Protein AF-B3Y993-F1 (afdb_monomer_lite)

pLDDT: mean 79.66, std 13.38, range [29.56, 96.12]

Foldseek 3Di:
DWQKKWFDFAQLHPHTDIDGAADDPLFLEGEAEDDPPNCQLVVLLLVCCQQVVVPVDAGRGNPVDPDQLQGKMKTKDKDQLVLLLVLLVPDPLDPDSVLLNVLQVLVQVVLVPPDQDPDPDPDDPPDPAERDYNRDPDDDPRMGMDMAMAGRVRDTQRDPPHSYPSVVSVVSCVVVVHDDDPRSSSSNNVSVSVLEAEDEAADADGPPCLQLVALPNQVQLAAPVLLVVQLCQQQVPDDPNHGVQVVVLVVVVVVQVVVQVVCCPDPDRDHDADPPPDDRGDHSNNVSSVVSRVVSNPDGDFDQDPPPRDTHGLVPDHSLSVLVSSLVVSLVSLVPYDQPRRGYQYEYEYEANPPPDDPVVVVVSSVSQSCSSNHHSYRYHYYHD

Secondary structure (DSSP, 8-state):
-EEEEEEESBTTB-S-EEEE--S-SSS-EEEEE--TTSSHHHHHHHHHHHH-GGGTPPP-B-TT-S--TT-EEEEEEEEEHHHHHHHHHH-SS-S-HHHHHHHHHHHHHHHHHS--S-----S----TT-------S---TTEEEEEEEEETT--BS--TT--SHHHHHHHHHHHTTPPP-HHHHHHHHHHHHHTEEEEEE-SS---HHHHTT-HHHHHHHS-HHHHHHHHHHHHHSEETTEEHHHHHHHHHHHHHHHHHHHHTTSSS-----PPTTS-SSPPHHHHHHHHHHHHHTT---EEEPTTT--EEEGGGS-HHHHHHHHHHHHHHHHTTS-S---S-EEEEEEE-TTTT--HHHHHHHHHHHHHHHHHSSEEEEEEE-

InterPro domains:
  IPR027417 P-loop containing nucleoside triphosphate hydrolase [G3DSA:3.40.50.300] (2-385)
  IPR027417 P-loop containing nucleoside triphosphate hydrolase [SSF52540] (28-385)
  IPR041685 Endonuclease GajA/Old nuclease/RecF-like, AAA domain [PF13175] (1-385)
  IPR051396 Bacterial Antiviral Defense Nuclease [PTHR43581] (7-385)

Organism: Lactiplantibacillus plantarum (NCBI:txid1590)

Structure (mmCIF, N/CA/C/O backbone):
data_AF-B3Y993-F1
#
_entry.id   AF-B3Y993-F1
#
loop_
_atom_site.group_PDB
_atom_site.id
_atom_site.type_symbol
_atom_site.label_atom_id
_atom_site.label_alt_id
_atom_site.label_comp_id
_atom_site.label_asym_id
_atom_site.label_entity_id
_atom_site.label_seq_id
_atom_site.pdbx_PDB_ins_code
_atom_site.Cartn_x
_atom_site.Cartn_y
_atom_site.Cartn_z
_atom_site.occupancy
_atom_site.B_iso_or_equiv
_atom_site.auth_seq_id
_atom_site.auth_comp_id
_atom_site.auth_asym_id
_atom_site.auth_atom_id
_atom_site.pdbx_PDB_model_num
ATOM 1 N N . MET A 1 1 ? 1.270 8.395 4.894 1.00 89.81 1 MET A N 1
ATOM 2 C CA . MET A 1 1 ? 2.356 7.556 5.466 1.00 89.81 1 MET A CA 1
ATOM 3 C C . MET A 1 1 ? 1.839 6.769 6.656 1.00 89.81 1 MET A C 1
ATOM 5 O O . MET A 1 1 ? 0.940 7.258 7.330 1.00 89.81 1 MET A O 1
ATOM 9 N N . ILE A 1 2 ? 2.399 5.593 6.927 1.00 93.69 2 ILE A N 1
ATOM 10 C CA . ILE A 1 2 ? 2.141 4.806 8.139 1.00 93.69 2 ILE A CA 1
ATOM 11 C C . ILE A 1 2 ? 3.005 5.354 9.276 1.00 93.69 2 ILE A C 1
ATOM 13 O O . ILE A 1 2 ? 4.205 5.515 9.104 1.00 93.69 2 ILE A O 1
ATOM 17 N N . ILE A 1 3 ? 2.409 5.621 10.430 1.00 91.88 3 ILE A N 1
ATOM 18 C CA . ILE A 1 3 ? 3.124 6.029 11.646 1.00 91.88 3 ILE A CA 1
ATOM 19 C C . ILE A 1 3 ? 3.395 4.812 12.529 1.00 91.88 3 ILE A C 1
ATOM 21 O O . ILE A 1 3 ? 4.499 4.636 13.031 1.00 91.88 3 ILE A O 1
ATOM 25 N N . ASP A 1 4 ? 2.384 3.966 12.709 1.00 92.31 4 ASP A N 1
ATOM 26 C CA . ASP A 1 4 ? 2.405 2.844 13.644 1.00 92.31 4 ASP A CA 1
ATOM 27 C C . ASP A 1 4 ? 1.617 1.672 13.060 1.00 92.31 4 ASP A C 1
ATOM 29 O O . ASP A 1 4 ? 0.693 1.861 12.261 1.00 92.31 4 ASP A O 1
ATOM 33 N N . THR A 1 5 ? 1.965 0.461 13.471 1.00 93.69 5 THR A N 1
ATOM 34 C CA . THR A 1 5 ? 1.214 -0.749 13.159 1.00 93.69 5 THR A CA 1
ATOM 35 C C . THR A 1 5 ? 1.014 -1.586 14.412 1.00 93.69 5 THR A C 1
ATOM 37 O O . THR A 1 5 ? 1.926 -1.770 15.215 1.00 93.69 5 THR A O 1
ATOM 40 N N . VAL A 1 6 ? -0.193 -2.119 14.577 1.00 91.06 6 VAL A N 1
ATOM 41 C CA . VAL A 1 6 ? -0.526 -3.046 15.653 1.00 91.06 6 VAL A CA 1
ATOM 42 C C . VAL A 1 6 ? -0.785 -4.409 15.053 1.00 91.06 6 VAL A C 1
ATOM 44 O O . VAL A 1 6 ? -1.695 -4.594 14.242 1.00 91.06 6 VAL A O 1
ATOM 47 N N . ILE A 1 7 ? 0.002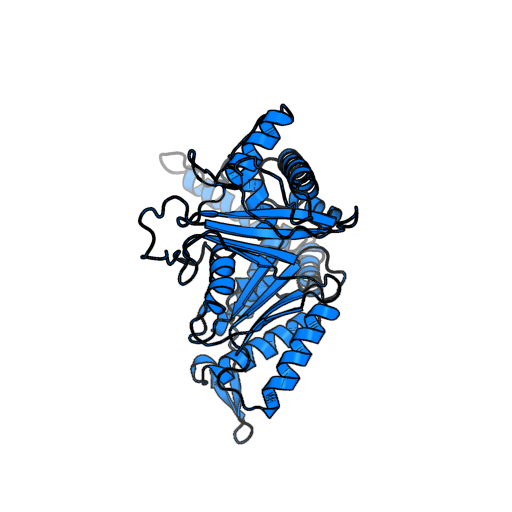 -5.379 15.500 1.00 90.62 7 ILE A N 1
ATOM 48 C CA . ILE A 1 7 ? -0.087 -6.760 15.043 1.00 90.62 7 ILE A CA 1
ATOM 49 C C . ILE A 1 7 ? -0.523 -7.623 16.215 1.00 90.62 7 ILE A C 1
ATOM 51 O O . ILE A 1 7 ? 0.086 -7.600 17.287 1.00 90.62 7 ILE A O 1
ATOM 55 N N . ASN A 1 8 ? -1.579 -8.407 16.012 1.00 87.31 8 ASN A N 1
ATOM 56 C CA . ASN A 1 8 ? -2.104 -9.297 17.031 1.00 87.31 8 ASN A CA 1
ATOM 57 C C . ASN A 1 8 ? -2.260 -10.716 16.482 1.00 87.31 8 ASN A C 1
ATOM 59 O O . ASN A 1 8 ? -3.066 -10.961 15.587 1.00 87.31 8 ASN A O 1
ATOM 63 N N . SER A 1 9 ? -1.527 -11.666 17.069 1.00 87.44 9 SER A N 1
ATOM 64 C CA . SER A 1 9 ? -1.581 -13.091 16.705 1.00 87.44 9 SER A CA 1
ATOM 65 C C . SER A 1 9 ? -1.177 -13.397 15.266 1.00 87.44 9 SER A C 1
ATOM 67 O O . SER A 1 9 ? -1.850 -14.152 14.567 1.00 87.44 9 SER A O 1
ATOM 69 N N . TYR A 1 10 ? -0.023 -12.878 14.857 1.00 89.38 10 TYR A N 1
ATOM 70 C CA . TYR A 1 10 ? 0.597 -13.143 13.559 1.00 89.38 10 TYR A CA 1
ATOM 71 C C . TYR A 1 10 ? 2.016 -13.666 13.741 1.00 89.38 10 TYR A C 1
ATOM 73 O O . TYR A 1 10 ? 2.821 -12.997 14.387 1.00 89.38 10 TYR A O 1
ATOM 81 N N . LYS A 1 11 ? 2.350 -14.831 13.171 1.00 90.62 11 LYS A N 1
ATOM 82 C CA . LYS A 1 11 ? 3.702 -15.421 13.235 1.00 90.62 11 LYS A CA 1
ATOM 83 C C . LYS A 1 11 ? 4.328 -15.306 14.636 1.00 90.62 11 LYS A C 1
ATOM 85 O O . LYS A 1 11 ? 3.815 -15.921 15.564 1.00 90.62 11 LYS A O 1
ATOM 90 N N . SER A 1 12 ? 5.391 -14.516 14.812 1.00 89.50 12 SER A N 1
ATOM 91 C CA . SER A 1 12 ? 6.102 -14.327 16.087 1.00 89.50 12 SER A CA 1
ATOM 92 C C . SER A 1 12 ? 5.346 -13.458 17.107 1.00 89.50 12 SER A C 1
ATOM 94 O O . SER A 1 12 ? 5.600 -13.560 18.305 1.00 89.50 12 SER A O 1
ATOM 96 N N . TYR A 1 13 ? 4.365 -12.662 16.676 1.00 88.88 13 TYR A N 1
ATOM 97 C CA . TYR A 1 13 ? 3.578 -11.761 17.522 1.00 88.88 13 TYR A CA 1
ATOM 98 C C . TYR A 1 13 ? 2.391 -12.487 18.160 1.00 88.88 13 TYR A C 1
ATOM 100 O O . TYR A 1 13 ? 1.354 -12.696 17.528 1.00 88.88 13 TYR A O 1
ATOM 108 N N . GLN A 1 14 ? 2.520 -12.883 19.430 1.00 85.31 14 GLN A N 1
ATOM 109 C CA . GLN A 1 14 ? 1.460 -13.603 20.152 1.00 85.31 14 GLN A CA 1
ATOM 110 C C . GLN A 1 14 ? 0.313 -12.683 20.602 1.00 85.31 14 GLN A C 1
ATOM 112 O O . GLN A 1 14 ? -0.860 -13.035 20.439 1.00 85.31 14 GLN A O 1
ATOM 117 N N . LYS A 1 15 ? 0.653 -11.530 21.186 1.00 83.69 15 LYS A N 1
ATOM 118 C CA . LYS A 1 15 ? -0.279 -10.525 21.721 1.00 83.69 15 LYS A CA 1
ATOM 119 C C . LYS A 1 15 ? -0.232 -9.255 20.868 1.00 83.69 15 LYS A C 1
ATOM 121 O O . LYS A 1 15 ? 0.710 -9.077 20.098 1.00 83.69 15 LYS A O 1
ATOM 126 N N . ALA A 1 16 ? -1.235 -8.395 21.039 1.00 84.38 16 ALA A N 1
ATOM 127 C CA . ALA A 1 16 ? -1.302 -7.097 20.383 1.00 84.38 16 ALA A CA 1
ATOM 128 C C . ALA A 1 16 ? -0.049 -6.294 20.735 1.00 84.38 16 ALA A C 1
ATOM 130 O O . ALA A 1 16 ? 0.201 -6.008 21.905 1.00 84.38 16 ALA A O 1
ATOM 131 N N . THR A 1 17 ? 0.751 -6.008 19.716 1.00 87.69 17 THR A N 1
ATOM 132 C CA . THR A 1 17 ? 2.032 -5.319 19.842 1.00 87.69 17 THR A CA 1
ATOM 133 C C . THR A 1 17 ? 2.008 -4.127 18.901 1.00 87.69 17 THR A C 1
ATOM 135 O O . THR A 1 17 ? 1.803 -4.322 17.705 1.00 87.69 17 THR A O 1
ATOM 138 N N . SER A 1 18 ? 2.191 -2.923 19.443 1.00 89.19 18 SER A N 1
ATOM 139 C CA . SER A 1 18 ? 2.358 -1.697 18.657 1.00 89.19 18 SER A CA 1
ATOM 140 C C . SER A 1 18 ? 3.811 -1.549 18.238 1.00 89.19 18 SER A C 1
ATOM 142 O O . SER A 1 18 ? 4.713 -1.781 19.047 1.00 89.19 18 SER A O 1
ATOM 144 N N . ILE A 1 19 ? 4.040 -1.156 16.994 1.00 90.56 19 ILE A N 1
ATOM 145 C CA . ILE A 1 19 ? 5.360 -0.980 16.405 1.00 90.56 19 ILE A CA 1
ATOM 146 C C . ILE A 1 19 ? 5.382 0.395 15.751 1.00 90.56 19 ILE A C 1
ATOM 148 O O . ILE A 1 19 ? 4.836 0.592 14.665 1.00 90.56 19 ILE A O 1
ATOM 152 N N . ASN A 1 20 ? 6.051 1.335 16.413 1.00 89.25 20 ASN A N 1
ATOM 153 C CA . ASN A 1 20 ? 6.283 2.658 15.857 1.00 89.25 20 ASN A CA 1
ATOM 154 C C . ASN A 1 20 ? 7.200 2.533 14.634 1.00 89.25 20 ASN A C 1
ATOM 156 O O . ASN A 1 20 ? 8.345 2.099 14.759 1.00 89.25 20 ASN A O 1
ATOM 160 N N . LEU A 1 21 ? 6.677 2.881 13.461 1.00 89.94 21 LEU A N 1
ATOM 161 C CA . LEU A 1 21 ? 7.394 2.783 12.198 1.00 89.94 21 LEU A CA 1
ATOM 162 C C . LEU A 1 21 ? 8.043 4.110 11.836 1.00 89.94 21 LEU A C 1
ATOM 164 O O . LEU A 1 21 ? 9.188 4.101 11.405 1.00 89.94 21 LEU A O 1
ATOM 168 N N . THR A 1 22 ? 7.370 5.246 12.020 1.00 85.94 22 THR A N 1
ATOM 169 C CA . THR A 1 22 ? 7.879 6.536 11.532 1.00 85.94 22 THR A CA 1
ATOM 170 C C . THR A 1 22 ? 7.847 7.606 12.610 1.00 85.94 22 THR A C 1
ATOM 172 O O . THR A 1 22 ? 6.785 8.020 13.075 1.00 85.94 22 THR A O 1
ATOM 175 N N . GLN A 1 23 ? 9.043 8.085 12.954 1.00 75.75 23 GLN A N 1
ATOM 176 C CA . GLN A 1 23 ? 9.260 9.169 13.911 1.00 75.75 23 GLN A CA 1
ATOM 177 C C . GLN A 1 23 ? 9.558 10.501 13.216 1.00 75.75 23 GLN A C 1
ATOM 179 O O . GLN A 1 23 ? 9.047 11.529 13.652 1.00 75.75 23 GLN A O 1
ATOM 184 N N . ASP A 1 24 ? 10.329 10.480 12.124 1.00 81.06 24 ASP A N 1
ATOM 185 C CA . ASP A 1 24 ? 10.568 11.655 11.286 1.00 81.06 24 ASP A CA 1
ATOM 186 C C . ASP A 1 24 ? 9.611 11.676 10.083 1.00 81.06 24 ASP A C 1
ATOM 188 O O . ASP A 1 24 ? 9.571 10.758 9.265 1.00 81.06 24 ASP A O 1
ATOM 192 N N . TYR A 1 25 ? 8.818 12.743 9.975 1.00 79.25 25 TYR A N 1
ATOM 193 C CA . TYR A 1 25 ? 7.876 12.943 8.871 1.00 79.25 25 TYR A CA 1
ATOM 194 C C . TYR A 1 25 ? 8.484 13.669 7.672 1.00 79.25 25 TYR A C 1
ATOM 196 O O . TYR A 1 25 ? 7.874 13.652 6.602 1.00 79.25 25 TYR A O 1
ATOM 204 N N . GLN A 1 26 ? 9.643 14.312 7.833 1.00 79.44 26 GLN A N 1
ATOM 205 C CA . GLN A 1 26 ? 10.376 14.922 6.723 1.00 79.44 26 GLN A CA 1
ATOM 206 C C . GLN A 1 26 ? 11.128 13.856 5.930 1.00 79.44 26 GLN A C 1
ATOM 208 O O . GLN A 1 26 ? 11.144 13.907 4.700 1.00 79.44 26 GLN A O 1
ATOM 213 N N . THR A 1 27 ? 11.683 12.869 6.637 1.00 83.69 27 THR A N 1
ATOM 214 C CA . THR A 1 27 ? 12.344 11.702 6.050 1.00 83.69 27 THR A CA 1
ATOM 215 C C . THR A 1 27 ? 11.668 10.414 6.543 1.00 83.69 27 THR A C 1
ATOM 217 O O . THR A 1 27 ? 12.092 9.810 7.524 1.00 83.69 27 THR A O 1
ATOM 220 N N . PRO A 1 28 ? 10.566 9.968 5.903 1.00 89.81 28 PRO A N 1
ATOM 221 C CA . PRO A 1 28 ? 9.854 8.747 6.287 1.00 89.81 28 PRO A CA 1
ATOM 222 C C . PRO A 1 28 ? 10.635 7.489 5.853 1.00 89.81 28 PRO A C 1
ATOM 224 O O . PRO A 1 28 ? 10.180 6.710 5.013 1.00 89.81 28 PRO A O 1
ATOM 227 N N . TYR A 1 29 ? 11.830 7.327 6.416 1.00 92.69 29 TYR A N 1
ATOM 228 C CA . TYR A 1 29 ? 12.788 6.256 6.186 1.00 92.69 29 TYR A CA 1
ATOM 229 C C . TYR A 1 29 ? 12.973 5.461 7.475 1.00 92.69 29 TYR A C 1
ATOM 231 O O . TYR A 1 29 ? 13.490 5.974 8.468 1.00 92.69 29 TYR A O 1
ATOM 239 N N . SER A 1 30 ? 12.535 4.207 7.475 1.00 94.06 30 SER A N 1
ATOM 240 C CA . SER A 1 30 ? 12.503 3.392 8.686 1.00 94.06 30 SER A CA 1
ATOM 241 C C . SER A 1 30 ? 13.279 2.105 8.486 1.00 94.06 30 SER A C 1
ATOM 243 O O . SER A 1 30 ? 12.923 1.298 7.629 1.00 94.06 30 SER A O 1
ATOM 245 N N . ILE A 1 31 ? 14.297 1.883 9.316 1.00 93.50 31 ILE A N 1
ATOM 246 C CA . ILE A 1 31 ? 15.065 0.636 9.344 1.00 93.50 31 ILE A CA 1
ATOM 247 C C . ILE A 1 31 ? 14.704 -0.148 10.610 1.00 93.50 31 ILE A C 1
ATOM 249 O O . ILE A 1 31 ? 14.925 0.300 11.733 1.00 93.50 31 ILE A O 1
ATOM 253 N N . ILE A 1 32 ? 14.163 -1.346 10.418 1.00 94.00 32 ILE A N 1
ATOM 254 C CA . ILE A 1 32 ? 13.837 -2.319 11.457 1.00 94.00 32 ILE A CA 1
ATOM 255 C C . ILE A 1 32 ? 15.014 -3.290 11.564 1.00 94.00 32 ILE A C 1
ATOM 257 O O . ILE A 1 32 ? 15.142 -4.231 10.780 1.00 94.00 32 ILE A O 1
ATOM 261 N N . TYR A 1 33 ? 15.870 -3.052 12.549 1.00 92.19 33 TYR A N 1
ATOM 262 C CA . TYR A 1 33 ? 17.086 -3.822 12.796 1.00 92.19 33 TYR A CA 1
ATOM 263 C C . TYR A 1 33 ? 16.877 -4.907 13.862 1.00 92.19 33 TYR A C 1
ATOM 265 O O . TYR A 1 33 ? 16.136 -4.715 14.831 1.00 92.19 33 TYR A O 1
ATOM 273 N N . GLY A 1 34 ? 17.553 -6.047 13.720 1.00 89.81 34 GLY A N 1
ATOM 274 C CA . GLY A 1 34 ? 17.609 -7.076 14.760 1.00 89.81 34 GLY A CA 1
ATOM 275 C C . GLY A 1 34 ? 18.060 -8.433 14.234 1.00 89.81 34 GLY A C 1
ATOM 276 O O . GLY A 1 34 ? 18.247 -8.617 13.042 1.00 89.81 34 GLY A O 1
ATOM 277 N N . MET A 1 35 ? 18.173 -9.431 15.108 1.00 88.50 35 MET A N 1
ATOM 278 C CA . MET A 1 35 ? 18.630 -10.770 14.711 1.00 88.50 35 MET A CA 1
ATOM 279 C C . MET A 1 35 ? 17.628 -11.507 13.803 1.00 88.50 35 MET A C 1
ATOM 281 O O . MET A 1 35 ? 16.439 -11.178 13.719 1.00 88.50 35 MET A O 1
ATOM 285 N N . ASN A 1 36 ? 18.095 -12.568 13.148 1.00 85.50 36 ASN A N 1
ATOM 286 C CA . ASN A 1 36 ? 17.235 -13.526 12.459 1.00 85.50 36 ASN A CA 1
ATOM 287 C C . ASN A 1 36 ? 16.180 -14.139 13.402 1.00 85.50 36 ASN A C 1
ATOM 289 O O . ASN A 1 36 ? 16.467 -14.474 14.550 1.00 85.50 36 ASN A O 1
ATOM 293 N N . GLY A 1 37 ? 14.943 -14.292 12.917 1.00 82.38 37 GLY A N 1
ATOM 294 C CA . GLY A 1 37 ? 13.859 -14.971 13.644 1.00 82.38 37 GLY A CA 1
ATOM 295 C C . GLY A 1 37 ? 13.083 -14.134 14.674 1.00 82.38 37 GLY A C 1
ATOM 296 O O . GLY A 1 37 ? 12.053 -14.599 15.167 1.00 82.38 37 GLY A O 1
ATOM 297 N N . VAL A 1 38 ? 13.484 -12.888 14.961 1.00 87.44 38 VAL A N 1
ATOM 298 C CA . VAL A 1 38 ? 12.786 -12.026 15.947 1.00 87.44 38 VAL A CA 1
ATOM 299 C C . VAL A 1 38 ? 11.429 -11.494 15.465 1.00 87.44 38 VAL A C 1
ATOM 301 O O . VAL A 1 38 ? 10.649 -10.986 16.264 1.00 87.44 38 VAL A O 1
ATOM 304 N N . GLY A 1 39 ? 11.115 -11.649 14.174 1.00 89.38 39 GLY A N 1
ATOM 305 C CA . GLY A 1 39 ? 9.826 -11.260 13.593 1.00 89.38 39 GLY A CA 1
ATOM 306 C C . GLY A 1 39 ? 9.835 -9.985 12.746 1.00 89.38 39 GLY A C 1
ATOM 307 O O . GLY A 1 39 ? 8.757 -9.525 12.393 1.00 89.38 39 GLY A O 1
ATOM 308 N N . LYS A 1 40 ? 11.004 -9.446 12.365 1.00 92.75 40 LYS A N 1
ATOM 309 C CA . LYS A 1 40 ? 11.123 -8.225 11.536 1.00 92.75 40 LYS A CA 1
ATOM 310 C C . LYS A 1 40 ? 10.293 -8.308 10.246 1.00 92.75 40 LYS A C 1
ATOM 312 O O . LYS A 1 40 ? 9.400 -7.495 10.033 1.00 92.75 40 LYS A O 1
ATOM 317 N N . SER A 1 41 ? 10.509 -9.351 9.444 1.00 92.69 41 SER A N 1
ATOM 318 C CA . SER A 1 41 ? 9.783 -9.604 8.190 1.00 92.69 41 SER A CA 1
ATOM 319 C C . SER A 1 41 ? 8.279 -9.768 8.403 1.00 92.69 41 SER A C 1
ATOM 321 O O . SER A 1 41 ? 7.472 -9.322 7.593 1.00 92.69 41 SER A O 1
ATOM 323 N N . ALA A 1 42 ? 7.874 -10.333 9.548 1.00 93.44 42 ALA A N 1
ATOM 324 C CA . ALA A 1 42 ? 6.464 -10.509 9.877 1.00 93.44 42 ALA A CA 1
ATOM 325 C C . ALA A 1 42 ? 5.720 -9.168 10.036 1.00 93.44 42 ALA A C 1
ATOM 327 O O . ALA A 1 42 ? 4.504 -9.137 9.864 1.00 93.44 42 ALA A O 1
ATOM 328 N N . ILE A 1 43 ? 6.427 -8.065 10.308 1.00 95.50 43 ILE A N 1
ATOM 329 C CA . ILE A 1 43 ? 5.847 -6.716 10.332 1.00 95.50 43 ILE A CA 1
ATOM 330 C C . ILE A 1 43 ? 5.419 -6.298 8.925 1.00 95.50 43 ILE A C 1
ATOM 332 O O . ILE A 1 43 ? 4.263 -5.931 8.708 1.00 95.50 43 ILE A O 1
ATOM 336 N N . LEU A 1 44 ? 6.345 -6.389 7.966 1.00 94.81 44 LEU A N 1
ATOM 337 C CA . LEU A 1 44 ? 6.098 -6.002 6.577 1.00 94.81 44 LEU A CA 1
ATOM 338 C C . LEU A 1 44 ? 5.063 -6.922 5.924 1.00 94.81 44 LEU A C 1
ATOM 340 O O . LEU A 1 44 ? 4.167 -6.460 5.227 1.00 94.81 44 LEU A O 1
ATOM 344 N N . GLU A 1 45 ? 5.095 -8.218 6.219 1.00 92.69 45 GLU A N 1
ATOM 345 C CA . GLU A 1 45 ? 4.080 -9.143 5.719 1.00 92.69 45 GLU A CA 1
ATOM 346 C C . GLU A 1 45 ? 2.679 -8.889 6.292 1.00 92.69 45 GLU A C 1
ATOM 348 O O . GLU A 1 45 ? 1.694 -9.031 5.567 1.00 92.69 45 GLU A O 1
ATOM 353 N N . ALA A 1 46 ? 2.560 -8.522 7.574 1.00 94.06 46 ALA A N 1
ATOM 354 C CA . ALA A 1 46 ? 1.266 -8.182 8.164 1.00 94.06 46 ALA A CA 1
ATOM 355 C C . ALA A 1 46 ? 0.676 -6.931 7.498 1.00 94.06 46 ALA A C 1
ATOM 357 O O . ALA A 1 46 ? -0.518 -6.893 7.198 1.00 94.06 46 ALA A O 1
ATOM 358 N N . LEU A 1 47 ? 1.515 -5.933 7.201 1.00 94.81 47 LEU A N 1
ATOM 359 C CA . LEU A 1 47 ? 1.118 -4.784 6.387 1.00 94.81 47 LEU A CA 1
ATOM 360 C C . LEU A 1 47 ? 0.749 -5.217 4.962 1.00 94.81 47 LEU A C 1
ATOM 362 O O . LEU A 1 47 ? -0.292 -4.810 4.457 1.00 94.81 47 LEU A O 1
ATOM 366 N N . ASN A 1 48 ? 1.517 -6.110 4.337 1.00 92.31 48 ASN A N 1
ATOM 367 C CA . ASN A 1 48 ? 1.173 -6.644 3.021 1.00 92.31 48 ASN A CA 1
ATOM 368 C C . ASN A 1 48 ? -0.204 -7.332 3.017 1.00 92.31 48 ASN A C 1
ATOM 370 O O . ASN A 1 48 ? -0.979 -7.136 2.087 1.00 92.31 48 ASN A O 1
ATOM 374 N N . PHE A 1 49 ? -0.551 -8.070 4.076 1.00 91.94 49 PHE A N 1
ATOM 375 C CA . PHE A 1 49 ? -1.894 -8.628 4.258 1.00 91.94 49 PHE A CA 1
ATOM 376 C C . PHE A 1 49 ? -2.969 -7.538 4.413 1.00 91.94 49 PHE A C 1
ATOM 378 O O . PHE A 1 49 ? -4.068 -7.687 3.882 1.00 91.94 49 PHE A O 1
ATOM 385 N N . LEU A 1 50 ? -2.666 -6.434 5.106 1.00 93.06 50 LEU A N 1
ATOM 386 C CA . LEU A 1 50 ? -3.588 -5.304 5.258 1.00 93.06 50 LEU A CA 1
ATOM 387 C C . LEU A 1 50 ? -3.929 -4.651 3.906 1.00 93.06 50 LEU A C 1
ATOM 389 O O . LEU A 1 50 ? -5.108 -4.408 3.631 1.00 93.06 50 LEU A O 1
ATOM 393 N N . PHE A 1 51 ? -2.924 -4.383 3.067 1.00 90.38 51 PHE A N 1
ATOM 394 C CA . PHE A 1 51 ? -3.106 -3.676 1.791 1.00 90.38 51 PHE A CA 1
ATOM 395 C C . PHE A 1 51 ? -3.501 -4.587 0.628 1.00 90.38 51 PHE A C 1
ATOM 397 O O . PHE A 1 51 ? -4.416 -4.262 -0.122 1.00 90.38 51 PHE A O 1
ATOM 404 N N . ASN A 1 52 ? -2.829 -5.728 0.470 1.00 85.38 52 ASN A N 1
ATOM 405 C CA . ASN A 1 52 ? -2.888 -6.559 -0.735 1.00 85.38 52 ASN A CA 1
ATOM 406 C C . ASN A 1 52 ? -3.680 -7.865 -0.514 1.00 85.38 52 ASN A C 1
ATOM 408 O O . ASN A 1 52 ? -3.356 -8.905 -1.089 1.00 85.38 52 ASN A O 1
ATOM 412 N N . PHE A 1 53 ? -4.727 -7.820 0.321 1.00 82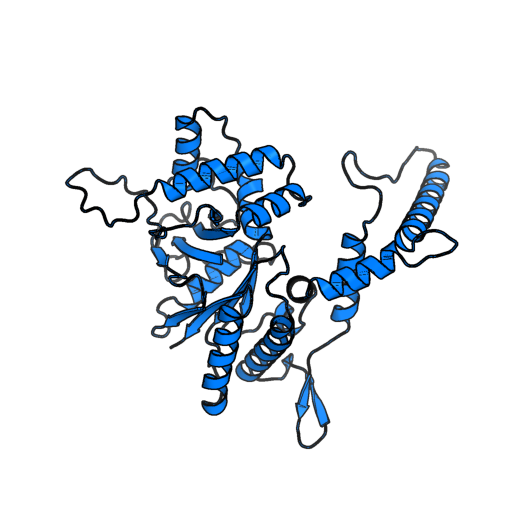.00 53 PHE A N 1
ATOM 413 C CA . PHE A 1 53 ? -5.536 -8.990 0.696 1.00 82.00 53 PHE A CA 1
ATOM 414 C C . PHE A 1 53 ? -6.100 -9.773 -0.507 1.00 82.00 53 PHE A C 1
ATOM 416 O O . PHE A 1 53 ? -6.101 -11.005 -0.490 1.00 82.00 53 PHE A O 1
ATOM 423 N N . ASP A 1 54 ? -6.501 -9.078 -1.577 1.00 69.00 54 ASP A N 1
ATOM 424 C CA . ASP A 1 54 ? -7.132 -9.672 -2.768 1.00 69.00 54 ASP A CA 1
ATOM 425 C C . ASP A 1 54 ? -6.213 -10.653 -3.540 1.00 69.00 54 ASP A C 1
ATOM 427 O O . ASP A 1 54 ? -6.666 -11.384 -4.421 1.00 69.00 54 ASP A O 1
ATOM 431 N N . CYS A 1 55 ? -4.927 -10.741 -3.180 1.00 59.00 55 CYS A N 1
ATOM 432 C CA . CYS A 1 55 ? -3.920 -11.606 -3.802 1.00 59.00 55 CYS A CA 1
ATOM 433 C C . CYS A 1 55 ? -3.806 -13.018 -3.176 1.00 59.00 55 CYS A C 1
ATOM 435 O O . CYS A 1 55 ? -2.725 -13.607 -3.196 1.00 59.00 55 CYS A O 1
ATOM 437 N N . ASN A 1 56 ? -4.885 -13.587 -2.616 1.00 63.16 56 ASN A N 1
ATOM 438 C CA . ASN A 1 56 ? -4.886 -14.892 -1.916 1.00 63.16 56 ASN A CA 1
ATOM 439 C C . ASN A 1 56 ? -3.927 -14.973 -0.706 1.00 63.16 56 ASN A C 1
ATOM 441 O O . ASN A 1 56 ? -3.477 -16.061 -0.325 1.00 63.16 56 ASN A O 1
ATOM 445 N N . ILE A 1 57 ? -3.613 -13.838 -0.078 1.00 75.88 57 ILE A N 1
ATOM 446 C CA . ILE A 1 57 ? -2.733 -13.801 1.093 1.00 75.88 57 ILE A CA 1
ATOM 447 C C . ILE A 1 57 ? -3.513 -14.316 2.304 1.00 75.88 57 ILE A C 1
ATOM 449 O O . ILE A 1 57 ? -4.582 -13.811 2.638 1.00 75.88 57 ILE A O 1
ATOM 453 N N . LYS A 1 58 ? -2.977 -15.332 2.985 1.00 82.75 58 LYS A N 1
ATOM 454 C CA . LYS A 1 58 ? -3.585 -15.892 4.198 1.00 82.75 58 LYS A CA 1
ATOM 455 C C . LYS A 1 58 ? -2.897 -15.357 5.442 1.00 82.75 58 LYS A C 1
ATOM 457 O O . LYS A 1 58 ? -1.671 -15.303 5.507 1.00 82.75 58 LYS A O 1
ATOM 462 N N . TRP A 1 59 ? -3.691 -15.048 6.462 1.00 86.31 59 TRP A N 1
ATOM 463 C CA . TRP A 1 59 ? -3.168 -14.704 7.776 1.00 86.31 59 TRP A CA 1
ATOM 464 C C . TRP A 1 59 ? -2.503 -15.925 8.423 1.00 86.31 59 TRP A C 1
ATOM 466 O O . TRP A 1 59 ? -3.152 -16.940 8.688 1.00 86.31 59 TRP A O 1
ATOM 476 N N . ASN A 1 60 ? -1.197 -15.843 8.680 1.00 86.44 60 ASN A N 1
ATOM 477 C CA . ASN A 1 60 ? -0.449 -16.898 9.354 1.00 86.44 60 ASN A CA 1
ATOM 478 C C . ASN A 1 60 ? -0.563 -16.738 10.875 1.00 86.44 60 ASN A C 1
ATOM 480 O O . ASN A 1 60 ? 0.297 -16.142 11.535 1.00 86.44 60 ASN A O 1
ATOM 484 N N . THR A 1 61 ? -1.668 -17.241 11.424 1.00 83.69 61 THR A N 1
ATOM 485 C CA . THR A 1 61 ? -1.987 -17.073 12.839 1.00 83.69 61 THR A CA 1
ATOM 486 C C . THR A 1 61 ? -0.950 -17.725 13.747 1.00 83.69 61 THR A C 1
ATOM 488 O O . THR A 1 61 ? -0.544 -18.874 13.547 1.00 83.69 61 THR A O 1
ATOM 491 N N . ASN A 1 62 ? -0.568 -17.020 14.812 1.00 82.19 62 ASN A N 1
ATOM 492 C CA . ASN A 1 62 ? 0.301 -17.585 15.840 1.00 82.19 62 ASN A CA 1
ATOM 493 C C . ASN A 1 62 ? -0.396 -18.769 16.546 1.00 82.19 62 ASN A C 1
ATOM 495 O O . ASN A 1 62 ? -1.346 -18.590 17.308 1.00 82.19 62 ASN A O 1
ATOM 499 N N . LYS A 1 63 ? 0.117 -19.988 16.337 1.00 78.75 63 LYS A N 1
ATOM 500 C CA . LYS A 1 63 ? -0.464 -21.236 16.870 1.00 78.75 63 LYS A CA 1
ATOM 501 C C . LYS A 1 63 ? -0.383 -21.388 18.394 1.00 78.75 63 LYS A C 1
ATOM 503 O O . LYS A 1 63 ? -1.009 -22.288 18.942 1.00 78.75 63 LYS A O 1
ATOM 508 N N . ARG A 1 64 ? 0.386 -20.549 19.098 1.00 75.94 64 ARG A N 1
ATOM 509 C CA . ARG A 1 64 ? 0.505 -20.603 20.567 1.00 75.94 64 ARG A CA 1
ATOM 510 C C . ARG A 1 64 ? -0.673 -19.929 21.277 1.00 75.94 64 ARG A C 1
ATOM 512 O O . ARG A 1 64 ? -0.777 -20.028 22.499 1.00 75.94 64 ARG A O 1
ATOM 519 N N . ARG A 1 65 ? -1.560 -19.230 20.558 1.00 67.94 65 ARG A N 1
ATOM 520 C CA . ARG A 1 65 ? -2.768 -18.632 21.139 1.00 67.94 65 ARG A CA 1
ATOM 521 C C . ARG A 1 65 ? -3.943 -19.611 21.059 1.00 67.94 65 ARG A C 1
ATOM 523 O O . ARG A 1 65 ? -4.185 -20.220 20.028 1.00 67.94 65 ARG A O 1
ATOM 530 N N . LYS A 1 66 ? -4.682 -19.746 22.167 1.00 63.38 66 LYS A N 1
ATOM 531 C CA . LYS A 1 66 ? -5.837 -20.659 22.280 1.00 63.38 66 LYS A CA 1
ATOM 532 C C . LYS A 1 66 ? -7.099 -20.155 21.569 1.00 63.38 66 LYS A C 1
ATOM 534 O O . LYS A 1 66 ? -7.945 -20.964 21.220 1.00 63.38 66 LYS A O 1
ATOM 539 N N . ASN A 1 67 ? -7.239 -18.839 21.387 1.00 66.06 67 ASN A N 1
ATOM 540 C CA . ASN A 1 67 ? -8.375 -18.228 20.702 1.00 66.06 67 ASN A CA 1
ATOM 541 C C . ASN A 1 67 ? -7.875 -17.204 19.672 1.00 66.06 67 ASN A C 1
ATOM 543 O O . ASN A 1 67 ? -7.251 -16.204 20.041 1.00 66.06 67 ASN A O 1
ATOM 547 N N . ASN A 1 68 ? -8.151 -17.486 18.400 1.00 64.44 68 ASN A N 1
ATOM 548 C CA . ASN A 1 68 ? -7.692 -16.711 17.252 1.00 64.44 68 ASN A CA 1
ATOM 549 C C . ASN A 1 68 ? -8.715 -15.677 16.772 1.00 64.44 68 ASN A C 1
ATOM 551 O O . ASN A 1 68 ? -8.374 -14.881 15.899 1.00 64.44 68 ASN A O 1
ATOM 555 N N . ASP A 1 69 ? -9.913 -15.633 17.362 1.00 65.75 69 ASP A N 1
ATOM 556 C CA . ASP A 1 69 ? -10.999 -14.749 16.916 1.00 65.75 69 ASP A CA 1
ATOM 557 C C . ASP A 1 69 ? -10.687 -13.255 17.075 1.00 65.75 69 ASP A C 1
ATOM 559 O O . ASP A 1 69 ? -11.320 -12.418 16.442 1.00 65.75 69 ASP A O 1
ATOM 563 N N . TYR A 1 70 ? -9.650 -12.921 17.846 1.00 71.44 70 TYR A N 1
ATOM 564 C CA . TYR A 1 70 ? -9.177 -11.552 18.064 1.00 71.44 70 TYR A CA 1
ATOM 565 C C . TYR A 1 70 ? -7.940 -11.191 17.231 1.00 71.44 70 TYR A C 1
ATOM 567 O O . TYR A 1 70 ? -7.283 -10.199 17.526 1.00 71.44 70 TYR A O 1
ATOM 575 N N . SER A 1 71 ? -7.558 -12.004 16.247 1.00 84.81 71 SER A N 1
ATOM 576 C CA . SER A 1 71 ? -6.362 -11.759 15.431 1.00 84.81 71 SER A CA 1
ATOM 577 C C . SER A 1 71 ? -6.627 -10.668 14.390 1.00 84.81 71 SER A C 1
ATOM 579 O O . SER A 1 71 ? -7.621 -10.739 13.661 1.00 84.81 71 SER A O 1
ATOM 581 N N . TYR A 1 72 ? -5.742 -9.676 14.315 1.00 86.62 72 TYR A N 1
ATOM 582 C CA . TYR A 1 72 ? -5.876 -8.541 13.402 1.00 86.62 72 TYR A CA 1
ATOM 583 C C . TYR A 1 72 ? -4.526 -7.886 13.098 1.00 86.62 72 TYR A C 1
ATOM 585 O O . TYR A 1 72 ? -3.549 -8.043 13.841 1.00 86.62 72 TYR A O 1
AT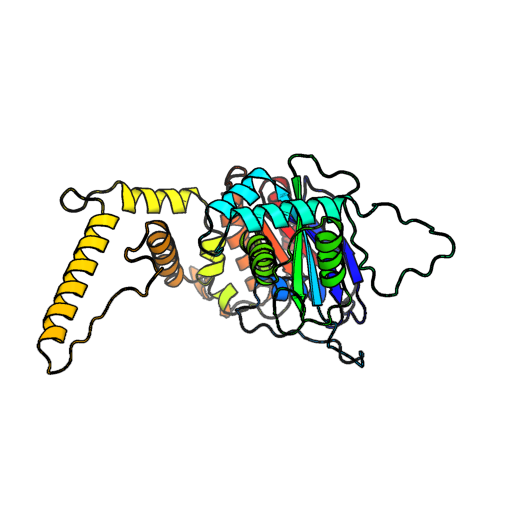OM 593 N N . VAL A 1 73 ? -4.522 -7.096 12.027 1.00 91.50 73 VAL A N 1
ATOM 594 C CA . VAL A 1 73 ? -3.526 -6.060 11.745 1.00 91.50 73 VAL A CA 1
ATOM 595 C C . VAL A 1 73 ? -4.233 -4.715 11.654 1.00 91.50 73 VAL A C 1
ATOM 597 O O . VAL A 1 73 ? -5.299 -4.608 11.048 1.00 91.50 73 VAL A O 1
ATOM 600 N N . LEU A 1 74 ? -3.639 -3.693 12.258 1.00 92.31 74 LEU A N 1
ATOM 601 C CA . LEU A 1 74 ? -4.069 -2.304 12.163 1.00 92.31 74 LEU A CA 1
ATOM 602 C C . LEU A 1 74 ? -2.875 -1.438 11.792 1.00 92.31 74 LEU A C 1
ATOM 604 O O . LEU A 1 74 ? -1.801 -1.628 12.345 1.00 92.31 74 LEU A O 1
ATOM 608 N N . ALA A 1 75 ? -3.082 -0.450 10.930 1.00 94.31 75 ALA A N 1
ATOM 609 C CA . ALA A 1 75 ? -2.116 0.608 10.679 1.00 94.31 75 ALA A CA 1
ATOM 610 C C . ALA A 1 75 ? -2.718 1.980 11.012 1.00 94.31 75 ALA A C 1
ATOM 612 O O . ALA A 1 75 ? -3.881 2.262 10.703 1.00 94.31 75 ALA A O 1
ATOM 613 N N . LEU A 1 76 ? -1.903 2.819 11.649 1.00 93.38 76 LEU A N 1
ATOM 614 C CA . LEU A 1 76 ? -2.141 4.238 11.886 1.00 93.38 76 LEU A CA 1
ATOM 615 C C . LEU A 1 76 ? -1.434 5.039 10.799 1.00 93.38 76 LEU A C 1
ATOM 617 O O . LEU A 1 76 ? -0.258 4.818 10.520 1.00 93.38 76 LEU A O 1
ATOM 621 N N . PHE A 1 77 ? -2.136 6.003 10.224 1.00 93.06 77 PHE A N 1
ATOM 622 C CA . PHE A 1 77 ? -1.682 6.793 9.095 1.00 93.06 77 PHE A CA 1
ATOM 623 C C . PHE A 1 77 ? -1.706 8.281 9.401 1.00 93.06 77 PHE A C 1
ATOM 625 O O . PHE A 1 77 ? -2.635 8.777 10.034 1.00 93.06 77 PHE A O 1
ATOM 632 N N . LYS A 1 78 ? -0.738 8.996 8.836 1.00 90.81 78 LYS A N 1
ATOM 633 C CA . LYS A 1 78 ? -0.760 10.446 8.661 1.00 90.81 78 LYS A CA 1
ATOM 634 C C . LYS A 1 78 ? -1.035 10.763 7.195 1.00 90.81 78 LYS A C 1
ATOM 636 O O . LYS A 1 78 ? -0.276 10.326 6.320 1.00 90.81 78 LYS A O 1
ATOM 641 N N . CYS A 1 79 ? -2.098 11.517 6.941 1.00 89.38 79 CYS A N 1
ATOM 642 C CA . CYS A 1 79 ? -2.518 11.935 5.605 1.00 89.38 79 CYS A CA 1
ATOM 643 C C . CYS A 1 79 ? -2.641 13.456 5.538 1.00 89.38 79 CYS A C 1
ATOM 645 O O . CYS A 1 79 ? -3.136 14.063 6.485 1.00 89.38 79 CYS A O 1
ATOM 647 N N . ASN A 1 80 ? -2.287 14.053 4.397 1.00 88.81 80 ASN A N 1
ATOM 648 C CA . ASN A 1 80 ? -2.703 15.423 4.110 1.00 88.81 80 ASN A CA 1
ATOM 649 C C . ASN A 1 80 ? -4.235 15.453 4.003 1.00 88.81 80 ASN A C 1
ATOM 651 O O . ASN A 1 80 ? -4.833 14.669 3.259 1.00 88.81 80 ASN A O 1
ATOM 655 N N . LYS A 1 81 ? -4.861 16.334 4.778 1.00 90.31 81 LYS A N 1
ATOM 656 C CA . LYS A 1 81 ? -6.313 16.382 4.949 1.00 90.31 81 LYS A CA 1
ATOM 657 C C . LYS A 1 81 ? -7.046 16.738 3.658 1.00 90.31 81 LYS A C 1
ATOM 659 O O . LYS A 1 81 ? -8.060 16.116 3.344 1.00 90.31 81 LYS A O 1
ATOM 664 N N . GLU A 1 82 ? -6.551 17.728 2.923 1.00 89.69 82 GLU A N 1
ATOM 665 C CA . GLU A 1 82 ? -7.199 18.223 1.706 1.00 89.69 82 GLU A CA 1
ATOM 666 C C . GLU A 1 82 ? -7.128 17.192 0.583 1.00 89.69 82 GLU A C 1
ATOM 668 O O . GLU A 1 82 ? -8.169 16.811 0.044 1.00 89.69 82 GLU A O 1
ATOM 673 N N . ALA A 1 83 ? -5.932 16.663 0.317 1.00 87.75 83 ALA A N 1
ATOM 674 C CA . ALA A 1 83 ? -5.712 15.641 -0.702 1.00 87.75 83 ALA A CA 1
ATOM 675 C C . ALA A 1 83 ? -6.525 14.368 -0.421 1.00 87.75 83 ALA A C 1
ATOM 677 O O . ALA A 1 83 ? -7.156 13.812 -1.319 1.00 87.75 83 ALA A O 1
ATOM 678 N N . PHE A 1 84 ? -6.598 13.933 0.843 1.00 90.06 84 PHE A N 1
ATOM 679 C CA . PHE A 1 84 ? -7.397 12.762 1.203 1.00 90.06 84 PHE A CA 1
ATOM 680 C C . PHE A 1 84 ? -8.906 12.996 1.027 1.00 90.06 84 PHE A C 1
ATOM 682 O O . PHE A 1 84 ? -9.629 12.113 0.565 1.00 90.06 84 PHE A O 1
ATOM 689 N N . PHE A 1 85 ? -9.415 14.190 1.344 1.00 91.75 85 PHE A N 1
ATOM 690 C CA . PHE A 1 85 ? -10.824 14.514 1.094 1.00 91.75 85 PHE A CA 1
ATOM 691 C C . PHE A 1 85 ? -11.139 14.659 -0.395 1.00 91.75 85 PHE A C 1
ATOM 693 O O . PHE A 1 85 ? -12.225 14.262 -0.821 1.00 91.75 85 PHE A O 1
ATOM 700 N N . GLU A 1 86 ? -10.221 15.202 -1.192 1.00 88.94 86 GLU A N 1
ATOM 701 C CA . GLU A 1 86 ? -10.345 15.234 -2.651 1.00 88.94 86 GLU A CA 1
ATOM 702 C C . GLU A 1 86 ? -10.371 13.813 -3.235 1.00 88.94 86 GLU A C 1
ATOM 704 O O . GLU A 1 86 ? -11.223 13.491 -4.071 1.00 88.94 86 GLU A O 1
ATOM 709 N N . TYR A 1 87 ? -9.523 12.922 -2.716 1.00 87.00 87 TYR A N 1
ATOM 710 C CA . TYR A 1 87 ? -9.543 11.504 -3.054 1.00 87.00 87 TYR A CA 1
ATOM 711 C C . TYR A 1 87 ? -10.901 10.854 -2.733 1.00 87.00 87 TYR A C 1
ATOM 713 O O . TYR A 1 87 ? -11.517 10.253 -3.612 1.00 87.00 87 TYR A O 1
ATOM 721 N N . ILE A 1 88 ? -11.436 11.038 -1.518 1.00 89.75 88 ILE A N 1
ATOM 722 C CA . ILE A 1 88 ? -12.746 10.473 -1.131 1.00 89.75 88 ILE A CA 1
ATOM 723 C C . ILE A 1 88 ? -13.886 10.998 -2.022 1.00 89.75 88 ILE A C 1
ATOM 725 O O . ILE A 1 88 ? -14.833 10.270 -2.314 1.00 89.75 88 ILE A O 1
ATOM 729 N N . LYS A 1 89 ? -13.824 12.260 -2.460 1.00 88.56 89 LYS A N 1
ATOM 730 C CA . LYS A 1 89 ? -14.840 12.843 -3.355 1.00 88.56 89 LYS A CA 1
ATOM 731 C C . LYS A 1 89 ? -14.740 12.323 -4.787 1.00 88.56 89 LYS A C 1
ATOM 733 O O . LYS A 1 89 ? -15.751 12.255 -5.479 1.00 88.56 89 LYS A O 1
ATOM 738 N N . SER A 1 90 ? -13.530 12.018 -5.247 1.00 81.31 90 SER A N 1
ATOM 739 C CA . SER A 1 90 ? -13.275 11.593 -6.627 1.00 81.31 90 SER A CA 1
ATOM 740 C C . SER A 1 90 ? -13.370 10.078 -6.819 1.00 81.31 90 SER A C 1
ATOM 742 O O . SER A 1 90 ? -13.656 9.620 -7.932 1.00 81.31 90 SER A O 1
ATOM 744 N N . THR A 1 91 ? -13.162 9.293 -5.759 1.00 78.31 91 THR A N 1
ATOM 745 C CA . THR A 1 91 ? -13.209 7.835 -5.848 1.00 78.31 91 THR A CA 1
ATOM 746 C C . TH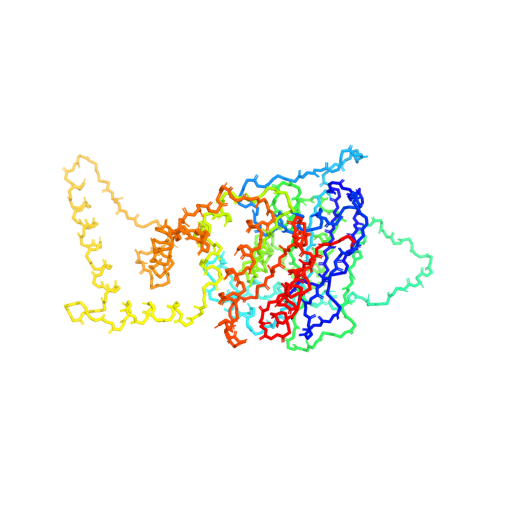R A 1 91 ? -14.616 7.320 -6.158 1.00 78.31 91 THR A C 1
ATOM 748 O O . THR A 1 91 ? -15.624 7.784 -5.630 1.00 78.31 91 THR A O 1
ATOM 751 N N . LYS A 1 92 ? -14.681 6.305 -7.026 1.00 68.12 92 LYS A N 1
ATOM 752 C CA . LYS A 1 92 ? -15.927 5.610 -7.391 1.00 68.12 92 LYS A CA 1
ATOM 753 C C . LYS A 1 92 ? -16.261 4.464 -6.424 1.00 68.12 92 LYS A C 1
ATOM 755 O O . LYS A 1 92 ? -17.284 3.813 -6.607 1.00 68.12 92 LYS A O 1
ATOM 760 N N . THR A 1 93 ? -15.385 4.163 -5.460 1.00 67.19 93 THR A N 1
ATOM 761 C CA . THR A 1 93 ? -15.526 3.005 -4.560 1.00 67.19 93 THR A CA 1
ATOM 762 C C . THR A 1 93 ? -16.498 3.242 -3.408 1.00 67.19 93 THR A C 1
ATOM 764 O O . THR A 1 93 ? -16.860 2.282 -2.735 1.00 67.19 93 THR A O 1
ATOM 767 N N . VAL A 1 94 ? -16.937 4.486 -3.203 1.00 75.94 94 VAL A N 1
ATOM 768 C CA . VAL A 1 94 ? -17.739 4.903 -2.050 1.00 75.94 94 VAL A CA 1
ATOM 769 C C . VAL A 1 94 ? -19.145 5.289 -2.480 1.00 75.94 94 VAL A C 1
ATOM 771 O O . VAL A 1 94 ? -19.333 6.046 -3.432 1.00 75.94 94 VAL A O 1
ATOM 774 N N . SER A 1 95 ? -20.141 4.817 -1.731 1.00 71.06 95 SER A N 1
ATOM 775 C CA . SER A 1 95 ? -21.552 5.111 -2.021 1.00 71.06 95 SER A CA 1
ATOM 776 C C . SER A 1 95 ? -21.987 6.503 -1.538 1.00 71.06 95 SER A C 1
ATOM 778 O O . SER A 1 95 ? -22.881 7.109 -2.124 1.00 71.06 95 SER A O 1
ATOM 780 N N . ASN A 1 96 ? -21.370 7.015 -0.465 1.00 86.31 96 ASN A N 1
ATOM 781 C CA . ASN A 1 96 ? -21.666 8.322 0.131 1.00 86.31 96 ASN A CA 1
ATOM 782 C C . ASN A 1 96 ? -20.383 9.008 0.645 1.00 86.31 96 ASN A C 1
ATOM 784 O O . ASN A 1 96 ? -19.966 8.811 1.790 1.00 86.31 96 ASN A O 1
ATOM 788 N N . SER A 1 97 ? -19.760 9.828 -0.205 1.00 89.62 97 SER A N 1
ATOM 789 C CA . SER A 1 97 ? -18.497 10.516 0.102 1.00 89.62 97 SER A CA 1
ATOM 790 C C . SER A 1 97 ? -18.601 11.474 1.293 1.00 89.62 97 SER A C 1
ATOM 792 O O . SER A 1 97 ? -17.660 11.583 2.076 1.00 89.62 97 SER A O 1
ATOM 794 N N . GLU A 1 98 ? -19.737 12.154 1.473 1.00 91.50 98 GLU A N 1
ATOM 795 C CA . GLU A 1 98 ? -19.944 13.091 2.587 1.00 91.50 98 GLU A CA 1
ATOM 796 C C . GLU A 1 98 ? -19.942 12.370 3.935 1.00 91.50 98 GLU A C 1
ATOM 798 O O . GLU A 1 98 ? -19.293 12.813 4.886 1.00 91.50 98 GLU A O 1
ATOM 803 N N . SER A 1 99 ? -20.607 11.215 3.994 1.00 90.94 99 SER A N 1
ATOM 804 C CA . SER A 1 99 ? -20.641 10.382 5.196 1.00 90.94 99 SER A CA 1
ATOM 805 C C . SER A 1 99 ? -19.266 9.812 5.526 1.00 90.94 99 SER A C 1
ATOM 807 O O . SER A 1 99 ? -18.860 9.829 6.687 1.00 90.94 99 SER A O 1
ATOM 809 N N . VAL A 1 100 ? -18.509 9.372 4.517 1.00 92.44 100 VAL A N 1
ATOM 810 C CA . VAL A 1 100 ? -17.136 8.886 4.723 1.00 92.44 100 VAL A CA 1
ATOM 811 C C . VAL A 1 100 ? -16.213 9.998 5.225 1.00 92.44 100 VAL A C 1
ATOM 813 O O . VAL A 1 100 ? -15.448 9.777 6.163 1.00 92.44 100 VAL A O 1
ATOM 816 N N . ILE A 1 101 ? -16.323 11.217 4.684 1.00 94.56 101 ILE A N 1
ATOM 817 C CA . ILE A 1 101 ? -15.580 12.383 5.194 1.00 94.56 101 ILE A CA 1
ATOM 818 C C . ILE A 1 101 ? -15.975 12.690 6.643 1.00 94.56 101 ILE A C 1
ATOM 820 O O . ILE A 1 101 ? -15.118 13.028 7.462 1.00 94.56 101 ILE A O 1
ATOM 824 N N . HIS A 1 102 ? -17.259 12.574 6.986 1.00 93.62 102 HIS A N 1
ATOM 825 C CA . HIS A 1 102 ? -17.720 12.766 8.358 1.00 93.62 102 HIS A CA 1
ATOM 826 C C . HIS A 1 102 ? -17.109 11.729 9.316 1.00 93.62 102 HIS A C 1
ATOM 828 O O . HIS A 1 102 ? -16.594 12.102 10.371 1.00 93.62 102 HIS A O 1
ATOM 834 N N . TYR A 1 103 ? -17.070 10.453 8.915 1.00 93.38 103 TYR A N 1
ATOM 835 C CA . TYR A 1 103 ? -16.411 9.385 9.676 1.00 93.38 103 TYR A CA 1
ATOM 836 C C . TYR A 1 103 ? -14.920 9.663 9.850 1.00 93.38 103 TYR A C 1
ATOM 838 O O . TYR A 1 103 ? -14.407 9.570 10.964 1.00 93.38 103 TYR A O 1
ATOM 846 N N . ALA A 1 104 ? -14.246 10.083 8.778 1.00 93.75 104 ALA A N 1
ATOM 847 C CA . ALA A 1 104 ? -12.833 10.430 8.809 1.00 93.75 104 ALA A CA 1
ATOM 848 C C . ALA A 1 104 ? -12.530 11.534 9.836 1.00 93.75 104 ALA A C 1
ATOM 850 O O . ALA A 1 104 ? -11.602 11.395 10.626 1.00 93.75 104 ALA A O 1
ATOM 851 N N . LYS A 1 105 ? -13.361 12.584 9.900 1.00 93.75 105 LYS A N 1
ATOM 852 C CA . LYS A 1 105 ? -13.231 13.668 10.893 1.00 93.75 105 LYS A CA 1
ATOM 853 C C . LYS A 1 105 ? -13.467 13.192 12.328 1.00 93.75 105 LYS A C 1
ATOM 855 O O . LYS A 1 105 ? -12.772 13.630 13.243 1.00 93.75 105 LYS A O 1
ATOM 860 N N . ILE A 1 106 ? -14.456 12.322 12.547 1.00 91.69 106 ILE A N 1
ATOM 861 C CA . ILE A 1 106 ? -14.736 11.770 13.882 1.00 91.69 106 ILE A CA 1
ATOM 862 C C . ILE A 1 106 ? -13.558 10.927 14.365 1.00 91.69 106 ILE A C 1
ATOM 864 O O . ILE A 1 106 ? -13.139 11.091 15.512 1.00 91.69 106 ILE A O 1
ATOM 868 N N . ILE A 1 107 ? -13.033 10.066 13.492 1.00 91.56 107 ILE A N 1
ATOM 869 C CA . ILE A 1 107 ? -11.911 9.174 13.787 1.00 91.56 107 ILE A CA 1
ATOM 870 C C . ILE A 1 107 ? -10.618 9.973 13.994 1.00 91.56 107 ILE A C 1
ATOM 872 O O . ILE A 1 107 ? -9.908 9.700 14.955 1.00 91.56 107 ILE A O 1
ATOM 876 N N . ASP A 1 108 ? -10.343 11.004 13.192 1.00 92.06 108 ASP A N 1
ATOM 877 C CA . ASP A 1 108 ? -9.207 11.912 13.421 1.00 92.06 108 ASP A CA 1
ATOM 878 C C . ASP A 1 108 ? -9.270 12.561 14.808 1.00 92.06 108 ASP A C 1
ATOM 880 O O . ASP A 1 108 ? -8.319 12.496 15.582 1.00 92.06 108 ASP A O 1
ATOM 884 N N . SER A 1 109 ? -10.431 13.124 15.158 1.00 89.19 109 SER A N 1
ATOM 885 C CA . SER A 1 109 ? -10.671 13.725 16.474 1.00 89.19 109 SER A CA 1
ATOM 886 C C . SER A 1 109 ? -10.481 12.716 17.612 1.00 89.19 109 SER A C 1
ATOM 888 O O . SER A 1 109 ? -9.888 13.059 18.632 1.00 89.19 109 SER A O 1
ATOM 890 N N . PHE A 1 110 ? -10.948 11.478 17.437 1.00 87.81 110 PHE A N 1
ATOM 891 C CA . PHE A 1 110 ? -10.740 10.394 18.396 1.00 87.81 110 PHE A CA 1
ATOM 892 C C . PHE A 1 110 ? -9.257 10.067 18.577 1.00 87.81 110 PHE A C 1
ATOM 894 O O . PHE A 1 110 ? -8.765 10.024 19.705 1.00 87.81 110 PHE A O 1
ATOM 901 N N . LEU A 1 111 ? -8.529 9.886 17.474 1.00 87.69 111 LEU A N 1
ATOM 902 C CA . LEU A 1 111 ? -7.108 9.553 17.499 1.00 87.69 111 LEU A CA 1
ATOM 903 C C . LEU A 1 111 ? -6.285 10.683 18.118 1.00 87.69 111 LEU A C 1
ATOM 905 O O . LEU A 1 111 ? -5.458 10.412 18.975 1.00 87.69 111 LEU A O 1
ATOM 909 N N . LYS A 1 112 ? -6.555 11.945 17.772 1.00 85.19 112 LYS A N 1
ATOM 910 C CA . LYS A 1 112 ? -5.877 13.109 18.370 1.00 85.19 112 LYS A CA 1
ATOM 911 C C . LYS A 1 112 ? -6.192 13.287 19.862 1.00 85.19 112 LYS A C 1
ATOM 913 O O . LYS A 1 112 ? -5.363 13.811 20.595 1.00 85.19 112 LYS A O 1
ATOM 918 N N . SER A 1 113 ? -7.365 12.844 20.324 1.00 80.12 113 SER A N 1
ATOM 919 C CA . SER A 1 113 ? -7.748 12.913 21.746 1.00 80.12 113 SER A CA 1
ATOM 920 C C . SER A 1 113 ? -7.096 11.842 22.626 1.00 80.12 113 SER A C 1
ATOM 922 O O . SER A 1 113 ? -7.097 11.961 23.852 1.00 80.12 113 SER A O 1
ATOM 924 N N . ARG A 1 114 ? -6.532 10.788 22.026 1.00 75.44 114 ARG A N 1
ATOM 925 C CA . ARG A 1 114 ? -5.785 9.768 22.764 1.00 75.44 114 ARG A CA 1
ATOM 926 C C . ARG A 1 114 ? -4.433 10.357 23.174 1.00 75.44 114 ARG A C 1
ATOM 928 O O . ARG A 1 114 ? -3.548 10.531 22.345 1.00 75.44 114 ARG A O 1
ATOM 935 N N . ASN A 1 115 ? -4.311 10.688 24.460 1.00 53.97 115 ASN A N 1
ATOM 936 C CA . ASN A 1 115 ? -3.113 11.273 25.068 1.00 53.97 115 ASN A CA 1
ATOM 937 C C . ASN A 1 115 ? -1.817 10.558 24.649 1.00 53.97 115 ASN A C 1
ATOM 939 O O . ASN A 1 115 ? -1.713 9.335 24.725 1.00 53.97 115 ASN A O 1
ATOM 943 N N . THR A 1 116 ? -0.806 11.353 24.301 1.00 48.44 116 THR A N 1
ATOM 944 C CA . THR A 1 116 ? 0.526 10.924 23.850 1.00 48.44 116 THR A CA 1
ATOM 945 C C . THR A 1 116 ? 1.538 10.720 24.986 1.00 48.44 116 THR A C 1
ATOM 947 O O . THR A 1 116 ? 2.716 10.459 24.747 1.00 48.44 116 THR A O 1
ATOM 950 N N . ALA A 1 117 ? 1.105 10.814 26.244 1.00 36.50 117 ALA A N 1
ATOM 951 C CA . ALA A 1 117 ? 1.962 10.561 27.396 1.00 36.50 117 ALA A CA 1
ATOM 952 C C . ALA A 1 117 ? 1.803 9.108 27.881 1.00 36.50 117 ALA A C 1
ATOM 954 O O . ALA A 1 117 ? 0.665 8.648 28.020 1.00 36.50 117 ALA A O 1
ATOM 955 N N . PRO A 1 118 ? 2.896 8.397 28.231 1.00 36.09 118 PRO A N 1
ATOM 956 C CA . PRO A 1 118 ? 2.823 7.179 29.027 1.00 36.09 118 PRO A CA 1
ATOM 957 C C . PRO A 1 118 ? 2.332 7.579 30.416 1.00 36.09 118 PRO A C 1
ATOM 959 O O . PRO A 1 118 ? 3.098 7.906 31.323 1.00 36.09 118 PRO A O 1
ATOM 962 N N . GLN A 1 119 ? 1.020 7.663 30.560 1.00 34.56 119 GLN A N 1
ATOM 963 C CA . GLN A 1 119 ? 0.404 8.089 31.790 1.00 34.56 119 GLN A CA 1
ATOM 964 C C . GLN A 1 119 ? 0.630 6.942 32.791 1.00 34.56 119 GLN A C 1
ATOM 966 O O . GLN A 1 119 ? 0.067 5.855 32.663 1.00 34.56 119 GLN A O 1
ATOM 971 N N . LYS A 1 120 ? 1.509 7.166 33.780 1.00 38.75 120 LYS A N 1
ATOM 972 C CA . LYS A 1 120 ? 1.423 6.480 35.074 1.00 38.75 120 LYS A CA 1
ATOM 973 C C . LYS A 1 120 ? 0.055 6.852 35.651 1.00 38.75 120 LYS A C 1
ATOM 975 O O . LYS A 1 120 ? -0.059 7.835 36.375 1.00 38.75 120 LYS A O 1
ATOM 980 N N . ILE A 1 121 ? -0.990 6.131 35.260 1.00 35.88 121 ILE A N 1
ATOM 981 C CA . ILE A 1 121 ? -2.315 6.276 35.857 1.00 35.88 121 ILE A CA 1
ATOM 982 C C . ILE A 1 121 ? -2.338 5.340 37.047 1.00 35.88 121 ILE A C 1
ATOM 984 O O . ILE A 1 121 ? -2.268 4.119 36.917 1.00 35.88 121 ILE A O 1
ATOM 988 N N . ASN A 1 122 ? -2.374 5.957 38.218 1.00 33.00 122 ASN A N 1
ATOM 989 C CA . ASN A 1 122 ? -2.672 5.302 39.472 1.00 33.00 122 ASN A CA 1
ATOM 990 C C . ASN A 1 122 ? -3.964 4.483 39.337 1.00 33.00 122 ASN A C 1
ATOM 992 O O . ASN A 1 122 ? -5.006 5.039 39.020 1.00 33.00 122 ASN A O 1
ATOM 996 N N . ASN A 1 123 ? -3.877 3.186 39.629 1.00 33.62 123 ASN A N 1
ATOM 997 C CA . ASN A 1 123 ? -4.928 2.364 40.239 1.00 33.62 123 ASN A CA 1
ATOM 998 C C . ASN A 1 123 ? -6.365 2.450 39.690 1.00 33.62 123 ASN A C 1
ATOM 1000 O O . ASN A 1 123 ? -7.306 2.184 40.433 1.00 33.62 123 ASN A O 1
ATOM 1004 N N . GLU A 1 124 ? -6.550 2.685 38.397 1.00 30.98 124 GLU A N 1
ATOM 1005 C CA . GLU A 1 124 ? -7.748 2.230 37.699 1.00 30.98 124 GLU A CA 1
ATOM 1006 C C . GLU A 1 124 ? -7.314 1.170 36.701 1.00 30.98 124 GLU A C 1
ATOM 1008 O O . GLU A 1 124 ? -6.424 1.368 35.874 1.00 30.98 124 GLU A O 1
ATOM 1013 N N . THR A 1 125 ? -7.876 -0.021 36.864 1.00 29.56 125 THR A N 1
ATOM 1014 C CA . THR A 1 125 ? -7.633 -1.172 36.008 1.00 29.56 125 THR A CA 1
ATOM 1015 C C . THR A 1 125 ? -8.007 -0.791 34.582 1.00 29.56 125 THR A C 1
ATOM 1017 O O . THR A 1 125 ? -9.173 -0.853 34.201 1.00 29.56 125 THR A O 1
ATOM 1020 N N . LEU A 1 126 ? -7.004 -0.387 33.791 1.00 37.31 126 LEU A N 1
ATOM 1021 C CA . LEU A 1 126 ? -7.083 -0.321 32.337 1.00 37.31 126 LEU A CA 1
ATOM 1022 C C . LEU A 1 126 ? -7.783 -1.600 31.896 1.00 37.31 126 LEU A C 1
ATOM 1024 O O . LEU A 1 126 ? -7.253 -2.701 32.082 1.00 37.31 126 LEU A O 1
ATOM 1028 N N . THR A 1 127 ? -9.008 -1.470 31.388 1.00 36.09 127 THR A N 1
ATOM 1029 C CA . THR A 1 127 ? -9.703 -2.618 30.818 1.00 36.09 127 THR A CA 1
ATOM 1030 C C . THR A 1 127 ? -8.742 -3.258 29.818 1.00 36.09 127 THR A C 1
ATOM 1032 O O . THR A 1 127 ? -8.047 -2.553 29.083 1.00 36.09 127 THR A O 1
ATOM 1035 N N . ALA A 1 128 ? -8.621 -4.585 29.851 1.00 38.06 128 ALA A N 1
ATOM 1036 C CA . ALA A 1 128 ? -7.575 -5.378 29.192 1.00 38.06 128 ALA A CA 1
ATOM 1037 C C . ALA A 1 128 ? -7.556 -5.308 27.640 1.00 38.06 128 ALA A C 1
ATOM 1039 O O . ALA A 1 128 ? -7.004 -6.187 26.981 1.00 38.06 128 ALA A O 1
ATOM 1040 N N . ASN A 1 129 ? -8.166 -4.271 27.067 1.00 46.62 129 ASN A N 1
ATOM 1041 C CA . ASN A 1 129 ? -8.554 -4.105 25.680 1.00 46.62 129 ASN A CA 1
ATOM 1042 C C . ASN A 1 129 ? -8.070 -2.789 25.040 1.00 46.62 129 ASN A C 1
ATOM 1044 O O . ASN A 1 129 ? -8.241 -2.635 23.833 1.00 46.62 129 ASN A O 1
ATOM 1048 N N . HIS A 1 130 ? -7.463 -1.855 25.787 1.00 56.84 130 HIS A N 1
ATOM 1049 C CA . HIS A 1 130 ? -6.916 -0.637 25.179 1.00 56.84 130 HIS A CA 1
ATOM 1050 C C . HIS A 1 130 ? -5.733 -0.964 24.264 1.00 56.84 130 HIS A C 1
ATOM 1052 O O . HIS A 1 130 ? -4.707 -1.489 24.702 1.00 56.84 130 HIS A O 1
ATOM 1058 N N . ILE A 1 131 ? -5.872 -0.628 22.983 1.00 63.69 131 ILE A N 1
ATOM 1059 C CA . ILE A 1 131 ? -4.787 -0.757 22.011 1.00 63.69 131 ILE A CA 1
ATOM 1060 C C . ILE A 1 131 ? -3.891 0.472 22.130 1.00 63.69 131 ILE A C 1
ATOM 1062 O O . ILE A 1 131 ? -4.300 1.581 21.778 1.00 63.69 131 ILE A O 1
ATOM 1066 N N . SER A 1 132 ? -2.665 0.262 22.613 1.00 66.88 132 SER A N 1
ATOM 1067 C CA . SER A 1 132 ? -1.617 1.281 22.595 1.00 66.88 132 SER A CA 1
ATOM 1068 C C . SER A 1 132 ? -1.307 1.655 21.147 1.00 66.88 132 SER A C 1
ATOM 1070 O O . SER A 1 132 ? -0.972 0.770 20.364 1.00 66.88 132 SER A O 1
ATOM 1072 N N . LEU A 1 133 ? -1.419 2.940 20.812 1.00 72.19 133 LEU A N 1
ATOM 1073 C CA . LEU A 1 133 ? -0.953 3.521 19.554 1.00 72.19 133 LEU A CA 1
ATOM 1074 C C . LEU A 1 133 ? 0.034 4.633 19.888 1.00 72.19 133 LEU A C 1
ATOM 1076 O O . LEU A 1 133 ? -0.253 5.475 20.740 1.00 72.19 133 LEU A O 1
ATOM 1080 N N . ASN A 1 134 ? 1.163 4.668 19.196 1.00 71.75 134 ASN A N 1
ATOM 1081 C CA . ASN A 1 134 ? 2.127 5.754 19.273 1.00 71.75 134 ASN A CA 1
ATOM 1082 C C . ASN A 1 134 ? 1.625 6.910 18.406 1.00 71.75 134 ASN A C 1
ATOM 1084 O O . ASN A 1 134 ? 1.964 7.041 17.229 1.00 71.75 134 ASN A O 1
ATOM 1088 N N . ILE A 1 135 ? 0.753 7.727 18.992 1.00 71.88 135 ILE A N 1
ATOM 1089 C CA . ILE A 1 135 ? 0.233 8.929 18.347 1.00 71.88 135 ILE A CA 1
ATOM 1090 C C . ILE A 1 135 ? 1.284 10.044 18.457 1.00 71.88 135 ILE A C 1
ATOM 1092 O O . ILE A 1 135 ? 1.870 10.223 19.527 1.00 71.88 135 ILE A O 1
ATOM 1096 N N . PRO A 1 136 ? 1.548 10.799 17.378 1.00 67.69 136 PRO A N 1
ATOM 1097 C CA . PRO A 1 136 ? 2.536 11.872 17.404 1.00 67.69 136 PRO A CA 1
ATOM 1098 C C . PRO A 1 136 ? 2.134 12.996 18.365 1.00 67.69 136 PRO A C 1
ATOM 1100 O O . PRO A 1 136 ? 0.973 13.396 18.385 1.00 67.69 136 PRO A O 1
ATOM 1103 N N . ASN A 1 137 ? 3.104 13.565 19.091 1.00 58.41 137 ASN A N 1
ATOM 1104 C CA . ASN A 1 137 ? 2.881 14.694 20.011 1.00 58.41 137 ASN A CA 1
ATOM 1105 C C . ASN A 1 137 ? 2.360 15.963 19.316 1.00 58.41 137 ASN A C 1
ATOM 1107 O O . ASN A 1 137 ? 1.702 16.781 19.953 1.00 58.41 137 ASN A O 1
ATOM 1111 N N . SER A 1 138 ? 2.648 16.138 18.025 1.00 58.22 138 SER A N 1
ATOM 1112 C CA . SER A 1 138 ? 2.118 17.227 17.212 1.00 58.22 138 SER A CA 1
ATOM 1113 C C . SER A 1 138 ? 1.802 16.729 15.804 1.00 58.22 138 SER A C 1
ATOM 1115 O O . SER A 1 138 ? 2.655 16.225 15.073 1.00 58.22 138 SER A O 1
ATOM 1117 N N . VAL A 1 139 ? 0.537 16.864 15.424 1.00 65.44 139 VAL A N 1
ATOM 1118 C CA . VAL A 1 139 ? 0.064 16.696 14.050 1.00 65.44 139 VAL A CA 1
ATOM 1119 C C . VAL A 1 139 ? -0.414 18.073 13.621 1.00 65.44 139 VAL A C 1
ATOM 1121 O O . VAL A 1 139 ? -1.264 18.646 14.299 1.00 65.44 139 VAL A O 1
ATOM 1124 N N . ASN A 1 140 ? 0.159 18.621 12.548 1.00 73.00 140 ASN A N 1
ATOM 1125 C CA . ASN A 1 140 ? -0.246 19.926 12.026 1.00 73.00 140 ASN A CA 1
ATOM 1126 C C . ASN A 1 140 ? -1.743 19.911 11.669 1.00 73.00 140 ASN A C 1
ATOM 1128 O O . ASN A 1 140 ? -2.285 18.865 11.315 1.00 73.00 140 ASN A O 1
ATOM 1132 N N . ASP A 1 141 ? -2.411 21.065 11.698 1.00 74.81 141 ASP A N 1
ATOM 1133 C CA . ASP A 1 141 ? -3.845 21.158 11.366 1.00 74.81 141 ASP A CA 1
ATOM 1134 C C . ASP A 1 141 ? -4.171 20.767 9.911 1.00 74.81 141 ASP A C 1
ATOM 1136 O O . ASP A 1 141 ? -5.298 20.365 9.595 1.00 74.81 141 ASP A O 1
ATOM 1140 N N . GLU A 1 142 ? -3.170 20.852 9.032 1.00 82.75 142 GLU A N 1
ATOM 1141 C CA . GLU A 1 142 ? -3.216 20.398 7.636 1.00 82.75 142 GLU A CA 1
ATOM 1142 C C . GLU A 1 142 ? -3.194 18.867 7.502 1.00 82.75 142 GLU A C 1
ATOM 1144 O O . GLU A 1 142 ? -3.553 18.314 6.458 1.00 82.75 142 GLU A O 1
ATOM 1149 N N . ASP A 1 143 ? -2.802 18.169 8.567 1.00 87.38 143 ASP A N 1
ATOM 1150 C CA . ASP A 1 143 ? -2.676 16.725 8.617 1.00 87.38 143 ASP A CA 1
ATOM 1151 C C . ASP A 1 143 ? -3.828 16.079 9.405 1.00 87.38 143 ASP A C 1
ATOM 1153 O O . ASP A 1 143 ? -4.374 16.597 10.390 1.00 87.38 143 ASP A O 1
ATOM 1157 N N . MET A 1 144 ? -4.188 14.879 8.968 1.00 90.38 144 MET A N 1
ATOM 1158 C CA . MET A 1 144 ? -5.229 14.058 9.565 1.00 90.38 144 MET A CA 1
ATOM 1159 C C . MET A 1 144 ? -4.673 12.685 9.933 1.00 90.38 144 MET A C 1
ATOM 1161 O O . MET A 1 144 ? -3.970 12.049 9.139 1.00 90.38 144 MET A O 1
ATOM 1165 N N . LEU A 1 145 ? -5.019 12.213 11.128 1.00 92.06 145 LEU A N 1
ATOM 1166 C CA . LEU A 1 145 ? -4.774 10.846 11.551 1.00 92.06 145 LEU A CA 1
ATOM 1167 C C . LEU A 1 145 ? -5.893 9.946 11.035 1.00 92.06 145 LEU A C 1
ATOM 1169 O O . LEU A 1 145 ? -7.079 10.204 11.241 1.00 92.06 145 LEU A O 1
ATOM 1173 N N . CYS A 1 146 ? -5.503 8.875 10.356 1.00 93.25 146 CYS A N 1
ATOM 1174 C CA . CYS A 1 146 ? -6.418 7.865 9.843 1.00 93.25 146 CYS A CA 1
ATOM 1175 C C . CYS A 1 146 ? -6.015 6.489 10.347 1.00 93.25 146 CYS A C 1
ATOM 1177 O O . CYS A 1 146 ? -4.852 6.250 10.653 1.00 93.25 146 CYS A O 1
ATOM 1179 N N . ILE A 1 147 ? -6.956 5.555 10.378 1.00 93.00 147 ILE A N 1
ATOM 1180 C CA . ILE A 1 147 ? -6.660 4.153 10.673 1.00 93.00 147 ILE A CA 1
ATOM 1181 C C . ILE A 1 147 ? -7.295 3.259 9.629 1.00 93.00 147 ILE A C 1
ATOM 1183 O O . ILE A 1 147 ? -8.355 3.567 9.088 1.00 93.00 147 ILE A O 1
ATOM 1187 N N . SER A 1 148 ? -6.656 2.123 9.386 1.00 93.69 148 SER A N 1
ATOM 1188 C CA . SER A 1 148 ? -7.285 1.005 8.701 1.00 93.69 148 SER A CA 1
ATOM 1189 C C . SER A 1 148 ? -6.846 -0.306 9.327 1.00 93.69 148 SER A C 1
ATOM 1191 O O . SER A 1 148 ? -5.732 -0.412 9.843 1.00 93.69 148 SER A O 1
ATOM 1193 N N . TYR A 1 149 ? -7.736 -1.292 9.340 1.00 91.38 149 TYR A N 1
ATOM 1194 C CA . TYR A 1 149 ? -7.479 -2.570 9.986 1.00 91.38 149 TYR A CA 1
ATOM 1195 C C . TYR A 1 149 ? -8.289 -3.701 9.360 1.00 91.38 149 TYR A C 1
ATOM 1197 O O . TYR A 1 149 ? -9.396 -3.492 8.858 1.00 91.38 149 TYR A O 1
ATOM 1205 N N . ARG A 1 150 ? -7.730 -4.911 9.430 1.00 89.56 150 ARG A N 1
ATOM 1206 C CA . ARG A 1 150 ? -8.353 -6.159 8.977 1.00 89.56 150 ARG A CA 1
ATOM 1207 C C . ARG A 1 150 ? -8.239 -7.233 10.044 1.00 89.56 150 ARG A C 1
ATOM 1209 O O . ARG A 1 150 ? -7.225 -7.331 10.737 1.00 89.56 150 ARG A O 1
ATOM 1216 N N . ASN A 1 151 ? -9.269 -8.065 10.141 1.00 87.56 151 ASN A N 1
ATOM 1217 C CA . ASN A 1 151 ? -9.201 -9.294 10.929 1.00 87.56 151 ASN A CA 1
ATOM 1218 C C . ASN A 1 151 ? -8.400 -10.386 10.183 1.00 87.56 151 ASN A C 1
ATOM 1220 O O . ASN A 1 151 ? -8.053 -10.237 9.013 1.00 87.56 151 ASN A O 1
ATOM 1224 N N . TYR A 1 152 ? -8.156 -11.526 10.833 1.00 85.38 152 TYR A N 1
ATOM 1225 C CA . TYR A 1 152 ? -7.464 -12.670 10.215 1.00 85.38 152 TYR A CA 1
ATOM 1226 C C . TYR A 1 152 ? -8.161 -13.289 8.994 1.00 85.38 152 TYR A C 1
ATOM 1228 O O . TYR A 1 152 ? -7.520 -14.012 8.232 1.00 85.38 152 TYR A O 1
ATOM 1236 N N . LYS A 1 153 ? -9.467 -13.054 8.819 1.00 85.50 153 LYS A N 1
ATOM 1237 C CA . LYS A 1 153 ? -10.224 -13.488 7.635 1.00 85.50 153 LYS A CA 1
ATOM 1238 C C . LYS A 1 153 ? -10.069 -12.515 6.467 1.00 85.50 153 LYS A C 1
ATOM 1240 O O . LYS A 1 153 ? -10.415 -12.878 5.351 1.00 85.50 153 LYS A O 1
ATOM 1245 N N . GLY A 1 154 ? -9.534 -11.323 6.727 1.00 85.56 154 GLY A N 1
ATOM 1246 C CA . GLY A 1 154 ? -9.375 -10.238 5.769 1.00 85.56 154 GLY A CA 1
ATOM 1247 C C . GLY A 1 154 ? -10.524 -9.240 5.740 1.00 85.56 154 GLY A C 1
ATOM 1248 O O . GLY A 1 154 ? -10.459 -8.291 4.960 1.00 85.56 154 GLY A O 1
ATOM 1249 N N . ASP A 1 155 ? -11.549 -9.393 6.580 1.00 86.44 155 ASP A N 1
ATOM 1250 C CA . ASP A 1 155 ? -12.668 -8.453 6.605 1.00 86.44 155 ASP A CA 1
ATOM 1251 C C . ASP A 1 155 ? -12.217 -7.097 7.165 1.00 86.44 155 ASP A C 1
ATOM 1253 O O . ASP A 1 155 ? -11.546 -7.024 8.203 1.00 86.44 155 ASP A O 1
ATOM 1257 N N . LEU A 1 156 ? -12.617 -6.024 6.477 1.00 85.62 156 LEU A N 1
ATOM 1258 C CA . LEU A 1 156 ? -12.559 -4.660 7.000 1.00 85.62 156 LEU A CA 1
ATOM 1259 C C . LEU A 1 156 ? -13.688 -4.465 8.007 1.00 85.62 156 LEU A C 1
ATOM 1261 O O . LEU A 1 156 ? -14.818 -4.875 7.738 1.00 85.62 156 LEU A O 1
ATOM 1265 N N . ALA A 1 157 ? -13.381 -3.783 9.111 1.00 71.25 157 ALA A N 1
ATOM 1266 C CA . ALA A 1 157 ? -14.236 -3.689 10.289 1.00 71.25 157 ALA A CA 1
ATOM 1267 C C . ALA A 1 157 ? -14.526 -5.083 10.884 1.00 71.25 157 ALA A C 1
ATOM 1269 O O . ALA A 1 157 ? -15.198 -5.943 10.320 1.00 71.25 157 ALA A O 1
ATOM 1270 N N . THR A 1 158 ? -13.948 -5.311 12.052 1.00 58.72 158 THR A N 1
ATOM 1271 C CA . THR A 1 158 ? -14.073 -6.513 12.878 1.00 58.72 158 THR A CA 1
ATOM 1272 C C . THR A 1 158 ? -15.539 -6.854 13.176 1.00 58.72 158 THR A C 1
ATOM 1274 O O . THR A 1 158 ? -16.433 -6.008 13.119 1.00 58.72 158 THR A O 1
ATOM 1277 N N . SER A 1 159 ? -15.790 -8.135 13.463 1.00 51.00 159 SER A N 1
ATOM 1278 C CA . SER A 1 159 ? -17.127 -8.697 13.674 1.00 51.00 159 SER A CA 1
ATOM 1279 C C . SER A 1 159 ? -17.864 -8.077 14.874 1.00 51.00 159 SER A C 1
ATOM 1281 O O . SER A 1 159 ? -17.306 -7.309 15.656 1.00 51.00 159 SER A O 1
ATOM 1283 N N . LYS A 1 160 ? -19.141 -8.454 15.041 1.00 49.97 160 LYS A N 1
ATOM 1284 C CA . LYS A 1 160 ? -20.044 -8.015 16.124 1.00 49.97 160 LYS A CA 1
ATOM 1285 C C . LYS A 1 160 ? -19.467 -8.114 17.550 1.00 49.97 160 LYS A C 1
ATOM 1287 O O . LYS A 1 160 ? -19.971 -7.415 18.419 1.00 49.97 160 LYS A O 1
ATOM 1292 N N . ASP A 1 161 ? -18.414 -8.907 17.758 1.00 55.34 161 ASP A N 1
ATOM 1293 C CA . ASP A 1 161 ? -17.757 -9.139 19.051 1.00 55.34 161 ASP A CA 1
ATOM 1294 C C . ASP A 1 161 ? -16.336 -8.549 19.135 1.00 55.34 161 ASP A C 1
ATOM 1296 O O . ASP A 1 161 ? -15.511 -9.031 19.921 1.00 55.34 161 ASP A O 1
ATOM 1300 N N . ASP A 1 162 ? -16.007 -7.535 18.323 1.00 62.00 162 ASP A N 1
ATOM 1301 C CA . ASP A 1 162 ? -14.721 -6.852 18.467 1.00 62.00 162 ASP A CA 1
ATOM 1302 C C . ASP A 1 162 ? -14.581 -6.274 19.873 1.00 62.00 162 ASP A C 1
ATOM 1304 O O . ASP A 1 162 ? -15.410 -5.496 20.331 1.00 62.00 162 ASP A O 1
ATOM 1308 N N . LYS A 1 163 ? -13.506 -6.650 20.558 1.00 61.38 163 LYS A N 1
ATOM 1309 C CA . LYS A 1 163 ? -13.145 -6.102 21.867 1.00 61.38 163 LYS A CA 1
ATOM 1310 C C . LYS A 1 163 ? -11.988 -5.110 21.779 1.00 61.38 163 LYS A C 1
ATOM 1312 O O . LYS A 1 163 ? -11.563 -4.628 22.817 1.00 61.38 163 LYS A O 1
ATOM 1317 N N . GLY A 1 164 ? -11.464 -4.836 20.584 1.00 69.06 164 GLY A N 1
ATOM 1318 C CA . GLY A 1 164 ? -10.372 -3.896 20.342 1.00 69.06 164 GLY A CA 1
ATOM 1319 C C . GLY A 1 164 ? -10.844 -2.540 19.812 1.00 69.06 164 GLY A C 1
ATOM 1320 O O . GLY A 1 164 ? -11.890 -2.016 20.198 1.00 69.06 164 GLY A O 1
ATOM 1321 N N . ILE A 1 165 ? -10.056 -1.975 18.893 1.00 74.25 165 ILE A N 1
ATOM 1322 C CA . ILE A 1 165 ? -10.220 -0.615 18.356 1.00 74.25 165 ILE A CA 1
ATOM 1323 C C . ILE A 1 165 ? -11.605 -0.378 17.749 1.00 74.25 165 ILE A C 1
ATOM 1325 O O . ILE A 1 165 ? -12.128 0.727 17.858 1.00 74.25 165 ILE A O 1
ATOM 1329 N N . GLY A 1 166 ? -12.225 -1.389 17.132 1.00 78.12 166 GLY A N 1
ATOM 1330 C CA . GLY A 1 166 ? -13.531 -1.245 16.499 1.00 78.12 166 GLY A CA 1
ATOM 1331 C C . GLY A 1 166 ? -14.620 -0.921 17.515 1.00 78.12 166 GLY A C 1
ATOM 1332 O O . GLY A 1 166 ? -15.488 -0.095 17.230 1.00 78.12 166 GLY A O 1
ATOM 1333 N N . GLN A 1 167 ? -14.540 -1.478 18.727 1.00 78.75 167 GLN A N 1
ATOM 1334 C CA . GLN A 1 167 ? -15.462 -1.135 19.809 1.00 78.75 167 GLN A CA 1
ATOM 1335 C C . GLN A 1 167 ? -15.222 0.278 20.339 1.00 78.75 167 GLN A C 1
ATOM 1337 O O . GLN A 1 167 ? -16.180 1.001 20.604 1.00 78.75 167 GLN A O 1
ATOM 1342 N N . GLU A 1 168 ? -13.962 0.699 20.460 1.00 80.94 168 GLU A N 1
ATOM 1343 C CA . GLU A 1 168 ? -13.627 2.060 20.894 1.00 80.94 168 GLU A CA 1
ATOM 1344 C C . GLU A 1 168 ? -14.116 3.115 19.883 1.00 80.94 168 GLU A C 1
ATOM 1346 O O . GLU A 1 168 ? -14.694 4.135 20.270 1.00 80.94 168 GLU A O 1
ATOM 1351 N N . ILE A 1 169 ? -13.988 2.831 18.580 1.00 84.19 169 ILE A N 1
ATOM 1352 C CA . ILE A 1 169 ? -14.582 3.652 17.517 1.00 84.19 169 ILE A CA 1
ATOM 1353 C C . ILE A 1 169 ? -16.105 3.681 17.682 1.00 84.19 169 ILE A C 1
ATOM 1355 O O . ILE A 1 169 ? -16.675 4.763 17.782 1.00 84.19 169 ILE A O 1
ATOM 1359 N N . LYS A 1 170 ? -16.773 2.520 17.771 1.00 84.62 170 LYS A N 1
ATOM 1360 C CA . LYS A 1 170 ? -18.237 2.432 17.953 1.00 84.62 170 LYS A CA 1
ATOM 1361 C C . LYS A 1 170 ? -18.721 3.262 19.151 1.00 84.62 170 LYS A C 1
ATOM 1363 O O . LYS A 1 170 ? -19.698 4.000 19.025 1.00 84.62 170 LYS A O 1
ATOM 1368 N N . ASN A 1 171 ? -18.016 3.191 20.281 1.00 84.56 171 ASN A N 1
ATOM 1369 C CA . ASN A 1 171 ? -18.322 3.981 21.475 1.00 84.56 171 ASN A CA 1
ATOM 1370 C C . ASN A 1 171 ? -18.196 5.488 21.207 1.00 84.56 171 ASN A C 1
ATOM 1372 O O . ASN A 1 171 ? -19.099 6.238 21.555 1.00 84.56 171 ASN A O 1
ATOM 1376 N N . THR A 1 172 ? -17.162 5.922 20.483 1.00 85.69 172 THR A N 1
ATOM 1377 C CA . THR A 1 172 ? -16.984 7.341 20.125 1.00 85.69 172 THR A CA 1
ATOM 1378 C C . THR A 1 172 ? -18.163 7.898 19.321 1.00 85.69 172 THR A C 1
ATOM 1380 O O . THR A 1 172 ? -18.589 9.033 19.538 1.00 85.69 172 THR A O 1
ATOM 1383 N N . PHE A 1 173 ? -18.709 7.117 18.383 1.00 87.12 173 PHE A N 1
ATOM 1384 C CA . PHE A 1 173 ? -19.896 7.531 17.623 1.00 87.12 173 PHE A CA 1
ATOM 1385 C C . PHE A 1 173 ? -21.134 7.632 18.520 1.00 87.12 173 PHE A C 1
ATOM 1387 O O . PHE A 1 173 ? -21.906 8.583 18.388 1.00 87.12 173 PHE A O 1
ATOM 1394 N N . LYS A 1 174 ? -21.285 6.702 19.471 1.00 86.25 174 LYS A N 1
ATOM 1395 C CA . LYS A 1 174 ? -22.360 6.730 20.469 1.00 86.25 174 LYS A CA 1
ATOM 1396 C C . LYS A 1 174 ? -22.271 7.970 21.365 1.00 86.25 174 LYS A C 1
ATOM 1398 O O . LYS A 1 174 ? -23.283 8.641 21.551 1.00 86.25 174 LYS A O 1
ATOM 1403 N N . ASP A 1 175 ? -21.079 8.303 21.855 1.00 85.75 175 ASP A N 1
ATOM 1404 C CA . ASP A 1 175 ? -20.845 9.462 22.728 1.00 85.75 175 ASP A CA 1
ATOM 1405 C C . ASP A 1 175 ? -21.133 10.786 22.008 1.00 85.75 175 ASP A C 1
ATOM 1407 O O . ASP A 1 175 ? -21.706 11.708 22.586 1.00 85.75 175 ASP A O 1
ATOM 1411 N N . LYS A 1 176 ? -20.811 10.860 20.711 1.00 85.75 176 LYS A N 1
ATOM 1412 C CA . LYS A 1 176 ? -21.131 12.008 19.847 1.00 85.75 176 LYS A CA 1
ATOM 1413 C C . LYS A 1 176 ? -22.586 12.028 19.353 1.00 85.75 176 LYS A C 1
ATOM 1415 O O . LYS A 1 176 ? -22.935 12.918 18.585 1.00 85.75 176 LYS A O 1
ATOM 1420 N N . GLN A 1 177 ? -23.423 11.072 19.772 1.00 85.62 177 GLN A N 1
ATOM 1421 C CA . GLN A 1 177 ? -24.822 10.917 19.341 1.00 85.62 177 GLN A CA 1
ATOM 1422 C C . GLN A 1 177 ? -24.990 10.817 17.812 1.00 85.62 177 GLN A C 1
ATOM 1424 O O . GLN A 1 177 ? -25.998 11.246 17.250 1.00 85.62 177 GLN A O 1
ATOM 1429 N N . VAL A 1 178 ? -24.005 10.234 17.125 1.00 86.25 178 VAL A N 1
ATOM 1430 C CA . VAL A 1 178 ? -24.023 10.033 15.671 1.00 86.25 178 VAL A CA 1
ATOM 1431 C C . VAL A 1 178 ? -24.443 8.599 15.359 1.00 86.25 178 VAL A C 1
ATOM 1433 O O . VAL A 1 178 ? -23.971 7.647 15.981 1.00 86.25 178 VAL A O 1
ATOM 1436 N N . VAL A 1 179 ? -25.314 8.426 14.360 1.00 86.12 179 VAL A N 1
ATOM 1437 C CA . VAL A 1 179 ? -25.731 7.096 13.897 1.00 86.12 179 VAL A CA 1
ATOM 1438 C C . VAL A 1 179 ? -24.532 6.348 13.310 1.00 86.12 179 VAL A C 1
ATOM 1440 O O . VAL A 1 179 ? -23.908 6.785 12.338 1.00 86.12 179 VAL A O 1
ATOM 1443 N N . PHE A 1 180 ? -24.222 5.196 13.901 1.00 87.69 180 PHE A N 1
ATOM 1444 C CA . PHE A 1 180 ? -23.141 4.330 13.453 1.00 87.69 180 PHE A CA 1
ATOM 1445 C C . PHE A 1 180 ? -23.617 3.354 12.364 1.00 87.69 180 PHE A C 1
ATOM 1447 O O . PHE A 1 180 ? -24.658 2.714 12.497 1.00 87.69 180 PHE A O 1
ATOM 1454 N N . SER A 1 181 ? -22.823 3.217 11.306 1.00 89.38 181 SER A N 1
ATOM 1455 C CA . SER A 1 181 ? -23.037 2.341 10.159 1.00 89.38 181 SER A CA 1
ATOM 1456 C C . SER A 1 181 ? -21.749 1.580 9.862 1.00 89.38 181 SER A C 1
ATOM 1458 O O . SER A 1 181 ? -20.699 2.179 9.613 1.00 89.38 181 SER A O 1
ATOM 1460 N N . GLU A 1 182 ? -21.831 0.248 9.874 1.00 86.81 182 GLU A N 1
ATOM 1461 C CA . GLU A 1 182 ? -20.687 -0.615 9.558 1.00 86.81 182 GLU A CA 1
ATOM 1462 C C . GLU A 1 182 ? -20.258 -0.485 8.093 1.00 86.81 182 GLU A C 1
ATOM 1464 O O . GLU A 1 182 ? -19.065 -0.556 7.807 1.00 86.81 182 GLU A O 1
ATOM 1469 N N . ASP A 1 183 ? -21.194 -0.236 7.176 1.00 88.50 183 ASP A N 1
ATOM 1470 C CA . ASP A 1 183 ? -20.889 -0.100 5.750 1.00 88.50 183 ASP A CA 1
ATOM 1471 C C . ASP A 1 183 ? -20.099 1.184 5.466 1.00 88.50 183 ASP A C 1
ATOM 1473 O O . ASP A 1 183 ? -19.093 1.149 4.762 1.00 88.50 183 ASP A O 1
ATOM 1477 N N . ILE A 1 184 ? -20.471 2.305 6.101 1.00 90.19 184 ILE A N 1
ATOM 1478 C CA . ILE A 1 184 ? -19.723 3.568 5.968 1.00 90.19 184 ILE A CA 1
ATOM 1479 C C . ILE A 1 184 ? -18.330 3.438 6.599 1.00 90.19 184 ILE A C 1
ATOM 1481 O O . ILE A 1 184 ? -17.355 3.960 6.055 1.00 90.19 184 ILE A O 1
ATOM 1485 N N . LEU A 1 185 ? -18.207 2.720 7.723 1.00 91.12 185 LEU A N 1
ATOM 1486 C CA . LEU A 1 185 ? -16.900 2.442 8.315 1.00 91.12 185 LEU A CA 1
ATOM 1487 C C . LEU A 1 185 ? -16.027 1.618 7.360 1.00 91.12 185 LEU A C 1
ATOM 1489 O O . LEU A 1 185 ? -14.863 1.956 7.175 1.00 91.12 185 LEU A O 1
ATOM 1493 N N . LYS A 1 186 ? -16.568 0.569 6.732 1.00 90.75 186 LYS A N 1
ATOM 1494 C CA . LYS A 1 186 ? -15.831 -0.232 5.740 1.00 90.75 186 LYS A CA 1
ATOM 1495 C C . LYS A 1 186 ? -15.379 0.610 4.551 1.00 90.75 186 LYS A C 1
ATOM 1497 O O . LYS A 1 186 ? -14.212 0.511 4.176 1.00 90.75 186 LYS A O 1
ATOM 1502 N N . ASP A 1 187 ? -16.253 1.468 4.025 1.00 91.69 187 ASP A N 1
ATOM 1503 C CA . ASP A 1 187 ? -15.914 2.406 2.949 1.00 91.69 187 ASP A CA 1
ATOM 1504 C C . ASP A 1 187 ? -14.778 3.352 3.373 1.00 91.69 187 ASP A C 1
ATOM 1506 O O . ASP A 1 187 ? -13.819 3.537 2.623 1.00 91.69 187 ASP A O 1
ATOM 1510 N N . TYR A 1 188 ? -14.823 3.892 4.599 1.00 93.88 188 TYR A N 1
ATOM 1511 C CA . TYR A 1 188 ? -13.740 4.707 5.161 1.00 93.88 188 TYR A CA 1
ATOM 1512 C C . TYR A 1 188 ? -12.419 3.934 5.258 1.00 93.88 188 TYR A C 1
ATOM 1514 O O . TYR A 1 188 ? -11.405 4.389 4.727 1.00 93.88 188 TYR A O 1
ATOM 1522 N N . LEU A 1 189 ? -12.418 2.760 5.903 1.00 93.25 189 LEU A N 1
ATOM 1523 C CA . LEU A 1 189 ? -11.206 1.955 6.097 1.00 93.25 189 LEU A CA 1
ATOM 1524 C C . LEU A 1 189 ? -10.592 1.559 4.751 1.00 93.25 189 LEU A C 1
ATOM 1526 O O . LEU A 1 189 ? -9.367 1.537 4.617 1.00 93.25 189 LEU A O 1
ATOM 1530 N N . LYS A 1 190 ? -11.439 1.279 3.753 1.00 91.44 190 LYS A N 1
ATOM 1531 C CA . LYS A 1 190 ? -11.020 0.997 2.382 1.00 91.44 190 LYS A CA 1
ATOM 1532 C C . LYS A 1 190 ? -10.413 2.227 1.710 1.00 91.44 190 LYS A C 1
ATOM 1534 O O . LYS A 1 190 ? -9.329 2.109 1.159 1.00 91.44 190 LYS A O 1
ATOM 1539 N N . CYS A 1 191 ? -11.031 3.405 1.823 1.00 91.50 191 CYS A N 1
ATOM 1540 C CA . CYS A 1 191 ? -10.467 4.646 1.277 1.00 91.50 191 CYS A CA 1
ATOM 1541 C C . CYS A 1 191 ? -9.087 4.965 1.845 1.00 91.50 191 CYS A C 1
ATOM 1543 O O . CYS A 1 191 ? -8.213 5.406 1.107 1.00 91.50 191 CYS A O 1
ATOM 1545 N N . VAL A 1 192 ? -8.878 4.740 3.147 1.00 92.56 192 VAL A N 1
ATOM 1546 C CA . VAL A 1 192 ? -7.565 4.943 3.778 1.00 92.56 192 VAL A CA 1
ATOM 1547 C C . VAL A 1 192 ? -6.510 4.031 3.148 1.00 92.56 192 VAL A C 1
ATOM 1549 O O . VAL A 1 192 ? -5.386 4.480 2.931 1.00 92.56 192 VAL A O 1
ATOM 1552 N N . LEU A 1 193 ? -6.858 2.778 2.833 1.00 91.19 193 LEU A N 1
ATOM 1553 C CA . LEU A 1 193 ? -5.946 1.856 2.151 1.00 91.19 193 LEU A CA 1
ATOM 1554 C C . LEU A 1 193 ? -5.740 2.245 0.690 1.00 91.19 193 LEU A C 1
ATOM 1556 O O . LEU A 1 193 ? -4.596 2.352 0.280 1.00 91.19 193 LEU A O 1
ATOM 1560 N N . ASP A 1 194 ? -6.810 2.501 -0.062 1.00 86.88 194 ASP A N 1
ATOM 1561 C CA . ASP A 1 194 ? -6.739 2.778 -1.502 1.00 86.88 194 ASP A CA 1
ATOM 1562 C C . ASP A 1 194 ? -6.054 4.128 -1.815 1.00 86.88 194 ASP A C 1
ATOM 1564 O O . ASP A 1 194 ? -5.514 4.299 -2.906 1.00 86.88 194 ASP A O 1
ATOM 1568 N N . TYR A 1 195 ? -6.031 5.072 -0.864 1.00 86.81 195 TYR A N 1
ATOM 1569 C CA . TYR A 1 195 ? -5.255 6.321 -0.952 1.00 86.81 195 TYR A CA 1
ATOM 1570 C C . TYR A 1 195 ? -3.733 6.100 -0.853 1.00 86.81 195 TYR A C 1
ATOM 1572 O O . TYR A 1 195 ? -2.928 6.956 -1.233 1.00 86.81 195 TYR A O 1
ATOM 1580 N N . HIS A 1 196 ? -3.313 4.953 -0.318 1.00 87.44 196 HIS A N 1
ATOM 1581 C CA . HIS A 1 196 ? -1.910 4.592 -0.188 1.00 87.44 196 HIS A CA 1
ATOM 1582 C C . HIS A 1 196 ? -1.569 3.438 -1.127 1.00 87.44 196 HIS A C 1
ATOM 1584 O O . HIS A 1 196 ? -2.239 2.412 -1.184 1.00 87.44 196 HIS A O 1
ATOM 1590 N N . THR A 1 197 ? -0.441 3.552 -1.816 1.00 85.31 197 THR A N 1
ATOM 1591 C CA . THR A 1 197 ? 0.120 2.407 -2.532 1.00 85.31 197 THR A CA 1
ATOM 1592 C C . THR A 1 197 ? 1.108 1.699 -1.622 1.00 85.31 197 THR A C 1
ATOM 1594 O O . THR A 1 197 ? 2.068 2.322 -1.187 1.00 85.31 197 THR A O 1
ATOM 1597 N N . TYR A 1 198 ? 0.920 0.404 -1.369 1.00 88.62 198 TYR A N 1
ATOM 1598 C CA . TYR A 1 198 ? 1.872 -0.408 -0.613 1.00 88.62 198 TYR A CA 1
ATOM 1599 C C . TYR A 1 198 ? 2.499 -1.483 -1.500 1.00 88.62 198 TYR A C 1
ATOM 1601 O O . TYR A 1 198 ? 1.793 -2.355 -2.015 1.00 88.62 198 TYR A O 1
ATOM 1609 N N . ILE A 1 199 ? 3.822 -1.432 -1.653 1.00 87.44 199 ILE A N 1
ATOM 1610 C CA . ILE A 1 199 ? 4.589 -2.437 -2.394 1.00 87.44 199 ILE A CA 1
ATOM 1611 C C . ILE A 1 199 ? 5.560 -3.128 -1.445 1.00 87.44 199 ILE A C 1
ATOM 1613 O O . ILE A 1 199 ? 6.335 -2.464 -0.760 1.00 87.44 199 ILE A O 1
ATOM 1617 N N . TYR A 1 200 ? 5.526 -4.460 -1.435 1.00 88.50 200 TYR A N 1
ATOM 1618 C CA . TYR A 1 200 ? 6.359 -5.298 -0.581 1.00 88.50 200 TYR A CA 1
ATOM 1619 C C . TYR A 1 200 ? 7.300 -6.183 -1.399 1.00 88.50 200 TYR A C 1
ATOM 1621 O O . TYR A 1 200 ? 6.866 -6.903 -2.300 1.00 88.50 200 TYR A O 1
ATOM 1629 N N . VAL A 1 201 ? 8.585 -6.139 -1.052 1.00 88.12 201 VAL A N 1
ATOM 1630 C CA . VAL A 1 201 ? 9.659 -6.951 -1.630 1.00 88.12 201 VAL A CA 1
ATOM 1631 C C . VAL A 1 201 ? 10.161 -7.916 -0.541 1.00 88.12 201 VAL A C 1
ATOM 1633 O O . VAL A 1 201 ? 10.812 -7.451 0.392 1.00 88.12 201 VAL A O 1
ATOM 1636 N N . PRO A 1 202 ? 9.844 -9.225 -0.602 1.00 86.88 202 PRO A N 1
ATOM 1637 C CA . PRO A 1 202 ? 10.207 -10.189 0.449 1.00 86.88 202 PRO A CA 1
ATOM 1638 C C . PRO A 1 202 ? 11.692 -10.591 0.440 1.00 86.88 202 PRO A C 1
ATOM 1640 O O . PRO A 1 202 ? 12.400 -10.360 -0.535 1.00 86.88 202 PRO A O 1
ATOM 1643 N N . ALA A 1 203 ? 12.178 -11.235 1.506 1.00 81.06 203 ALA A N 1
ATOM 1644 C CA . ALA A 1 203 ? 13.599 -11.578 1.607 1.00 81.06 203 ALA A CA 1
ATOM 1645 C C . ALA A 1 203 ? 14.021 -12.728 0.669 1.00 81.06 203 ALA A C 1
ATOM 1647 O O . ALA A 1 203 ? 15.065 -12.631 0.024 1.00 81.06 203 ALA A O 1
ATOM 1648 N N . GLU A 1 204 ? 13.208 -13.790 0.582 1.00 72.81 204 GLU A N 1
ATOM 1649 C CA . GLU A 1 204 ? 13.574 -15.063 -0.061 1.00 72.81 204 GLU A CA 1
ATOM 1650 C C . GLU A 1 204 ? 13.060 -15.192 -1.505 1.00 72.81 204 GLU A C 1
ATOM 1652 O O . GLU A 1 204 ? 13.815 -15.051 -2.466 1.00 72.81 204 GLU A O 1
ATOM 1657 N N . SER A 1 205 ? 11.767 -15.495 -1.675 1.00 70.00 205 SER A N 1
ATOM 1658 C CA . SER A 1 205 ? 11.177 -15.775 -2.984 1.00 70.00 205 SER A CA 1
ATOM 1659 C C . SER A 1 205 ? 10.427 -14.560 -3.513 1.00 70.00 205 SER A C 1
ATOM 1661 O O . SER A 1 205 ? 9.350 -14.219 -3.011 1.00 70.00 205 SER A O 1
ATOM 1663 N N . MET A 1 206 ? 10.962 -13.935 -4.560 1.00 73.25 206 MET A N 1
ATOM 1664 C CA . MET A 1 206 ? 10.257 -12.878 -5.279 1.00 73.25 206 MET A CA 1
ATOM 1665 C C . MET A 1 206 ? 8.954 -13.425 -5.886 1.00 73.25 206 MET A C 1
ATOM 1667 O O . MET A 1 206 ? 8.992 -14.396 -6.649 1.00 73.25 206 MET A O 1
ATOM 1671 N N . PRO A 1 207 ? 7.786 -12.820 -5.596 1.00 70.69 207 PRO A N 1
ATOM 1672 C CA . PRO A 1 207 ? 6.536 -13.231 -6.213 1.00 70.69 207 PRO A CA 1
ATOM 1673 C C . PRO A 1 207 ? 6.627 -13.100 -7.733 1.00 70.69 207 PRO A C 1
ATOM 1675 O O . PRO A 1 207 ? 7.138 -12.108 -8.253 1.00 70.69 207 PRO A O 1
ATOM 1678 N N . SER A 1 208 ? 6.079 -14.068 -8.470 1.00 65.62 208 SER A N 1
ATOM 1679 C CA . SER A 1 208 ? 6.090 -14.009 -9.939 1.00 65.62 208 SER A CA 1
ATOM 1680 C C . SER A 1 208 ? 5.395 -12.758 -10.492 1.00 65.62 208 SER A C 1
ATOM 1682 O O . SER A 1 208 ? 5.781 -12.278 -11.554 1.00 65.62 208 SER A O 1
ATOM 1684 N N . SER A 1 209 ? 4.415 -12.207 -9.767 1.00 63.28 209 SER A N 1
ATOM 1685 C CA . SER A 1 209 ? 3.767 -10.928 -10.072 1.00 63.28 209 SER A CA 1
ATOM 1686 C C . SER A 1 209 ? 4.740 -9.749 -10.008 1.00 63.28 209 SER A C 1
ATOM 1688 O O . SER A 1 209 ? 4.695 -8.886 -10.882 1.00 63.28 209 SER A O 1
ATOM 1690 N N . LEU A 1 210 ? 5.651 -9.751 -9.032 1.00 69.38 210 LEU A N 1
ATOM 1691 C CA . LEU A 1 210 ? 6.688 -8.736 -8.870 1.00 69.38 210 LEU A CA 1
ATOM 1692 C C . LEU A 1 210 ? 7.791 -8.910 -9.924 1.00 69.38 210 LEU A C 1
ATOM 1694 O O . LEU A 1 210 ? 8.166 -7.944 -10.573 1.00 69.38 210 LEU A O 1
ATOM 1698 N N . LEU A 1 211 ? 8.244 -10.143 -10.189 1.00 64.00 211 LEU A N 1
ATOM 1699 C CA . LEU A 1 211 ? 9.266 -10.430 -11.215 1.00 64.00 211 LEU A CA 1
ATOM 1700 C C . LEU A 1 211 ? 8.802 -10.107 -12.638 1.00 64.00 211 LEU A C 1
ATOM 1702 O O . LEU A 1 211 ? 9.556 -9.569 -13.445 1.00 64.00 211 LEU A O 1
ATOM 1706 N N . LYS A 1 212 ? 7.547 -10.438 -12.954 1.00 60.50 212 LYS A N 1
ATOM 1707 C CA . LYS A 1 212 ? 6.914 -10.072 -14.227 1.00 60.50 212 LYS A CA 1
ATOM 1708 C C . LYS A 1 212 ? 6.504 -8.605 -14.263 1.00 60.50 212 LYS A C 1
ATOM 1710 O O . LYS A 1 212 ? 5.963 -8.181 -15.282 1.00 60.50 212 LYS A O 1
ATOM 1715 N N . LEU A 1 213 ? 6.730 -7.862 -13.174 1.00 58.88 213 LEU A N 1
ATOM 1716 C CA . LEU A 1 213 ? 6.389 -6.451 -13.069 1.00 58.88 213 LEU A CA 1
ATOM 1717 C C . LEU A 1 213 ? 4.920 -6.216 -13.468 1.00 58.88 213 LEU A C 1
ATOM 1719 O O . LEU A 1 213 ? 4.598 -5.305 -14.230 1.00 58.88 213 LEU A O 1
ATOM 1723 N N . THR A 1 214 ? 4.035 -7.125 -13.043 1.00 53.19 214 THR A N 1
ATOM 1724 C CA . THR A 1 214 ? 2.668 -7.196 -13.570 1.00 53.19 214 THR A CA 1
ATOM 1725 C C . THR A 1 214 ? 1.869 -5.927 -13.274 1.00 53.19 214 THR A C 1
ATOM 1727 O O . THR A 1 214 ? 2.081 -5.253 -12.271 1.00 53.19 214 THR A O 1
ATOM 1730 N N . ASN A 1 215 ? 0.928 -5.645 -14.183 1.00 53.22 215 ASN A N 1
ATOM 1731 C CA . ASN A 1 215 ? 0.088 -4.451 -14.339 1.00 53.22 215 ASN A CA 1
ATOM 1732 C C . ASN A 1 215 ? -0.143 -3.551 -13.123 1.00 53.22 215 ASN A C 1
ATOM 1734 O O . ASN A 1 215 ? -0.026 -2.343 -13.268 1.00 53.22 215 ASN A O 1
ATOM 1738 N N . ILE A 1 216 ? -0.496 -4.102 -11.964 1.00 55.50 216 ILE A N 1
ATOM 1739 C CA . ILE A 1 216 ? -0.957 -3.313 -10.820 1.00 55.50 216 ILE A CA 1
ATOM 1740 C C . ILE A 1 216 ? 0.197 -2.516 -10.197 1.00 55.50 216 ILE A C 1
ATOM 1742 O O . ILE A 1 216 ? 0.034 -1.327 -9.935 1.00 55.50 216 ILE A O 1
ATOM 1746 N N . ASP A 1 217 ? 1.376 -3.117 -10.030 1.00 57.25 217 ASP A N 1
ATOM 1747 C CA . ASP A 1 217 ? 2.510 -2.439 -9.392 1.00 57.25 217 ASP A CA 1
ATOM 1748 C C . ASP A 1 217 ? 3.081 -1.355 -10.311 1.00 57.25 217 ASP A C 1
ATOM 1750 O O . ASP A 1 217 ? 3.293 -0.226 -9.878 1.00 57.25 217 ASP A O 1
ATOM 1754 N N . PHE A 1 218 ? 3.225 -1.637 -11.612 1.00 59.34 218 PHE A N 1
ATOM 1755 C CA . PHE A 1 218 ? 3.649 -0.619 -12.578 1.00 59.34 218 PHE A CA 1
ATOM 1756 C C . PHE A 1 218 ? 2.614 0.490 -12.745 1.00 59.34 218 PHE A C 1
ATOM 1758 O O . PHE A 1 218 ? 2.991 1.654 -12.681 1.00 59.34 218 PHE A O 1
ATOM 1765 N N . GLN A 1 219 ? 1.320 0.179 -12.893 1.00 60.03 219 GLN A N 1
ATOM 1766 C CA . GLN A 1 219 ? 0.270 1.206 -12.922 1.00 60.03 219 GLN A CA 1
ATOM 1767 C C . GLN A 1 219 ? 0.379 2.131 -11.706 1.00 60.03 219 GLN A C 1
ATOM 1769 O O . GLN A 1 219 ? 0.362 3.350 -11.875 1.00 60.03 219 GLN A O 1
ATOM 1774 N N . ARG A 1 220 ? 0.548 1.570 -10.505 1.00 62.81 220 ARG A N 1
ATOM 1775 C CA . ARG A 1 220 ? 0.670 2.330 -9.251 1.00 62.81 220 ARG A CA 1
ATOM 1776 C C . ARG A 1 220 ? 1.982 3.126 -9.138 1.00 62.81 220 ARG A C 1
ATOM 1778 O O . ARG A 1 220 ? 2.028 4.153 -8.461 1.00 62.81 220 ARG A O 1
ATOM 1785 N N . LEU A 1 221 ? 3.047 2.681 -9.807 1.00 67.44 221 LEU A N 1
ATOM 1786 C CA . LEU A 1 221 ? 4.340 3.373 -9.863 1.00 67.44 221 LEU A CA 1
ATOM 1787 C C . LEU A 1 221 ? 4.399 4.467 -10.946 1.00 67.44 221 LEU A C 1
ATOM 1789 O O . LEU A 1 221 ? 5.170 5.418 -10.798 1.00 67.44 221 LEU A O 1
ATOM 1793 N N . MET A 1 222 ? 3.608 4.353 -12.023 1.00 66.81 222 MET A N 1
ATOM 1794 C CA . MET A 1 222 ? 3.638 5.286 -13.154 1.00 66.81 222 MET A CA 1
ATOM 1795 C C . MET A 1 222 ? 3.147 6.681 -12.759 1.00 66.81 222 MET A C 1
ATOM 1797 O O . MET A 1 222 ? 2.064 6.857 -12.200 1.00 66.81 222 MET A O 1
ATOM 1801 N N . SER A 1 223 ? 3.947 7.684 -13.118 1.00 62.91 223 SER A N 1
ATOM 1802 C CA . SER A 1 223 ? 3.734 9.072 -12.725 1.00 62.91 223 SER A CA 1
ATOM 1803 C C . SER A 1 223 ? 2.528 9.721 -13.416 1.00 62.91 223 SER A C 1
ATOM 1805 O O . SER A 1 223 ? 2.119 9.355 -14.527 1.00 62.91 223 SER A O 1
ATOM 1807 N N . LEU A 1 224 ? 1.977 10.748 -12.762 1.00 65.06 224 LEU A N 1
ATOM 1808 C CA . LEU A 1 224 ? 0.852 11.531 -13.267 1.00 65.06 224 LEU A CA 1
ATOM 1809 C C . LEU A 1 224 ? 1.106 12.144 -14.662 1.00 65.06 224 LEU A C 1
ATOM 1811 O O . LEU A 1 224 ? 0.168 12.159 -15.458 1.00 65.06 224 LEU A O 1
ATOM 1815 N N . PRO A 1 225 ? 2.323 12.600 -15.029 1.00 67.31 225 PRO A N 1
ATOM 1816 C CA . PRO A 1 225 ? 2.618 13.076 -16.380 1.00 67.31 225 PRO A CA 1
ATOM 1817 C C . PRO A 1 225 ? 2.340 12.053 -17.484 1.00 67.31 225 PRO A C 1
ATOM 1819 O O . PRO A 1 225 ? 1.772 12.418 -18.512 1.00 67.31 225 PRO A O 1
ATOM 1822 N N . VAL A 1 226 ? 2.674 10.773 -17.279 1.00 71.81 226 VAL A N 1
ATOM 1823 C CA . VAL A 1 226 ? 2.425 9.732 -18.292 1.00 71.81 226 VAL A CA 1
ATOM 1824 C C . VAL A 1 226 ? 0.928 9.476 -18.433 1.00 71.81 226 VAL A C 1
ATOM 1826 O O . VAL A 1 226 ? 0.403 9.442 -19.546 1.00 71.81 226 VAL A O 1
ATOM 1829 N N . ARG A 1 227 ? 0.216 9.386 -17.305 1.00 76.56 227 ARG A N 1
ATOM 1830 C CA . ARG A 1 227 ? -1.248 9.245 -17.279 1.00 76.56 227 ARG A CA 1
ATOM 1831 C C . ARG A 1 227 ? -1.937 10.430 -17.959 1.00 76.56 227 ARG A C 1
ATOM 1833 O O . ARG A 1 227 ? -2.831 10.230 -18.780 1.00 76.56 227 ARG A O 1
ATOM 1840 N N . LYS A 1 228 ? -1.481 11.658 -17.686 1.00 76.19 228 LYS A N 1
ATOM 1841 C CA . LYS A 1 228 ? -1.966 12.894 -18.322 1.00 76.19 228 LYS A CA 1
ATOM 1842 C C . LYS A 1 228 ? -1.683 12.922 -19.822 1.00 76.19 228 LYS A C 1
ATOM 1844 O O . LYS A 1 228 ? -2.562 13.333 -20.568 1.00 76.19 228 LYS A O 1
ATOM 1849 N N . ALA A 1 229 ? -0.512 12.466 -20.266 1.00 79.62 229 ALA A N 1
ATOM 1850 C CA . ALA A 1 229 ? -0.171 12.397 -21.686 1.00 79.62 229 ALA A CA 1
ATOM 1851 C C . ALA A 1 229 ? -1.062 11.402 -22.448 1.00 79.62 229 ALA A C 1
ATOM 1853 O O . ALA A 1 229 ? -1.535 11.705 -23.537 1.00 79.62 229 ALA A O 1
ATOM 1854 N N . ILE A 1 230 ? -1.353 10.235 -21.866 1.00 82.62 230 ILE A N 1
ATOM 1855 C CA . ILE A 1 230 ? -2.286 9.272 -22.475 1.00 82.62 230 ILE A CA 1
ATOM 1856 C C . ILE A 1 230 ? -3.707 9.841 -22.471 1.00 82.62 230 ILE A C 1
ATOM 1858 O O . ILE A 1 230 ? -4.388 9.816 -23.494 1.00 82.62 230 ILE A O 1
ATOM 1862 N N . THR A 1 231 ? -4.138 10.408 -21.341 1.00 81.38 231 THR A N 1
ATOM 1863 C CA . THR A 1 231 ? -5.468 11.017 -21.207 1.00 81.38 231 THR A CA 1
ATOM 1864 C C . THR A 1 231 ? -5.662 12.136 -22.227 1.00 81.38 231 THR A C 1
ATOM 1866 O O . THR A 1 231 ? -6.691 12.165 -22.892 1.00 81.38 231 THR A O 1
ATOM 1869 N N . SER A 1 232 ? -4.669 13.012 -22.413 1.00 84.12 232 SER A N 1
ATOM 1870 C CA . SER A 1 232 ? -4.750 14.111 -23.377 1.00 84.12 232 SER A CA 1
ATOM 1871 C C . SER A 1 232 ? -4.831 13.610 -24.815 1.00 84.12 232 SER A C 1
ATOM 1873 O O . SER A 1 232 ? -5.568 14.189 -25.608 1.00 84.12 232 SER A O 1
ATOM 1875 N N . VAL A 1 233 ? -4.153 12.511 -25.159 1.00 84.31 233 VAL A N 1
ATOM 1876 C CA . VAL A 1 233 ? -4.347 11.856 -26.459 1.00 84.31 233 VAL A CA 1
ATOM 1877 C C . VAL A 1 233 ? -5.789 11.365 -26.579 1.00 84.31 233 VAL A C 1
ATOM 1879 O O . VAL A 1 233 ? -6.455 11.698 -27.552 1.00 84.31 233 VAL A O 1
ATOM 1882 N N . LEU A 1 234 ? -6.319 10.650 -25.586 1.00 83.06 234 LEU A N 1
ATOM 1883 C CA . LEU A 1 234 ? -7.680 10.101 -25.645 1.00 83.06 234 LEU A CA 1
ATOM 1884 C C . LEU A 1 234 ? -8.775 11.176 -25.746 1.00 83.06 234 LEU A C 1
ATOM 1886 O O . LEU A 1 234 ? -9.787 10.942 -26.408 1.00 83.06 234 LEU A O 1
ATOM 1890 N N . THR A 1 235 ? -8.584 12.333 -25.106 1.00 81.69 235 THR A N 1
ATOM 1891 C CA . THR A 1 235 ? -9.594 13.402 -25.043 1.00 81.69 235 THR A CA 1
ATOM 1892 C C . THR A 1 235 ? -9.419 14.477 -26.110 1.00 81.69 235 THR A C 1
ATOM 1894 O O . THR A 1 235 ? -10.410 14.989 -26.621 1.00 81.69 235 THR A O 1
ATOM 1897 N N . ASN A 1 236 ? -8.180 14.848 -26.444 1.00 80.69 236 ASN A N 1
ATOM 1898 C CA . ASN A 1 236 ? -7.913 16.026 -27.276 1.00 80.69 236 ASN A CA 1
ATOM 1899 C C . ASN A 1 236 ? -7.623 15.664 -28.732 1.00 80.69 236 ASN A C 1
ATOM 1901 O O . ASN A 1 236 ? -7.786 16.511 -29.611 1.00 80.69 236 ASN A O 1
ATOM 1905 N N . SER A 1 237 ? -7.183 14.433 -29.009 1.00 79.31 237 SER A N 1
ATOM 1906 C CA . SER A 1 237 ? -7.011 13.997 -30.393 1.00 79.31 237 SER A CA 1
ATOM 1907 C C . SER A 1 237 ? -8.359 13.601 -30.995 1.00 79.31 237 SER A C 1
ATOM 1909 O O . SER A 1 237 ? -9.211 13.004 -30.330 1.00 79.31 237 SER A O 1
ATOM 1911 N N . LYS A 1 238 ? -8.570 14.000 -32.253 1.00 75.12 238 LYS A N 1
ATOM 1912 C CA . LYS A 1 238 ? -9.847 13.827 -32.943 1.00 75.12 238 LYS A CA 1
ATOM 1913 C C . LYS A 1 238 ? -9.835 12.601 -33.849 1.00 75.12 238 LYS A C 1
ATOM 1915 O O . LYS A 1 238 ? -8.903 12.413 -34.626 1.00 75.12 238 LYS A O 1
ATOM 1920 N N . PHE A 1 239 ? -10.918 11.837 -33.810 1.00 60.91 239 PHE A N 1
ATOM 1921 C CA . PHE A 1 239 ? -11.268 10.792 -34.760 1.00 60.91 239 PHE A CA 1
ATOM 1922 C C . PHE A 1 239 ? -12.588 11.191 -35.432 1.00 60.91 239 PHE A C 1
ATOM 1924 O O . PHE A 1 239 ? -13.613 11.280 -34.764 1.00 60.91 239 PHE A O 1
ATOM 1931 N N . ASN A 1 240 ? -12.574 11.486 -36.737 1.00 61.53 240 ASN A N 1
ATOM 1932 C CA . ASN A 1 240 ? -13.758 11.941 -37.488 1.00 61.53 240 ASN A CA 1
ATOM 1933 C C . ASN A 1 240 ? -14.550 13.069 -36.784 1.00 61.53 240 ASN A C 1
ATOM 1935 O O . ASN A 1 240 ? -15.770 13.007 -36.674 1.00 61.53 240 ASN A O 1
ATOM 1939 N N . SER A 1 241 ? -13.839 14.107 -36.327 1.00 71.31 241 SER A N 1
ATOM 1940 C CA . SER A 1 241 ? -14.365 15.317 -35.657 1.00 71.31 241 SER A CA 1
ATOM 1941 C C . SER A 1 241 ? -14.766 15.188 -34.180 1.00 71.31 241 SER A C 1
ATOM 1943 O O . SER A 1 241 ? -14.894 16.223 -33.523 1.00 71.31 241 SER A O 1
ATOM 1945 N N . GLU A 1 242 ? -14.873 13.976 -33.638 1.00 76.62 242 GLU A N 1
ATOM 1946 C CA . GLU A 1 242 ? -15.112 13.696 -32.209 1.00 76.62 242 GLU A CA 1
ATOM 1947 C C . GLU A 1 242 ? -13.804 13.299 -31.505 1.00 76.62 242 GLU A C 1
ATOM 1949 O O . GLU A 1 242 ? -12.808 13.034 -32.178 1.00 76.62 242 GLU A O 1
ATOM 1954 N N . SER A 1 243 ? -13.751 13.267 -30.168 1.00 80.94 243 SER A N 1
ATOM 1955 C CA . SER A 1 243 ? -12.567 12.729 -29.475 1.00 80.94 243 SER A CA 1
ATOM 1956 C C . SER A 1 243 ? -12.423 11.222 -29.733 1.00 80.94 243 SER A C 1
ATOM 1958 O O . SER A 1 243 ? -13.411 10.542 -30.020 1.00 80.94 243 SER A O 1
ATOM 1960 N N . ILE A 1 244 ? -11.210 10.663 -29.613 1.00 83.06 244 ILE A N 1
ATOM 1961 C CA . ILE A 1 244 ? -11.015 9.200 -29.711 1.00 83.06 244 ILE A CA 1
ATOM 1962 C C . ILE A 1 244 ? -11.927 8.464 -28.718 1.00 83.06 244 ILE A C 1
ATOM 1964 O O . ILE A 1 244 ? -12.531 7.450 -29.071 1.00 83.06 244 ILE A O 1
ATOM 1968 N N . LEU A 1 245 ? -12.047 8.977 -27.490 1.00 85.75 245 LEU A N 1
ATOM 1969 C CA . LEU A 1 245 ? -12.909 8.396 -26.461 1.00 85.75 245 LEU A CA 1
ATOM 1970 C C . LEU A 1 245 ? -14.383 8.360 -26.889 1.00 85.75 245 LEU A C 1
ATOM 1972 O O . LEU A 1 245 ? -15.054 7.339 -26.714 1.00 85.75 245 LEU A O 1
ATOM 1976 N N . ASP A 1 246 ? -14.878 9.460 -27.450 1.00 84.50 246 ASP A N 1
ATOM 1977 C CA . ASP A 1 246 ? -16.272 9.580 -27.879 1.00 84.50 246 ASP A CA 1
ATOM 1978 C C . ASP A 1 246 ? -16.550 8.689 -29.089 1.00 84.50 246 ASP A C 1
ATOM 1980 O O . ASP A 1 246 ? -17.526 7.937 -29.084 1.00 84.50 246 ASP A O 1
ATOM 1984 N N . GLY A 1 247 ? -15.637 8.664 -30.065 1.00 84.69 247 GLY A N 1
ATOM 1985 C CA . GLY A 1 247 ? -15.737 7.788 -31.230 1.00 84.69 247 GLY A CA 1
ATOM 1986 C C . GLY A 1 247 ? -15.758 6.302 -30.852 1.00 84.69 247 GLY A C 1
ATOM 1987 O O . GLY A 1 247 ? -16.563 5.534 -31.387 1.00 84.69 247 GLY A O 1
ATOM 1988 N N . LEU A 1 248 ? -14.930 5.886 -29.884 1.00 85.81 248 LEU A N 1
ATOM 1989 C CA . LEU A 1 248 ? -14.943 4.518 -29.353 1.00 85.81 248 LEU A CA 1
ATOM 1990 C C . LEU A 1 248 ? -16.269 4.192 -28.660 1.00 85.81 248 LEU A C 1
ATOM 1992 O O . LEU A 1 248 ? -16.892 3.180 -28.983 1.00 85.81 248 LEU A O 1
ATOM 1996 N N . ASN A 1 249 ? -16.731 5.052 -27.748 1.00 89.31 249 ASN A N 1
ATOM 1997 C CA . ASN A 1 249 ? -18.004 4.849 -27.053 1.00 89.31 249 ASN A CA 1
ATOM 1998 C C . ASN A 1 249 ? -19.190 4.827 -28.034 1.00 89.31 249 ASN A C 1
ATOM 2000 O O . ASN A 1 249 ? -20.089 3.999 -27.893 1.00 89.31 249 ASN A O 1
ATOM 2004 N N . SER A 1 250 ? -19.189 5.692 -29.051 1.00 87.56 250 SER A N 1
ATOM 2005 C CA . SER A 1 250 ? -20.213 5.745 -30.101 1.00 87.56 250 SER A CA 1
ATOM 2006 C C . SER A 1 250 ? -20.278 4.433 -30.888 1.00 87.56 250 SER A C 1
ATOM 2008 O O . SER A 1 250 ? -21.348 3.838 -31.022 1.00 87.56 250 SER A O 1
ATOM 2010 N N . ASN A 1 251 ? -19.129 3.919 -31.336 1.00 86.19 251 ASN A N 1
ATOM 2011 C CA . ASN A 1 251 ? -19.067 2.666 -32.091 1.00 86.19 251 ASN A CA 1
ATOM 2012 C C . ASN A 1 251 ? -19.452 1.442 -31.247 1.00 86.19 251 ASN A C 1
ATOM 2014 O O . ASN A 1 251 ? -20.187 0.580 -31.731 1.00 86.19 251 ASN A O 1
ATOM 2018 N N . LEU A 1 252 ? -19.013 1.373 -29.985 1.00 87.62 252 LEU A N 1
ATOM 2019 C CA . LEU A 1 252 ? -19.385 0.281 -29.077 1.00 87.62 252 LEU A CA 1
ATOM 2020 C C . LEU A 1 252 ? -20.887 0.285 -28.767 1.00 87.62 252 LEU A C 1
ATOM 2022 O O . LEU A 1 252 ? -21.509 -0.776 -28.768 1.00 87.62 252 LEU A O 1
ATOM 2026 N N . ASN A 1 253 ? -21.485 1.464 -28.571 1.00 88.31 253 ASN A N 1
ATOM 2027 C CA . ASN A 1 253 ? -22.930 1.590 -28.376 1.00 88.31 253 ASN A CA 1
ATOM 2028 C C . ASN A 1 253 ? -23.709 1.162 -29.631 1.00 88.31 253 ASN A C 1
ATOM 2030 O O . ASN A 1 253 ? -24.629 0.360 -29.512 1.00 88.31 253 ASN A O 1
ATOM 2034 N N . LYS A 1 254 ? -23.292 1.583 -30.835 1.00 90.06 254 LYS A N 1
ATOM 2035 C CA . LYS A 1 254 ? -23.913 1.133 -32.099 1.00 90.06 254 LYS A CA 1
ATOM 2036 C C . LYS A 1 254 ? -23.841 -0.385 -32.281 1.00 90.06 254 LYS A C 1
ATOM 2038 O O . LYS A 1 254 ? -24.792 -1.006 -32.757 1.00 90.06 254 LYS A O 1
ATOM 2043 N N . TYR A 1 255 ? -22.717 -0.994 -31.906 1.00 88.31 255 TYR A N 1
ATOM 2044 C CA . TYR A 1 255 ? -22.566 -2.447 -31.951 1.00 88.31 255 TYR A CA 1
ATOM 2045 C C . TYR A 1 255 ? -23.492 -3.145 -30.943 1.00 88.31 255 TYR A C 1
ATOM 2047 O O . TYR A 1 255 ? -24.152 -4.121 -31.294 1.00 88.31 255 TYR A O 1
ATOM 2055 N N . LEU A 1 256 ? -23.612 -2.611 -29.722 1.00 86.88 256 LEU A N 1
ATOM 2056 C CA . LEU A 1 256 ? -24.547 -3.116 -28.715 1.00 86.88 256 LEU A CA 1
ATOM 2057 C C . LEU A 1 256 ? -26.008 -2.998 -29.174 1.00 86.88 256 LEU A C 1
ATOM 2059 O O . LEU A 1 256 ? -26.785 -3.934 -28.995 1.00 86.88 256 LEU A O 1
ATOM 2063 N N . ASP A 1 257 ? -26.372 -1.886 -29.813 1.00 87.44 257 ASP A N 1
ATOM 2064 C CA . ASP A 1 257 ? -27.699 -1.692 -30.400 1.00 87.44 257 ASP A CA 1
ATOM 2065 C C . ASP A 1 257 ? -27.959 -2.725 -31.503 1.00 87.44 257 ASP A C 1
ATOM 2067 O O . ASP A 1 257 ? -29.026 -3.335 -31.538 1.00 87.44 257 ASP A O 1
ATOM 2071 N N . THR A 1 258 ? -26.955 -3.010 -32.340 1.00 87.94 258 THR A N 1
ATOM 2072 C CA . THR A 1 258 ? -27.035 -4.065 -33.365 1.00 87.94 258 THR A CA 1
ATOM 2073 C C . THR A 1 258 ? -27.304 -5.431 -32.728 1.00 87.94 258 THR A C 1
ATOM 2075 O O . THR A 1 258 ? -28.242 -6.114 -33.141 1.00 87.94 258 THR A O 1
ATOM 2078 N N . ILE A 1 259 ? -26.564 -5.803 -31.676 1.00 85.81 259 ILE A N 1
ATOM 2079 C CA . ILE A 1 259 ? -26.798 -7.048 -30.921 1.00 85.81 259 ILE A CA 1
ATOM 2080 C C . ILE A 1 259 ? -28.233 -7.089 -30.378 1.00 85.81 259 ILE A C 1
ATOM 2082 O O . ILE A 1 259 ? -28.940 -8.080 -30.562 1.00 85.81 259 ILE A O 1
ATOM 2086 N N . ASN A 1 260 ? -28.694 -6.004 -29.753 1.00 85.81 260 ASN A N 1
ATOM 2087 C CA . ASN A 1 260 ? -30.032 -5.936 -29.169 1.00 85.81 260 ASN A CA 1
ATOM 2088 C C . ASN A 1 260 ? -31.142 -6.016 -30.228 1.00 85.81 260 ASN A C 1
ATOM 2090 O O . ASN A 1 260 ? -32.164 -6.664 -29.991 1.00 85.81 260 ASN A O 1
ATOM 2094 N N . THR A 1 261 ? -30.946 -5.430 -31.415 1.00 85.44 261 THR A N 1
ATOM 2095 C CA . THR A 1 261 ? -31.904 -5.569 -32.526 1.00 85.44 261 THR A CA 1
ATOM 2096 C C . THR A 1 261 ? -31.996 -7.008 -33.035 1.00 85.44 261 THR A C 1
ATOM 2098 O O . THR A 1 261 ? -33.097 -7.487 -33.296 1.00 85.44 261 THR A O 1
ATOM 2101 N N . GLN A 1 262 ? -30.871 -7.730 -33.104 1.00 83.19 262 GLN A N 1
ATOM 2102 C CA . GLN A 1 262 ? -30.840 -9.140 -33.507 1.00 83.19 262 GLN A CA 1
ATOM 2103 C C . GLN A 1 262 ? -31.526 -10.037 -32.468 1.00 83.19 262 GLN A C 1
ATOM 2105 O O . GLN A 1 262 ? -32.365 -10.863 -32.827 1.00 83.19 262 GLN A O 1
ATOM 2110 N N . MET A 1 263 ? -31.247 -9.827 -31.178 1.00 75.12 263 MET A N 1
ATOM 2111 C CA . MET A 1 263 ? -31.850 -10.596 -30.079 1.00 75.12 263 MET A CA 1
ATOM 2112 C C . MET A 1 263 ? -33.358 -10.352 -29.923 1.00 75.12 263 MET A C 1
ATOM 2114 O O . MET A 1 263 ? -34.081 -11.232 -29.464 1.00 75.12 263 MET A O 1
ATOM 2118 N N . SER A 1 264 ? -33.856 -9.190 -30.352 1.00 65.75 264 SER A N 1
ATOM 2119 C CA . SER A 1 264 ? -35.288 -8.851 -30.313 1.00 65.75 264 SER A CA 1
ATOM 2120 C C . SER A 1 264 ? -36.132 -9.603 -31.355 1.00 65.75 264 SER A C 1
ATOM 2122 O O . SER A 1 264 ? -37.356 -9.503 -31.330 1.00 65.75 264 SER A O 1
ATOM 2124 N N . SER A 1 265 ? -35.505 -10.340 -32.280 1.00 61.78 265 SER A N 1
ATOM 2125 C CA . SER A 1 265 ? -36.199 -11.129 -33.313 1.00 61.78 265 SER A CA 1
ATOM 2126 C C . SER A 1 265 ? -36.549 -12.562 -32.880 1.00 61.78 265 SER A C 1
ATOM 2128 O O . SER A 1 265 ? -37.271 -13.270 -33.586 1.00 61.78 265 SER A O 1
ATOM 2130 N N . GLU A 1 266 ? -36.077 -12.996 -31.708 1.00 62.88 266 GLU A N 1
ATOM 2131 C CA . GLU A 1 266 ? -36.366 -14.318 -31.153 1.00 62.88 266 GLU A CA 1
ATOM 2132 C C . GLU A 1 266 ? -37.659 -14.313 -30.317 1.00 62.88 266 GLU A C 1
ATOM 2134 O O . GLU A 1 266 ? -38.105 -13.283 -29.822 1.00 62.88 266 GLU A O 1
ATOM 2139 N N . ARG A 1 267 ? -38.285 -15.484 -30.115 1.00 56.91 267 ARG A N 1
ATOM 2140 C CA . ARG A 1 267 ? -39.593 -15.647 -29.427 1.00 56.91 267 ARG A CA 1
ATOM 2141 C C . ARG A 1 267 ? -39.661 -15.080 -27.990 1.00 56.91 267 ARG A C 1
ATOM 2143 O O . ARG A 1 267 ? -40.723 -15.140 -27.372 1.00 56.91 267 ARG A O 1
ATOM 2150 N N . ARG A 1 268 ? -38.551 -14.594 -27.427 1.00 60.84 268 ARG A N 1
ATOM 2151 C CA . ARG A 1 268 ? -38.442 -13.982 -26.097 1.00 60.84 268 ARG A CA 1
ATOM 2152 C C . ARG A 1 268 ? -37.590 -12.713 -26.185 1.00 60.84 268 ARG A C 1
ATOM 2154 O O . ARG A 1 268 ? -36.495 -12.750 -26.729 1.00 60.84 268 ARG A O 1
ATOM 2161 N N . ASN A 1 269 ? -38.070 -11.626 -25.583 1.00 70.44 269 ASN A N 1
ATOM 2162 C CA . ASN A 1 269 ? -37.385 -10.332 -25.582 1.00 70.44 269 ASN A CA 1
ATOM 2163 C C . ASN A 1 269 ? -36.219 -10.330 -24.581 1.00 70.44 269 ASN A C 1
ATOM 2165 O O . ASN A 1 269 ? -36.424 -10.113 -23.385 1.00 70.44 269 ASN A O 1
ATOM 2169 N N . TYR A 1 270 ? -35.002 -10.566 -25.068 1.00 76.06 270 TYR A N 1
ATOM 2170 C CA . TYR A 1 270 ? -33.768 -10.404 -24.299 1.00 76.06 270 TYR A CA 1
ATOM 2171 C C . TYR A 1 270 ? -33.103 -9.064 -24.635 1.00 76.06 270 TYR A C 1
ATOM 2173 O O . TYR A 1 270 ? -33.078 -8.655 -25.792 1.00 76.06 270 TYR A O 1
ATOM 2181 N N . ILE A 1 271 ? -32.554 -8.387 -23.622 1.00 79.88 271 ILE A N 1
ATOM 2182 C CA . ILE A 1 271 ? -31.791 -7.146 -23.791 1.00 79.88 271 ILE A CA 1
ATOM 2183 C C . ILE A 1 271 ? -30.445 -7.260 -23.081 1.00 79.88 271 ILE A C 1
ATOM 2185 O O . ILE A 1 271 ? -30.371 -7.595 -21.897 1.00 79.88 271 ILE A O 1
ATOM 2189 N N . PHE A 1 272 ? -29.375 -6.956 -23.806 1.00 82.00 272 PHE A N 1
ATOM 2190 C CA . PHE A 1 272 ? -28.029 -6.841 -23.274 1.00 82.00 272 PHE A CA 1
ATOM 2191 C C . PHE A 1 272 ? -27.744 -5.361 -23.001 1.00 82.00 272 PHE A C 1
ATOM 2193 O O . PHE A 1 272 ? -27.519 -4.563 -23.912 1.00 82.00 272 PHE A O 1
ATOM 2200 N N . THR A 1 273 ? -27.846 -4.968 -21.730 1.00 82.25 273 THR A N 1
ATOM 2201 C CA . THR A 1 273 ? -27.718 -3.572 -21.293 1.00 82.25 273 THR A CA 1
ATOM 2202 C C . THR A 1 273 ? -26.974 -3.458 -19.966 1.00 82.25 273 THR A C 1
ATOM 2204 O O . THR A 1 273 ? -26.761 -4.438 -19.252 1.00 82.25 273 THR A O 1
ATOM 2207 N N . THR A 1 274 ? -26.573 -2.237 -19.639 1.00 79.12 274 THR A N 1
ATOM 2208 C CA . THR A 1 274 ? -25.869 -1.883 -18.410 1.00 79.12 274 THR A CA 1
ATOM 2209 C C . THR A 1 274 ? -26.794 -2.050 -17.189 1.00 79.12 274 THR A C 1
ATOM 2211 O O . THR A 1 274 ? -27.891 -1.486 -17.187 1.00 79.12 274 THR A O 1
ATOM 2214 N N . PRO A 1 275 ? -26.387 -2.787 -16.133 1.00 76.25 275 PRO A N 1
ATOM 2215 C CA . PRO A 1 275 ? -27.164 -2.912 -14.900 1.00 76.25 275 PRO A CA 1
ATOM 2216 C C . PRO A 1 275 ? -27.515 -1.555 -14.277 1.00 76.25 275 PRO A C 1
ATOM 2218 O O . PRO A 1 275 ? -26.723 -0.608 -14.333 1.00 76.25 275 PRO A O 1
ATOM 2221 N N . SER A 1 276 ? -28.683 -1.465 -13.633 1.00 58.59 276 SER A N 1
ATOM 2222 C CA . SER A 1 276 ? -29.135 -0.228 -12.985 1.00 58.59 276 SER A CA 1
ATOM 2223 C C . SER A 1 276 ? -28.080 0.276 -11.987 1.00 58.59 276 SER A C 1
ATOM 2225 O O . SER A 1 276 ? -27.626 -0.488 -11.137 1.00 58.59 276 SER A O 1
ATOM 2227 N N . ARG A 1 277 ? -27.690 1.557 -12.105 1.00 62.38 277 ARG A N 1
ATOM 2228 C CA . ARG A 1 277 ? -26.613 2.254 -11.354 1.00 62.38 277 ARG A CA 1
ATOM 2229 C C . ARG A 1 277 ? -25.157 1.982 -11.776 1.00 62.38 277 ARG A C 1
ATOM 2231 O O . ARG A 1 277 ? -24.251 2.458 -11.097 1.00 62.38 277 ARG A O 1
ATOM 2238 N N . SER A 1 278 ? -24.899 1.298 -12.892 1.00 65.56 278 SER A N 1
ATOM 2239 C CA . SER A 1 278 ? -23.534 1.152 -13.437 1.00 65.56 278 SER A CA 1
ATOM 2240 C C . SER A 1 278 ? -23.263 2.092 -14.624 1.00 65.56 278 SER A C 1
ATOM 2242 O O . SER A 1 278 ? -24.186 2.563 -15.289 1.00 65.56 278 SER A O 1
ATOM 2244 N N . LYS A 1 279 ? -21.989 2.450 -14.851 1.00 65.81 279 LYS A N 1
ATOM 2245 C CA . LYS A 1 279 ? -21.604 3.399 -15.911 1.00 65.81 279 LYS A CA 1
ATOM 2246 C C . LYS A 1 279 ? -21.717 2.735 -17.281 1.00 65.81 279 LYS A C 1
ATOM 2248 O O . LYS A 1 279 ? -21.117 1.691 -17.502 1.00 65.81 279 LYS A O 1
ATOM 2253 N N . LYS A 1 280 ? -22.451 3.376 -18.196 1.00 75.06 280 LYS A N 1
ATOM 2254 C CA . LYS A 1 280 ? -22.653 2.884 -19.567 1.00 75.06 280 LYS A CA 1
ATOM 2255 C C . LYS A 1 280 ? -21.404 3.037 -20.443 1.00 75.06 280 LYS A C 1
ATOM 2257 O O . LYS A 1 280 ? -21.053 2.116 -21.166 1.00 75.06 280 LYS A O 1
ATOM 2262 N N . ASN A 1 281 ? -20.738 4.189 -20.360 1.00 82.69 281 ASN A N 1
ATOM 2263 C CA . ASN A 1 281 ? -19.594 4.523 -21.210 1.00 82.69 281 ASN A CA 1
ATOM 2264 C C . ASN A 1 281 ? -18.263 4.302 -20.485 1.00 82.69 281 ASN A C 1
ATOM 2266 O O . ASN A 1 281 ? -18.153 4.536 -19.276 1.00 82.69 281 ASN A O 1
ATOM 2270 N N . ILE A 1 282 ? -17.245 3.921 -21.254 1.00 85.44 282 ILE A N 1
ATOM 2271 C CA . ILE A 1 282 ? -15.864 3.804 -20.785 1.00 85.44 282 ILE A CA 1
ATOM 2272 C C . ILE A 1 282 ? -15.302 5.218 -20.587 1.00 85.44 282 ILE A C 1
ATOM 2274 O O . ILE A 1 282 ? -15.565 6.110 -21.398 1.00 85.44 282 ILE A O 1
ATOM 2278 N N . THR A 1 283 ? -14.543 5.444 -19.511 1.00 85.19 283 THR A N 1
ATOM 2279 C CA . THR A 1 283 ? -13.909 6.745 -19.232 1.00 85.19 283 THR A CA 1
ATOM 2280 C C . THR A 1 283 ? -12.447 6.785 -19.686 1.00 85.19 283 THR A C 1
ATOM 2282 O O . THR A 1 283 ? -11.809 5.745 -19.848 1.00 85.19 283 THR A O 1
ATOM 2285 N N . ALA A 1 284 ? -11.883 7.989 -19.845 1.00 83.00 284 ALA A N 1
ATOM 2286 C CA . ALA A 1 284 ? -10.466 8.154 -20.189 1.00 83.00 284 ALA A CA 1
ATOM 2287 C C . ALA A 1 284 ? -9.535 7.470 -19.175 1.00 83.00 284 ALA A C 1
ATOM 2289 O O . ALA A 1 284 ? -8.520 6.899 -19.563 1.00 83.00 284 ALA A O 1
ATOM 2290 N N . HIS A 1 285 ? -9.909 7.477 -17.892 1.00 80.19 285 HIS A N 1
ATOM 2291 C CA . HIS A 1 285 ? -9.201 6.750 -16.842 1.00 80.19 285 HIS A CA 1
ATOM 2292 C C . HIS A 1 285 ? -9.183 5.240 -17.114 1.00 80.19 285 HIS A C 1
ATOM 2294 O O . HIS A 1 285 ? -8.118 4.633 -17.116 1.00 80.19 285 HIS A O 1
ATOM 2300 N N . ASP A 1 286 ? -10.344 4.643 -17.405 1.00 79.81 286 ASP A N 1
ATOM 2301 C CA . ASP A 1 286 ? -10.466 3.192 -17.603 1.00 79.81 286 ASP A CA 1
ATOM 2302 C C . ASP A 1 286 ? -9.625 2.720 -18.810 1.00 79.81 286 ASP A C 1
ATOM 2304 O O . ASP A 1 286 ? -8.925 1.711 -18.733 1.00 79.81 286 ASP A O 1
ATOM 2308 N N . LEU A 1 287 ? -9.620 3.491 -19.905 1.00 82.81 287 LEU A N 1
ATOM 2309 C CA . LEU A 1 287 ? -8.760 3.226 -21.065 1.00 82.81 287 LEU A CA 1
ATOM 2310 C C . LEU A 1 287 ? -7.281 3.467 -20.771 1.00 82.81 287 LEU A C 1
ATOM 2312 O O . LEU A 1 287 ? -6.446 2.689 -21.223 1.00 82.81 287 LEU A O 1
ATOM 2316 N N . THR A 1 288 ? -6.947 4.516 -20.019 1.00 81.69 288 THR A N 1
ATOM 2317 C CA . THR A 1 288 ? -5.556 4.813 -19.647 1.00 81.69 288 THR A CA 1
ATOM 2318 C C . THR A 1 288 ? -4.955 3.653 -18.861 1.00 81.69 288 THR A C 1
ATOM 2320 O O . THR A 1 288 ? -3.881 3.172 -19.225 1.00 81.69 288 THR A O 1
ATOM 2323 N N . GLU A 1 289 ? -5.674 3.125 -17.866 1.00 75.88 289 GLU A N 1
ATOM 2324 C CA . GLU A 1 289 ? -5.213 1.962 -17.100 1.00 75.88 289 GLU A CA 1
ATOM 2325 C C . GLU A 1 289 ? -5.043 0.727 -17.983 1.00 75.88 289 GLU A C 1
ATOM 2327 O O . GLU A 1 289 ? -4.028 0.030 -17.878 1.00 75.88 289 GLU A O 1
ATOM 2332 N N . GLN A 1 290 ? -5.988 0.483 -18.895 1.00 81.12 290 GLN A N 1
ATOM 2333 C CA . GLN A 1 290 ? -5.925 -0.652 -19.814 1.00 81.12 290 GLN A CA 1
ATOM 2334 C C . GLN A 1 290 ? -4.770 -0.528 -20.821 1.00 81.12 290 GLN A C 1
ATOM 2336 O O . GLN A 1 290 ? -4.125 -1.527 -21.140 1.00 81.12 290 GLN A O 1
ATOM 2341 N N . ILE A 1 291 ? -4.470 0.682 -21.304 1.00 83.06 291 ILE A N 1
ATOM 2342 C CA . ILE A 1 291 ? -3.346 0.954 -22.212 1.00 83.06 291 ILE A CA 1
ATOM 2343 C C . ILE A 1 291 ? -2.018 0.740 -21.487 1.00 83.06 291 ILE A C 1
ATOM 2345 O O . ILE A 1 291 ? -1.162 0.019 -22.001 1.00 83.06 291 ILE A O 1
ATOM 2349 N N . ILE A 1 292 ? -1.855 1.321 -20.292 1.00 77.00 292 ILE A N 1
ATOM 2350 C CA . ILE A 1 292 ? -0.653 1.133 -19.463 1.00 77.00 292 ILE A CA 1
ATOM 2351 C C . ILE A 1 292 ? -0.456 -0.360 -19.197 1.00 77.00 292 ILE A C 1
ATOM 2353 O O . ILE A 1 292 ? 0.631 -0.892 -19.429 1.00 77.00 292 ILE A O 1
ATOM 2357 N N . SER A 1 293 ? -1.530 -1.046 -18.800 1.00 73.88 293 SER A N 1
ATOM 2358 C CA . SER A 1 293 ? -1.523 -2.488 -18.578 1.00 73.88 293 SER A CA 1
ATOM 2359 C C . SER A 1 293 ? -1.033 -3.253 -19.810 1.00 73.88 293 SER A C 1
ATOM 2361 O O . SER A 1 293 ? -0.043 -3.984 -19.761 1.00 73.88 293 SER A O 1
ATOM 2363 N N . ALA A 1 294 ? -1.698 -3.067 -20.949 1.00 78.62 294 ALA A N 1
ATOM 2364 C CA . ALA A 1 294 ? -1.386 -3.801 -22.168 1.00 78.62 294 ALA A CA 1
ATOM 2365 C C . ALA A 1 294 ? 0.027 -3.499 -22.696 1.00 78.62 294 ALA A C 1
ATOM 2367 O O . ALA A 1 294 ? 0.654 -4.372 -23.304 1.00 78.62 294 ALA A O 1
ATOM 2368 N N . TYR A 1 295 ? 0.537 -2.283 -22.475 1.00 78.44 295 TYR A N 1
ATOM 2369 C CA . TYR A 1 295 ? 1.879 -1.881 -22.889 1.00 78.44 295 TYR A CA 1
ATOM 2370 C C . TYR A 1 295 ? 2.968 -2.600 -22.082 1.00 78.44 295 TYR A C 1
ATOM 2372 O O . TYR A 1 295 ? 3.877 -3.194 -22.670 1.00 78.44 295 TYR A O 1
ATOM 2380 N N . PHE A 1 296 ? 2.864 -2.597 -20.749 1.00 74.69 296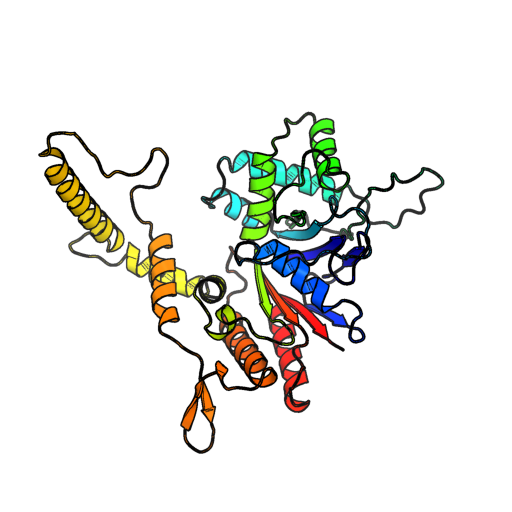 PHE A N 1
ATOM 2381 C CA . PHE A 1 296 ? 3.876 -3.202 -19.875 1.00 74.69 296 PHE A CA 1
ATOM 2382 C C . PHE A 1 296 ? 3.762 -4.724 -19.777 1.00 74.69 296 PHE A C 1
ATOM 2384 O O . PHE A 1 296 ? 4.788 -5.387 -19.656 1.00 74.69 296 PHE A O 1
ATOM 2391 N N . ALA A 1 297 ? 2.572 -5.304 -19.964 1.00 74.31 297 ALA A N 1
ATOM 2392 C CA . ALA A 1 297 ? 2.398 -6.759 -20.027 1.00 74.31 297 ALA A CA 1
ATOM 2393 C C . ALA A 1 297 ? 3.225 -7.433 -21.144 1.00 74.31 297 ALA A C 1
ATOM 2395 O O . ALA A 1 297 ? 3.491 -8.631 -21.085 1.00 74.31 297 ALA A O 1
ATOM 2396 N N . LYS A 1 298 ? 3.647 -6.672 -22.165 1.00 76.88 298 LYS A N 1
ATOM 2397 C CA . LYS A 1 298 ? 4.508 -7.139 -23.268 1.00 76.88 298 LYS A CA 1
ATOM 2398 C C . LYS A 1 298 ? 6.006 -6.972 -22.997 1.00 76.88 298 LYS A C 1
ATOM 2400 O O . LYS A 1 298 ? 6.813 -7.141 -23.916 1.00 76.88 298 LYS A O 1
ATOM 2405 N N . ARG A 1 299 ? 6.398 -6.531 -21.804 1.00 76.56 299 ARG A N 1
ATOM 2406 C CA . ARG A 1 299 ? 7.793 -6.268 -21.443 1.00 76.56 299 ARG A CA 1
ATOM 2407 C C . ARG A 1 299 ? 8.238 -7.254 -20.374 1.00 76.56 299 ARG A C 1
ATOM 2409 O O . ARG A 1 299 ? 7.450 -7.750 -19.579 1.00 76.56 299 ARG A O 1
ATOM 2416 N N . SER A 1 300 ? 9.523 -7.568 -20.388 1.00 76.50 300 SER A N 1
ATOM 2417 C CA . SER A 1 300 ? 10.162 -8.404 -19.377 1.00 76.50 300 SER A CA 1
ATOM 2418 C C . SER A 1 300 ? 11.531 -7.819 -19.086 1.00 76.50 300 SER A C 1
ATOM 2420 O O . SER A 1 300 ? 12.166 -7.263 -19.986 1.00 76.50 300 SER A O 1
ATOM 2422 N N . LEU A 1 301 ? 11.950 -7.896 -17.826 1.00 80.25 301 LEU A N 1
ATOM 2423 C CA . LEU A 1 301 ? 13.253 -7.405 -17.409 1.00 80.25 301 LEU A CA 1
ATOM 2424 C C . LEU A 1 301 ? 14.321 -8.460 -17.712 1.00 80.25 301 LEU A C 1
ATOM 2426 O O . LEU A 1 301 ? 14.149 -9.638 -17.389 1.00 80.25 301 LEU A O 1
ATOM 2430 N N . PHE A 1 302 ? 15.414 -8.016 -18.325 1.00 84.00 302 PHE A N 1
ATOM 2431 C CA . PHE A 1 302 ? 16.580 -8.838 -18.625 1.00 84.00 302 PHE A CA 1
ATOM 2432 C C . PHE A 1 302 ? 17.825 -8.167 -18.056 1.00 84.00 302 PHE A C 1
ATOM 2434 O O . PHE A 1 302 ? 17.963 -6.947 -18.155 1.00 84.00 302 PHE A O 1
ATOM 2441 N N . MET A 1 303 ? 18.733 -8.970 -17.514 1.00 85.19 303 MET A N 1
ATOM 2442 C CA . MET A 1 303 ? 20.111 -8.555 -17.295 1.00 85.19 303 MET A CA 1
ATOM 2443 C C . MET A 1 303 ? 20.871 -8.690 -18.616 1.00 85.19 303 MET A C 1
ATOM 2445 O O . MET A 1 303 ? 20.662 -9.655 -19.353 1.00 85.19 303 MET A O 1
ATOM 2449 N N . ILE A 1 304 ? 21.711 -7.706 -18.927 1.00 83.56 304 ILE A N 1
ATOM 2450 C CA . ILE A 1 304 ? 22.628 -7.759 -20.067 1.00 83.56 304 ILE A CA 1
ATOM 2451 C C . ILE A 1 304 ? 24.007 -8.072 -19.499 1.00 83.56 304 ILE A C 1
ATOM 2453 O O . ILE A 1 304 ? 24.507 -7.297 -18.684 1.00 83.56 304 ILE A O 1
ATOM 2457 N N . GLU A 1 305 ? 24.609 -9.190 -19.898 1.00 76.88 305 GLU A N 1
ATOM 2458 C CA . GLU A 1 305 ? 25.985 -9.492 -19.496 1.00 76.88 305 GLU A CA 1
ATOM 2459 C C . GLU A 1 305 ? 26.980 -8.674 -20.317 1.00 76.88 305 GLU A C 1
ATOM 2461 O O . GLU A 1 305 ? 26.856 -8.538 -21.537 1.00 76.88 305 GLU A O 1
ATOM 2466 N N . SER A 1 306 ? 27.998 -8.161 -19.628 1.00 71.19 306 SER A N 1
ATOM 2467 C CA . SER A 1 306 ? 29.014 -7.245 -20.153 1.00 71.19 306 SER A CA 1
ATOM 2468 C C . SER A 1 306 ? 29.786 -7.801 -21.349 1.00 71.19 306 SER A C 1
ATOM 2470 O O . SER A 1 306 ? 30.257 -7.031 -22.181 1.00 71.19 306 SER A O 1
ATOM 2472 N N . ASN A 1 307 ? 29.947 -9.124 -21.408 1.00 70.88 307 ASN A N 1
ATOM 2473 C CA . ASN A 1 307 ? 30.903 -9.756 -22.312 1.00 70.88 307 ASN A CA 1
ATOM 2474 C C . ASN A 1 307 ? 30.284 -10.124 -23.667 1.00 70.88 307 ASN A C 1
ATOM 2476 O O . ASN A 1 307 ? 30.949 -9.943 -24.680 1.00 70.88 307 ASN A O 1
ATOM 2480 N N . ASP A 1 308 ? 29.013 -10.546 -23.701 1.00 70.56 308 ASP A N 1
ATOM 2481 C CA . ASP A 1 308 ? 28.388 -11.098 -24.917 1.00 70.56 308 ASP A CA 1
ATOM 2482 C C . ASP A 1 308 ? 27.053 -10.433 -25.311 1.00 70.56 308 ASP A C 1
ATOM 2484 O O . ASP A 1 308 ? 26.391 -10.881 -26.251 1.00 70.56 308 ASP A O 1
ATOM 2488 N N . ASN A 1 309 ? 26.611 -9.368 -24.620 1.00 77.12 309 ASN A N 1
ATOM 2489 C CA . ASN A 1 309 ? 25.272 -8.770 -24.796 1.00 77.12 309 ASN A CA 1
ATOM 2490 C C . ASN A 1 309 ? 24.120 -9.798 -24.690 1.00 77.12 309 ASN A C 1
ATOM 2492 O O . ASN A 1 309 ? 22.999 -9.569 -25.168 1.00 77.12 309 ASN A O 1
ATOM 2496 N N . THR A 1 310 ? 24.390 -10.938 -24.056 1.00 83.62 310 THR A N 1
ATOM 2497 C CA . THR A 1 310 ? 23.430 -11.995 -23.761 1.00 83.62 310 THR A CA 1
ATOM 2498 C C . THR A 1 310 ? 22.368 -11.445 -22.823 1.00 83.62 310 THR A C 1
ATOM 2500 O O . THR A 1 310 ? 22.648 -10.739 -21.853 1.00 83.62 310 THR A O 1
ATOM 2503 N N . ARG A 1 311 ? 21.106 -11.735 -23.149 1.00 86.19 311 ARG A N 1
ATOM 2504 C CA . ARG A 1 311 ? 19.955 -11.318 -22.347 1.00 86.19 311 ARG A CA 1
ATOM 2505 C C . ARG A 1 311 ? 19.550 -12.463 -21.440 1.00 86.19 311 ARG A C 1
ATOM 2507 O O . ARG A 1 311 ? 18.982 -13.446 -21.913 1.00 86.19 311 ARG A O 1
ATOM 2514 N N . LEU A 1 312 ? 19.778 -12.300 -20.145 1.00 83.50 312 LEU A N 1
ATOM 2515 C CA . LEU A 1 312 ? 19.344 -13.246 -19.124 1.00 83.50 312 LEU A CA 1
ATOM 2516 C C . LEU A 1 312 ? 18.009 -12.792 -18.525 1.00 83.50 312 LEU A C 1
ATOM 2518 O O . LEU A 1 312 ? 17.937 -11.702 -17.953 1.00 83.50 312 LEU A O 1
ATOM 2522 N N . PRO A 1 313 ? 16.929 -13.585 -18.660 1.00 84.94 313 PRO A N 1
ATOM 2523 C CA . PRO A 1 313 ? 15.673 -13.315 -17.972 1.00 84.94 313 PRO A CA 1
ATOM 2524 C C . PRO A 1 313 ? 15.880 -13.192 -16.461 1.00 84.94 313 PRO A C 1
ATOM 2526 O O . PRO A 1 313 ? 16.555 -14.032 -15.866 1.00 84.94 313 PRO A O 1
ATOM 2529 N N . ILE A 1 314 ? 15.224 -12.213 -15.826 1.00 84.19 314 ILE A N 1
ATOM 2530 C CA . ILE A 1 314 ? 15.342 -11.980 -14.374 1.00 84.19 314 ILE A CA 1
ATOM 2531 C C . ILE A 1 314 ? 15.040 -13.238 -13.535 1.00 84.19 314 ILE A C 1
ATOM 2533 O O . ILE A 1 314 ? 15.636 -13.445 -12.487 1.00 84.19 314 ILE A O 1
ATOM 2537 N N . SER A 1 315 ? 14.155 -14.120 -14.012 1.00 80.88 315 SER A N 1
ATOM 2538 C CA . SER A 1 315 ? 13.785 -15.365 -13.327 1.00 80.88 315 SER A CA 1
ATOM 2539 C C . SER A 1 315 ? 14.919 -16.386 -13.214 1.00 80.88 315 SER A C 1
ATOM 2541 O O . SER A 1 315 ? 14.784 -17.334 -12.447 1.00 80.88 315 SER A O 1
ATOM 2543 N N . LEU A 1 316 ? 15.986 -16.239 -14.005 1.00 84.19 316 LEU A N 1
ATOM 2544 C CA . LEU A 1 316 ? 17.175 -17.095 -13.952 1.00 84.19 316 LEU A CA 1
ATOM 2545 C C . LEU A 1 316 ? 18.279 -16.522 -13.052 1.00 84.19 316 LEU A C 1
ATOM 2547 O O . LEU A 1 316 ? 19.267 -17.207 -12.814 1.00 84.19 316 LEU A O 1
ATOM 2551 N N . LEU A 1 317 ? 18.121 -15.288 -12.566 1.00 82.44 317 LEU A N 1
ATOM 2552 C CA . LEU A 1 317 ? 19.084 -14.648 -11.672 1.00 82.44 317 LEU A CA 1
ATOM 2553 C C . LEU A 1 317 ? 18.953 -15.186 -10.243 1.00 82.44 317 LEU A C 1
ATOM 2555 O O . LEU A 1 317 ? 17.892 -15.687 -9.853 1.00 82.44 317 LEU A O 1
ATOM 2559 N N . SER A 1 318 ? 20.009 -15.023 -9.446 1.00 81.44 318 SER A N 1
ATOM 2560 C CA . SER A 1 318 ? 19.966 -15.285 -8.004 1.00 81.44 318 SER A CA 1
ATOM 2561 C C . SER A 1 318 ? 18.967 -14.361 -7.294 1.00 81.44 318 SER A C 1
ATOM 2563 O O . SER A 1 318 ? 18.621 -13.289 -7.791 1.00 81.44 318 SER A O 1
ATOM 2565 N N . SER A 1 319 ? 18.501 -14.739 -6.101 1.00 77.69 319 SER A N 1
ATOM 2566 C CA . SER A 1 319 ? 17.562 -13.915 -5.320 1.00 77.69 319 SER A CA 1
ATOM 2567 C C . SER A 1 319 ? 18.104 -12.507 -5.024 1.00 77.69 319 SER A C 1
ATOM 2569 O O . SER A 1 319 ? 17.343 -11.539 -5.082 1.00 77.69 319 SER A O 1
ATOM 2571 N N . GLY A 1 320 ? 19.412 -12.376 -4.769 1.00 78.88 320 GLY A N 1
ATOM 2572 C 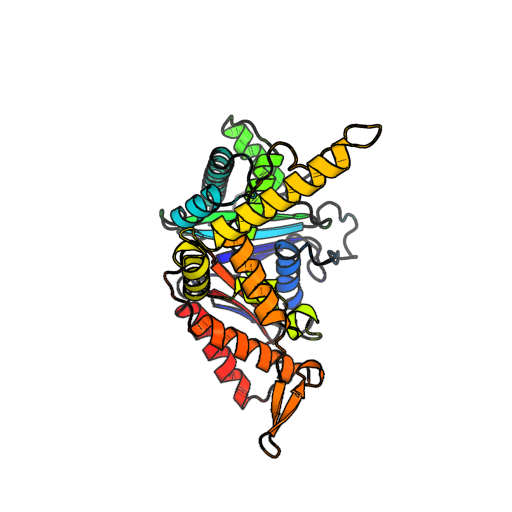CA . GLY A 1 320 ? 20.083 -11.089 -4.554 1.00 78.88 320 GLY A CA 1
ATOM 2573 C C . GLY A 1 320 ? 20.058 -10.194 -5.794 1.00 78.88 320 GLY A C 1
ATOM 2574 O O . GLY A 1 320 ? 19.643 -9.036 -5.717 1.00 78.88 320 GLY A O 1
ATOM 2575 N N . GLU A 1 321 ? 20.408 -10.744 -6.958 1.00 81.75 321 GLU A N 1
ATOM 2576 C CA . GLU A 1 321 ? 20.379 -10.032 -8.245 1.00 81.75 321 GLU A CA 1
ATOM 2577 C C . GLU A 1 321 ? 18.952 -9.658 -8.666 1.00 81.75 321 GLU A C 1
ATOM 2579 O O . GLU A 1 321 ? 18.713 -8.543 -9.134 1.00 81.75 321 GLU A O 1
ATOM 2584 N N . GLN A 1 322 ? 17.978 -10.552 -8.454 1.00 82.25 322 GLN A N 1
ATOM 2585 C CA . GLN A 1 322 ? 16.560 -10.251 -8.672 1.00 82.25 322 GLN A CA 1
ATOM 2586 C C . GLN A 1 322 ? 16.130 -9.044 -7.834 1.00 82.25 322 GLN A C 1
ATOM 2588 O O . GLN A 1 322 ? 15.537 -8.100 -8.361 1.00 82.25 322 GLN A O 1
ATOM 2593 N N . LYS A 1 323 ? 16.466 -9.045 -6.538 1.00 82.88 323 LYS A N 1
ATOM 2594 C CA . LYS A 1 323 ? 16.134 -7.955 -5.613 1.00 82.88 323 LYS A CA 1
ATOM 2595 C C . LYS A 1 323 ? 16.807 -6.649 -6.035 1.00 82.88 323 LYS A C 1
ATOM 2597 O O . LYS A 1 323 ? 16.144 -5.614 -6.102 1.00 82.88 323 LYS A O 1
ATOM 2602 N N . GLN A 1 324 ? 18.089 -6.698 -6.399 1.00 83.25 324 GLN A N 1
ATOM 2603 C CA . GLN A 1 324 ? 18.833 -5.540 -6.897 1.00 83.25 324 GLN A CA 1
ATOM 2604 C C . GLN A 1 324 ? 18.195 -4.955 -8.161 1.00 83.25 324 GLN A C 1
ATOM 2606 O O . GLN A 1 324 ? 17.999 -3.742 -8.254 1.00 83.25 324 GLN A O 1
ATOM 2611 N N . ALA A 1 325 ? 17.834 -5.807 -9.121 1.00 84.12 325 ALA A N 1
ATOM 2612 C CA . ALA A 1 325 ? 17.212 -5.393 -10.371 1.00 84.12 325 ALA A CA 1
ATOM 2613 C C . ALA A 1 325 ? 15.850 -4.721 -10.132 1.00 84.12 325 ALA A C 1
ATOM 2615 O O . ALA A 1 325 ? 15.593 -3.652 -10.687 1.00 84.12 325 ALA A O 1
ATOM 2616 N N . ILE A 1 326 ? 15.010 -5.290 -9.260 1.00 83.62 326 ILE A N 1
ATOM 2617 C CA . ILE A 1 326 ? 13.715 -4.701 -8.884 1.00 83.62 326 ILE A CA 1
ATOM 2618 C C . ILE A 1 326 ? 13.905 -3.347 -8.196 1.00 83.62 326 ILE A C 1
ATOM 2620 O O . ILE A 1 326 ? 13.267 -2.370 -8.592 1.00 83.62 326 ILE A O 1
ATOM 2624 N N . ILE A 1 327 ? 14.815 -3.261 -7.219 1.00 86.19 327 ILE A N 1
ATOM 2625 C CA . ILE A 1 327 ? 15.110 -2.006 -6.516 1.00 86.19 327 ILE A CA 1
ATOM 2626 C C . ILE A 1 327 ? 15.602 -0.943 -7.498 1.00 86.19 327 ILE A C 1
ATOM 2628 O O . ILE A 1 327 ? 15.125 0.188 -7.458 1.00 86.19 327 ILE A O 1
ATOM 2632 N N . ASN A 1 328 ? 16.489 -1.301 -8.427 1.00 85.00 328 ASN A N 1
ATOM 2633 C CA . ASN A 1 328 ? 16.996 -0.373 -9.434 1.00 85.00 328 ASN A CA 1
ATOM 2634 C C . ASN A 1 328 ? 15.889 0.124 -10.371 1.00 85.00 328 ASN A C 1
ATOM 2636 O O . ASN A 1 328 ? 15.779 1.329 -10.585 1.00 85.00 328 ASN A O 1
ATOM 2640 N N . VAL A 1 329 ? 15.040 -0.768 -10.889 1.00 83.31 329 VAL A N 1
ATOM 2641 C CA . VAL A 1 329 ? 13.919 -0.381 -11.763 1.00 83.31 329 VAL A CA 1
ATOM 2642 C C . VAL A 1 329 ? 12.961 0.554 -11.032 1.00 83.31 329 VAL A C 1
ATOM 2644 O O . VAL A 1 329 ? 12.598 1.603 -11.564 1.00 83.31 329 VAL A O 1
ATOM 2647 N N . PHE A 1 330 ? 12.574 0.212 -9.803 1.00 84.00 330 PHE A N 1
ATOM 2648 C CA . PHE A 1 330 ? 11.650 1.029 -9.019 1.00 84.00 330 PHE A CA 1
ATOM 2649 C C . PHE A 1 330 ? 12.271 2.375 -8.673 1.00 84.00 330 PHE A C 1
ATOM 2651 O O . PHE A 1 330 ? 11.627 3.404 -8.864 1.00 84.00 330 PHE A O 1
ATOM 2658 N N . TYR A 1 331 ? 13.540 2.392 -8.264 1.00 87.31 331 TYR A N 1
ATOM 2659 C CA . TYR A 1 331 ? 14.281 3.627 -8.042 1.00 87.31 331 TYR A CA 1
ATOM 2660 C C . TYR A 1 331 ? 14.279 4.516 -9.293 1.00 87.31 331 TYR A C 1
ATOM 2662 O O . TYR A 1 331 ? 13.920 5.689 -9.204 1.00 87.31 331 TYR A O 1
ATOM 2670 N N . SER A 1 332 ? 14.579 3.964 -10.474 1.00 83.56 332 SER A N 1
ATOM 2671 C CA . SER A 1 332 ? 14.574 4.703 -11.745 1.00 83.56 332 SER A CA 1
ATOM 2672 C C . SER A 1 332 ? 13.196 5.242 -12.147 1.00 83.56 332 SER A C 1
ATOM 2674 O O . SER A 1 332 ? 13.109 6.266 -12.825 1.00 83.56 332 SER A O 1
ATOM 2676 N N . ILE A 1 333 ? 12.108 4.595 -11.735 1.00 78.94 333 ILE A N 1
ATOM 2677 C CA . ILE A 1 333 ? 10.750 5.107 -11.968 1.00 78.94 333 ILE A CA 1
ATOM 2678 C C . ILE A 1 333 ? 10.430 6.221 -10.966 1.00 78.94 333 ILE A C 1
ATOM 2680 O O . ILE A 1 333 ? 9.968 7.299 -11.345 1.00 78.94 333 ILE A O 1
ATOM 2684 N N . LEU A 1 334 ? 10.720 5.987 -9.686 1.00 82.50 334 LEU A N 1
ATOM 2685 C CA . LEU A 1 334 ? 10.354 6.875 -8.584 1.00 82.50 334 LEU A CA 1
ATOM 2686 C C . LEU A 1 334 ? 11.189 8.153 -8.532 1.00 82.50 334 LEU A C 1
ATOM 2688 O O . LEU A 1 334 ? 10.671 9.202 -8.147 1.00 82.50 334 LEU A O 1
ATOM 2692 N N . ILE A 1 335 ? 12.445 8.111 -8.976 1.00 84.88 335 ILE A N 1
ATOM 2693 C CA . ILE A 1 335 ? 13.306 9.296 -9.045 1.00 84.88 335 ILE A CA 1
ATOM 2694 C C . ILE A 1 335 ? 12.733 10.368 -9.984 1.00 84.88 335 ILE A C 1
ATOM 2696 O O . ILE A 1 335 ? 12.889 11.564 -9.735 1.00 84.88 335 ILE A O 1
ATOM 2700 N N . ASN A 1 336 ? 11.995 9.943 -11.012 1.00 75.81 336 ASN A N 1
ATOM 2701 C CA . ASN A 1 336 ? 11.349 10.815 -11.992 1.00 75.81 336 ASN A CA 1
ATOM 2702 C C . ASN A 1 336 ? 9.949 11.281 -11.557 1.00 75.81 336 ASN A C 1
ATOM 2704 O O . ASN A 1 336 ? 9.305 12.056 -12.265 1.00 75.81 336 ASN A O 1
ATOM 2708 N N . ARG A 1 337 ? 9.458 10.831 -10.397 1.00 72.94 337 ARG A N 1
ATOM 2709 C CA . ARG A 1 337 ? 8.173 11.268 -9.843 1.00 72.94 337 ARG A CA 1
ATOM 2710 C C . ARG A 1 337 ? 8.302 12.682 -9.273 1.00 72.94 337 ARG A C 1
ATOM 2712 O O . ARG A 1 337 ? 9.310 13.017 -8.636 1.00 72.94 337 ARG A O 1
ATOM 2719 N N . SER A 1 338 ? 7.291 13.517 -9.507 1.00 66.19 338 SER A N 1
ATOM 2720 C CA . SER A 1 338 ? 7.238 14.859 -8.923 1.00 66.19 338 SER A CA 1
ATOM 2721 C C . SER A 1 338 ? 6.861 14.767 -7.435 1.00 66.19 338 SER A C 1
ATOM 2723 O O . SER A 1 338 ? 6.178 13.826 -7.018 1.00 66.19 338 SER A O 1
ATOM 2725 N N . LYS A 1 339 ? 7.308 15.729 -6.613 1.00 64.69 339 LYS A N 1
ATOM 2726 C CA . LYS A 1 339 ? 6.797 15.867 -5.235 1.00 64.69 339 LYS A CA 1
ATOM 2727 C C . LYS A 1 339 ? 5.338 16.345 -5.228 1.00 64.69 339 LYS A C 1
ATOM 2729 O O . LYS A 1 339 ? 4.619 16.052 -4.281 1.00 64.69 339 LYS A O 1
ATOM 2734 N N . ASP A 1 340 ? 4.884 17.008 -6.287 1.00 59.41 340 ASP A N 1
ATOM 2735 C CA . ASP A 1 340 ? 3.587 17.695 -6.341 1.00 59.41 340 ASP A CA 1
ATOM 2736 C C . ASP A 1 340 ? 2.461 16.846 -6.947 1.00 59.41 340 ASP A C 1
ATOM 2738 O O . ASP A 1 340 ? 1.326 17.299 -7.056 1.00 59.41 340 ASP A O 1
ATOM 2742 N N . ASP A 1 341 ? 2.734 15.591 -7.316 1.00 58.53 341 ASP A N 1
ATOM 2743 C CA . ASP A 1 341 ? 1.687 14.668 -7.750 1.00 58.53 341 ASP A CA 1
ATOM 2744 C C . ASP A 1 341 ? 0.742 14.406 -6.557 1.00 58.53 341 ASP A C 1
ATOM 2746 O O . ASP A 1 341 ? 1.153 13.918 -5.498 1.00 58.53 341 ASP A O 1
ATOM 2750 N N . ASN A 1 342 ? -0.521 14.815 -6.708 1.00 53.09 342 ASN A N 1
ATOM 2751 C CA . ASN A 1 342 ? -1.439 15.008 -5.583 1.00 53.09 342 ASN A CA 1
ATOM 2752 C C . ASN A 1 342 ? -2.103 13.743 -5.029 1.00 53.09 342 ASN A C 1
ATOM 2754 O O . ASN A 1 342 ? -2.612 13.814 -3.917 1.00 53.09 342 ASN A O 1
ATOM 2758 N N . ASN A 1 343 ? -2.091 12.598 -5.723 1.00 53.53 343 ASN A N 1
ATOM 2759 C CA . ASN A 1 343 ? -3.113 11.588 -5.412 1.00 53.53 343 ASN A CA 1
ATOM 2760 C C . ASN A 1 343 ? -2.666 10.260 -4.801 1.00 53.53 343 ASN A C 1
ATOM 2762 O O . ASN A 1 343 ? -3.530 9.613 -4.230 1.00 53.53 343 ASN A O 1
ATOM 2766 N N . ASP A 1 344 ? -1.382 9.885 -4.796 1.00 65.50 344 ASP A N 1
ATOM 2767 C CA . ASP A 1 344 ? -0.990 8.598 -4.200 1.00 65.50 344 ASP A CA 1
ATOM 2768 C C . ASP A 1 344 ? 0.288 8.731 -3.370 1.00 65.50 344 ASP A C 1
ATOM 2770 O O . ASP A 1 344 ? 1.354 9.085 -3.888 1.00 65.50 344 ASP A O 1
ATOM 2774 N N . PHE A 1 345 ? 0.194 8.427 -2.076 1.00 78.25 345 PHE A N 1
ATOM 2775 C CA . PHE A 1 345 ? 1.364 8.295 -1.212 1.00 78.25 345 PHE A CA 1
ATOM 2776 C C . PHE A 1 345 ? 1.893 6.858 -1.311 1.00 78.25 345 PHE A C 1
ATOM 2778 O O . PHE A 1 345 ? 1.182 5.907 -0.971 1.00 78.25 345 PHE A O 1
ATOM 2785 N N . LEU A 1 346 ? 3.132 6.685 -1.780 1.00 87.38 346 LEU A N 1
ATOM 2786 C CA . LEU A 1 346 ? 3.746 5.364 -1.925 1.00 87.38 346 LEU A CA 1
ATOM 2787 C C . LEU A 1 346 ? 4.435 4.937 -0.627 1.00 87.38 346 LEU A C 1
ATOM 2789 O O . LEU A 1 346 ? 5.161 5.710 -0.012 1.00 87.38 346 LEU A O 1
ATOM 2793 N N . ILE A 1 347 ? 4.250 3.681 -0.252 1.00 91.56 347 ILE A N 1
ATOM 2794 C CA . ILE A 1 347 ? 4.929 3.007 0.844 1.00 91.56 347 ILE A CA 1
ATOM 2795 C C . ILE A 1 347 ? 5.641 1.804 0.240 1.00 91.56 347 ILE A C 1
ATOM 2797 O O . ILE A 1 347 ? 5.005 0.887 -0.284 1.00 91.56 347 ILE A O 1
ATOM 2801 N N . TRP A 1 348 ? 6.964 1.819 0.298 1.00 92.12 348 TRP A N 1
ATOM 2802 C CA . TRP A 1 348 ? 7.799 0.759 -0.234 1.00 92.12 348 TRP A CA 1
ATOM 2803 C C . TRP A 1 348 ? 8.480 0.021 0.912 1.00 92.12 348 TRP A C 1
ATOM 2805 O O . TRP A 1 348 ? 9.326 0.565 1.618 1.00 92.12 348 TRP A O 1
ATOM 2815 N N . ALA A 1 349 ? 8.059 -1.221 1.110 1.00 93.50 349 ALA A N 1
ATOM 2816 C CA . ALA A 1 349 ? 8.571 -2.111 2.129 1.00 93.50 349 ALA A CA 1
ATOM 2817 C C . ALA A 1 349 ? 9.525 -3.135 1.507 1.00 93.50 349 ALA A C 1
ATOM 2819 O O . ALA A 1 349 ? 9.143 -3.856 0.583 1.00 93.50 349 ALA A O 1
ATOM 2820 N N . ILE A 1 350 ? 10.754 -3.206 2.007 1.00 92.94 350 ILE A N 1
ATOM 2821 C CA . ILE A 1 350 ? 11.808 -4.064 1.469 1.00 92.94 350 ILE A CA 1
ATOM 2822 C C . ILE A 1 350 ? 12.396 -4.890 2.602 1.00 92.94 350 ILE A C 1
ATOM 2824 O O . ILE A 1 350 ? 12.868 -4.360 3.604 1.00 92.94 350 ILE A O 1
ATOM 2828 N N . ASP A 1 351 ? 12.354 -6.200 2.434 1.00 91.50 351 ASP A N 1
ATOM 2829 C CA . ASP A 1 351 ? 12.864 -7.144 3.411 1.00 91.50 351 ASP A CA 1
ATOM 2830 C C . ASP A 1 351 ? 14.312 -7.502 3.062 1.00 91.50 351 ASP A C 1
ATOM 2832 O O . ASP A 1 351 ? 14.578 -8.040 1.978 1.00 91.50 351 ASP A O 1
ATOM 2836 N N . GLU A 1 352 ? 15.234 -7.173 3.965 1.00 90.38 352 GLU A N 1
ATOM 2837 C CA . GLU A 1 352 ? 16.669 -7.471 3.872 1.00 90.38 352 GLU A CA 1
ATOM 2838 C C . GLU A 1 352 ? 17.262 -7.102 2.491 1.00 90.38 352 GLU A C 1
ATOM 2840 O O . GLU A 1 352 ? 17.640 -7.977 1.701 1.00 90.38 352 GLU A O 1
ATOM 2845 N N . PRO A 1 353 ? 17.263 -5.810 2.108 1.00 88.69 353 PRO A N 1
ATOM 2846 C CA . PRO A 1 353 ? 17.766 -5.351 0.808 1.00 88.69 353 PRO A CA 1
ATOM 2847 C C . PRO A 1 353 ? 19.213 -5.795 0.517 1.00 88.69 353 PRO A C 1
ATOM 2849 O O . PRO A 1 353 ? 19.557 -6.012 -0.646 1.00 88.69 353 PRO A O 1
ATOM 2852 N N . GLU A 1 354 ? 20.009 -6.011 1.566 1.00 86.25 354 GLU A N 1
ATOM 2853 C CA . GLU A 1 354 ? 21.396 -6.471 1.544 1.00 86.25 354 GLU A CA 1
ATOM 2854 C C . GLU A 1 354 ? 21.577 -7.975 1.281 1.00 86.25 354 GLU A C 1
ATOM 2856 O O . GLU A 1 354 ? 22.693 -8.402 0.970 1.00 86.25 354 GLU A O 1
ATOM 2861 N N . THR A 1 355 ? 20.529 -8.804 1.418 1.00 80.56 355 THR A N 1
ATOM 2862 C CA . THR A 1 355 ? 20.685 -10.266 1.323 1.00 80.56 355 THR A CA 1
ATOM 2863 C C . THR A 1 355 ? 21.287 -10.659 -0.021 1.00 80.56 355 THR A C 1
ATOM 2865 O O . THR A 1 355 ? 20.775 -10.294 -1.082 1.00 80.56 355 THR A O 1
ATOM 2868 N N . SER A 1 356 ? 22.342 -11.474 0.034 1.00 68.38 356 SER A N 1
ATOM 2869 C CA . SER A 1 356 ? 23.021 -12.016 -1.147 1.00 68.38 356 SER A CA 1
ATOM 2870 C C . SER A 1 356 ? 23.626 -10.948 -2.075 1.00 68.38 356 SER A C 1
ATOM 2872 O O . SER A 1 356 ? 23.822 -11.232 -3.255 1.00 68.38 356 SER A O 1
ATOM 2874 N N . GLN A 1 357 ? 23.942 -9.749 -1.563 1.00 72.38 357 GLN A N 1
ATOM 2875 C CA . GLN A 1 357 ? 24.698 -8.720 -2.288 1.00 72.38 357 GLN A CA 1
ATOM 2876 C C . GLN A 1 357 ? 26.150 -8.600 -1.808 1.00 72.38 357 GLN A C 1
ATOM 2878 O O . GLN A 1 357 ? 26.471 -8.880 -0.653 1.00 72.38 357 GLN A O 1
ATOM 2883 N N . ASP A 1 358 ? 27.027 -8.141 -2.705 1.00 75.19 358 ASP A N 1
ATOM 2884 C CA . ASP A 1 358 ? 28.377 -7.694 -2.352 1.00 75.19 358 ASP A CA 1
ATOM 2885 C C . ASP A 1 358 ? 28.306 -6.391 -1.535 1.00 75.19 358 ASP A C 1
ATOM 2887 O O . ASP A 1 358 ? 27.514 -5.497 -1.846 1.00 75.19 358 ASP A O 1
ATOM 2891 N N . TYR A 1 359 ? 29.155 -6.258 -0.511 1.00 71.69 359 TYR A N 1
ATOM 2892 C CA . TYR A 1 359 ? 29.201 -5.090 0.376 1.00 71.69 359 TYR A CA 1
ATOM 2893 C C . TYR A 1 359 ? 29.359 -3.759 -0.381 1.00 71.69 359 TYR A C 1
ATOM 2895 O O . TYR A 1 359 ? 28.796 -2.741 0.025 1.00 71.69 359 TYR A O 1
ATOM 2903 N N . THR A 1 360 ? 30.064 -3.765 -1.517 1.00 78.44 360 THR A N 1
ATOM 2904 C CA . THR A 1 360 ? 30.239 -2.588 -2.384 1.00 78.44 360 THR A CA 1
ATOM 2905 C C . THR A 1 360 ? 28.927 -2.067 -2.981 1.00 78.44 360 THR A C 1
ATOM 2907 O O . THR A 1 360 ? 28.849 -0.896 -3.358 1.00 78.44 360 THR A O 1
ATOM 2910 N N . HIS A 1 361 ? 27.879 -2.894 -3.039 1.00 76.31 361 HIS A N 1
ATOM 2911 C CA . HIS A 1 361 ? 26.557 -2.526 -3.548 1.00 76.31 361 HIS A CA 1
ATOM 2912 C C . HIS A 1 361 ? 25.544 -2.182 -2.452 1.00 76.31 361 HIS A C 1
ATOM 2914 O O . HIS A 1 361 ? 24.583 -1.464 -2.736 1.00 76.31 361 HIS A O 1
ATOM 2920 N N . VAL A 1 362 ? 25.780 -2.618 -1.212 1.00 84.38 362 VAL A N 1
ATOM 2921 C CA . VAL A 1 362 ? 24.850 -2.421 -0.090 1.00 84.38 362 VAL A CA 1
ATOM 2922 C C . VAL A 1 362 ? 24.723 -0.942 0.271 1.00 84.38 362 VAL A C 1
ATOM 2924 O O . VAL A 1 362 ? 23.624 -0.397 0.227 1.00 84.38 362 VAL A O 1
ATOM 2927 N N . LEU A 1 363 ? 25.829 -0.252 0.571 1.00 86.00 363 LEU A N 1
ATOM 2928 C CA . LEU A 1 363 ? 25.762 1.151 1.004 1.00 86.00 363 LEU A CA 1
ATOM 2929 C C . LEU A 1 363 ? 25.083 2.069 -0.040 1.00 86.00 363 LEU A C 1
ATOM 2931 O O . LEU A 1 363 ? 24.108 2.731 0.322 1.00 86.00 363 LEU A O 1
ATOM 2935 N N . PRO A 1 364 ? 25.470 2.054 -1.336 1.00 87.50 364 PRO A N 1
ATOM 2936 C CA . PRO A 1 364 ? 24.794 2.865 -2.351 1.00 87.50 364 PRO A CA 1
ATOM 2937 C C . PRO A 1 364 ? 23.298 2.555 -2.495 1.00 87.50 364 PRO A C 1
ATOM 2939 O O . PRO A 1 364 ? 22.517 3.412 -2.908 1.00 87.50 364 PRO A O 1
ATOM 2942 N N . GLN A 1 365 ? 22.874 1.325 -2.198 1.00 87.06 365 GLN A N 1
ATOM 2943 C CA . GLN A 1 365 ? 21.466 0.952 -2.244 1.00 87.06 365 GLN A CA 1
ATOM 2944 C C . GLN A 1 365 ? 20.674 1.610 -1.109 1.00 87.06 365 GLN A C 1
ATOM 2946 O O . GLN A 1 365 ? 19.618 2.185 -1.372 1.00 87.06 365 GLN A O 1
ATOM 2951 N N . PHE A 1 366 ? 21.189 1.583 0.123 1.00 90.94 366 PHE A N 1
ATOM 2952 C CA . PHE A 1 366 ? 20.556 2.263 1.257 1.00 90.94 366 PHE A CA 1
ATOM 2953 C C . PHE A 1 366 ? 20.512 3.783 1.040 1.00 90.94 366 PHE A C 1
ATOM 2955 O O . PHE A 1 366 ? 19.452 4.382 1.213 1.00 90.94 366 PHE A O 1
ATOM 2962 N N . GLU A 1 367 ? 21.594 4.393 0.543 1.00 90.62 367 GLU A N 1
ATOM 2963 C CA . GLU A 1 367 ? 21.631 5.828 0.205 1.00 90.62 367 GLU A CA 1
ATOM 2964 C C . GLU A 1 367 ? 20.582 6.206 -0.854 1.00 90.62 367 GLU A C 1
ATOM 2966 O O . GLU A 1 367 ? 19.910 7.234 -0.757 1.00 90.62 367 GLU A O 1
ATOM 2971 N N . ARG A 1 368 ? 20.391 5.358 -1.874 1.00 91.31 368 ARG A N 1
ATOM 2972 C CA . ARG A 1 368 ? 19.337 5.550 -2.884 1.00 91.31 368 ARG A CA 1
ATOM 2973 C C . ARG A 1 368 ? 17.943 5.515 -2.264 1.00 91.31 368 ARG A C 1
ATOM 2975 O O . ARG A 1 368 ? 17.092 6.325 -2.636 1.00 91.31 368 ARG A O 1
ATOM 2982 N N . LEU A 1 369 ? 17.695 4.577 -1.356 1.00 92.44 369 LEU A N 1
ATOM 2983 C CA . LEU A 1 369 ? 16.403 4.443 -0.688 1.00 92.44 369 LEU A CA 1
ATOM 2984 C C . LEU A 1 369 ? 16.128 5.641 0.230 1.00 92.44 369 LEU A C 1
ATOM 2986 O O . LEU A 1 369 ? 15.053 6.234 0.138 1.00 92.44 369 LEU A O 1
ATOM 2990 N N . GLU A 1 370 ? 17.118 6.065 1.015 1.00 92.25 370 GLU A N 1
ATOM 2991 C CA . GLU A 1 370 ? 17.040 7.269 1.848 1.00 92.25 370 GLU A CA 1
ATOM 2992 C C . GLU A 1 370 ? 16.781 8.525 1.000 1.00 92.25 370 GLU A C 1
ATOM 2994 O O . GLU A 1 370 ? 15.890 9.329 1.303 1.00 92.25 370 GLU A O 1
ATOM 2999 N N . TYR A 1 371 ? 17.488 8.664 -0.128 1.00 92.06 371 TYR A N 1
ATOM 3000 C CA . TYR A 1 371 ? 17.273 9.769 -1.057 1.00 92.06 371 TYR A CA 1
ATOM 3001 C C . TYR A 1 371 ? 15.815 9.835 -1.522 1.00 92.06 371 TYR A C 1
ATOM 3003 O O . TYR A 1 371 ? 15.244 10.929 -1.570 1.00 92.06 371 TYR A O 1
ATOM 3011 N N . LEU A 1 372 ? 15.197 8.695 -1.863 1.00 90.12 372 LEU A N 1
ATOM 3012 C CA . LEU A 1 372 ? 13.791 8.662 -2.275 1.00 90.12 372 LEU A CA 1
ATOM 3013 C C . LEU A 1 372 ? 12.864 9.132 -1.157 1.00 90.12 372 LEU A C 1
ATOM 3015 O O . LEU A 1 372 ? 11.992 9.954 -1.432 1.00 90.12 372 LEU A O 1
ATOM 3019 N N . SER A 1 373 ? 13.051 8.670 0.080 1.00 90.19 373 SER A N 1
ATOM 3020 C CA . SER A 1 373 ? 12.207 9.105 1.201 1.00 90.19 373 SER A CA 1
ATOM 3021 C C . SER A 1 373 ? 12.298 10.603 1.478 1.00 90.19 373 SER A C 1
ATOM 3023 O O . SER A 1 373 ? 11.280 11.241 1.723 1.00 90.19 373 SER A O 1
ATOM 3025 N N . SER A 1 374 ? 13.488 11.195 1.374 1.00 87.88 374 SER A N 1
ATOM 3026 C CA . SER A 1 374 ? 13.699 12.623 1.658 1.00 87.88 374 SER A CA 1
ATOM 3027 C C . SER A 1 374 ? 13.256 13.527 0.496 1.00 87.88 374 SER A C 1
ATOM 3029 O O . SER A 1 374 ? 12.829 14.677 0.667 1.00 87.88 374 SER A O 1
ATOM 3031 N N . ASN A 1 375 ? 13.354 13.019 -0.736 1.00 85.94 375 ASN A N 1
ATOM 3032 C CA . ASN A 1 375 ? 13.175 13.821 -1.947 1.00 85.94 375 ASN A CA 1
ATOM 3033 C C . ASN A 1 375 ? 11.920 13.487 -2.748 1.00 85.94 375 ASN A C 1
ATOM 3035 O O . ASN A 1 375 ? 11.648 14.167 -3.739 1.00 85.94 375 ASN A O 1
ATOM 3039 N N . LYS A 1 376 ? 11.122 12.502 -2.340 1.00 84.62 376 LYS A N 1
ATOM 3040 C CA . LYS A 1 376 ? 9.886 12.100 -3.025 1.00 84.62 376 LYS A CA 1
ATOM 3041 C C . LYS A 1 376 ? 8.780 11.837 -2.000 1.00 84.62 376 LYS A C 1
ATOM 3043 O O . LYS A 1 376 ? 9.048 11.647 -0.822 1.00 84.62 376 LYS A O 1
ATOM 3048 N N . LYS A 1 377 ? 7.516 11.817 -2.441 1.00 82.38 377 LYS A N 1
ATOM 3049 C CA . LYS A 1 377 ? 6.363 11.403 -1.611 1.00 82.38 377 LYS A CA 1
ATOM 3050 C C . LYS A 1 377 ? 6.333 9.872 -1.450 1.00 82.38 377 LYS A C 1
ATOM 3052 O O . LYS A 1 377 ? 5.406 9.207 -1.912 1.00 82.38 377 LYS A O 1
ATOM 3057 N N . VAL A 1 378 ? 7.394 9.319 -0.866 1.00 88.25 378 VAL A N 1
ATOM 3058 C CA . VAL A 1 378 ? 7.599 7.879 -0.682 1.00 88.25 378 VAL A CA 1
ATOM 3059 C C . VAL A 1 378 ? 8.027 7.626 0.757 1.00 88.25 378 VAL A C 1
ATOM 3061 O O . VAL A 1 378 ? 8.960 8.252 1.237 1.00 88.25 378 VAL A O 1
ATOM 3064 N N . GLN A 1 379 ? 7.367 6.700 1.440 1.00 93.12 379 GLN A N 1
ATOM 3065 C CA . GLN A 1 379 ? 7.856 6.130 2.691 1.00 93.12 379 GLN A CA 1
ATOM 3066 C C . GLN A 1 379 ? 8.596 4.835 2.397 1.00 93.12 379 GLN A C 1
ATOM 3068 O O . GLN A 1 379 ? 8.092 3.999 1.646 1.00 93.12 379 GLN A O 1
ATOM 3073 N N . ILE A 1 380 ? 9.752 4.653 3.020 1.00 94.81 380 ILE A N 1
ATOM 3074 C CA . ILE A 1 380 ? 10.550 3.439 2.904 1.00 94.81 380 ILE A CA 1
ATOM 3075 C C . ILE A 1 380 ? 10.551 2.714 4.248 1.00 94.81 380 ILE A C 1
ATOM 3077 O O . ILE A 1 380 ? 10.844 3.314 5.280 1.00 94.81 380 ILE A O 1
ATOM 3081 N N . LEU A 1 381 ? 10.241 1.419 4.226 1.00 96.12 381 LEU A N 1
ATOM 3082 C CA . LEU A 1 381 ? 10.329 0.527 5.380 1.00 96.12 381 LEU A CA 1
ATOM 3083 C C . LEU A 1 381 ? 11.295 -0.610 5.043 1.00 96.12 381 LEU A C 1
ATOM 3085 O O . LEU A 1 381 ? 11.042 -1.370 4.113 1.00 96.12 381 LEU A O 1
ATOM 3089 N N . ILE A 1 382 ? 12.382 -0.743 5.791 1.00 95.25 382 ILE A N 1
ATOM 3090 C CA . ILE A 1 382 ? 13.412 -1.761 5.576 1.00 95.25 382 ILE A CA 1
ATOM 3091 C C . ILE A 1 382 ? 13.503 -2.658 6.802 1.00 95.25 382 ILE A C 1
ATOM 3093 O O . ILE A 1 382 ? 13.396 -2.179 7.927 1.00 95.25 382 ILE A O 1
ATOM 3097 N N . THR A 1 383 ? 13.732 -3.950 6.605 1.00 94.31 383 THR A N 1
ATOM 3098 C CA . THR A 1 383 ? 14.253 -4.842 7.651 1.00 94.31 383 THR A CA 1
ATOM 3099 C C . THR A 1 383 ? 15.700 -5.198 7.320 1.00 94.31 383 THR A C 1
ATOM 3101 O O . THR A 1 383 ? 16.042 -5.334 6.150 1.00 94.31 383 THR A O 1
ATOM 3104 N N . THR A 1 384 ? 16.558 -5.327 8.329 1.00 92.56 384 THR A N 1
ATOM 3105 C CA . THR A 1 384 ? 17.975 -5.689 8.138 1.00 92.56 384 THR A CA 1
ATOM 3106 C C . THR A 1 384 ? 18.552 -6.344 9.401 1.00 92.56 384 THR A C 1
ATOM 3108 O O . THR A 1 384 ? 17.870 -6.383 10.441 1.00 92.56 384 THR A O 1
ATOM 3111 N N . HIS A 1 385 ? 19.758 -6.910 9.306 1.00 87.81 385 HIS A N 1
ATOM 3112 C CA . HIS A 1 385 ? 20.443 -7.635 10.390 1.00 87.81 385 HIS A CA 1
ATOM 3113 C C . HIS A 1 385 ? 21.500 -6.842 11.117 1.00 87.81 385 HIS A C 1
ATOM 3115 O O . HIS A 1 385 ? 22.216 -6.056 10.459 1.00 87.81 385 HIS A O 1
#

Sequence (385 aa):
MIIDTVINSYKSYQKATSINLTQDYQTPYSIIYGMNGVGKSAILEALNFLFNFDCNIKWNTNKRRKNNDYSYVLALFKCNKEAFFEYIKSTKTVSNSESVIHYAKIIDSFLKSRNTAPQKINNETLTANHISLNIPNSVNDEDMLCISYRNYKGDLATSKDDKGIGQEIKNTFKDKQVVFSEDILKDYLKCVLDYHTYIYVPAESMPSSLLKLTNIDFQRLMSLPVRKAITSVLTNSKFNSESILDGLNSNLNKYLDTINTQMSSERRNYIFTTPSRSKKNITAHDLTEQIISAYFAKRSLFMIESNDNTRLPISLLSSGEQKQAIINVFYSILINRSKDDNNDFLIWAIDEPETSQDYTHVLPQFERLEYLSSNKKVQILITTH

Radius of gyration: 23.92 Å; chains: 1; bounding box: 70×42×78 Å